Protein AF-A0ABD0M1T8-F1 (afdb_monomer)

Sequence (491 aa):
MAFWPQAYEKNASRWVSTPANLLNAFEVFTDLPWDQIDKVLEYLGLKDVEDFIKHIIASRSGYTRAFHIPPDFDDTFVNLGLGALLTDLGPELPEALSRWRHHNTNLTSVLDALKSYAYRPFSQDKNVNTIDPRTYYYIRHFLDYAKNQSLDVALVPTWVQNIAEAREYYYRDVVMPFQVNNVDVTVAANAVYGITASVLSGLLPTSVLQDPDIRQIYHNTTSLIAFMVEKALFGRPDLALTYYPSVFEFYWFVARTYHRMETALRSQPLPEVMQDLYPRLRSVLEGPMTQHVVTTGTPEGQDMLYYDDFLGDADLDNNNNTVKKAEDRLYTTTMAANALLTTWTLFNSTSRTGHWKDKVKTTVDKCVRWLSRYILRVTYKPWNAFFSGSAKGSTTSPSSYPGNRLELMNGTDIPITEHRPKNEFMYGMEGYVPEAEYEVMINQTHFGRTTPTKFVTYNDPERFFPFWSSPAYTYATTMLVLGRYDNIVEE

Radius of gyration: 23.13 Å; Cα contacts (8 Å, |Δi|>4): 817; chains: 1; bounding box: 54×51×69 Å

pLDDT: mean 90.71, std 9.25, range [44.06, 98.88]

Nearest PDB structures (foldseek):
  3f1b-assembly1_A-2  TM=2.853E-01  e=9.085E+00  Rhodococcus jostii RHA1
  6yxx-assembly1_EN  TM=1.973E-01  e=4.726E+00  Trypanosoma brucei brucei

Solvent-accessible surface area (backbone atoms only — not comparable to full-atom values): 26102 Å² total; per-residue (Å²): 111,59,96,29,66,69,43,75,38,74,94,68,73,40,71,38,35,37,56,64,71,59,55,51,49,59,55,57,62,70,77,50,67,52,82,60,51,49,54,49,32,54,74,71,69,38,51,72,58,46,53,52,50,53,49,49,63,75,38,39,70,59,52,57,42,69,40,25,31,56,59,40,38,34,48,52,18,46,40,39,29,48,51,11,53,30,51,66,39,29,90,82,38,48,69,60,33,50,54,50,48,69,77,54,80,64,74,61,57,60,54,56,49,47,64,74,39,27,35,20,38,84,49,89,51,70,52,28,10,37,30,26,12,46,33,49,66,70,47,42,66,59,51,52,52,31,54,76,68,74,47,88,56,30,31,51,38,34,46,69,57,39,44,69,55,26,37,70,26,46,88,62,52,37,32,50,72,71,47,37,42,38,50,29,55,48,38,35,28,32,35,52,27,12,54,50,39,14,37,75,49,61,71,34,64,69,66,59,60,67,40,66,63,52,34,43,26,51,49,41,35,53,50,49,48,37,50,36,47,61,51,58,44,76,64,33,47,68,48,43,22,28,40,45,55,37,67,38,50,41,47,25,47,46,22,52,39,50,38,53,53,61,58,43,58,77,81,41,85,64,60,69,74,53,55,70,44,45,63,53,46,48,52,27,48,76,36,48,44,44,51,50,56,69,72,65,50,46,70,54,77,94,65,23,32,42,32,73,80,66,47,34,59,60,36,67,48,101,81,70,45,78,39,74,69,45,37,18,25,60,29,38,27,30,24,44,39,38,21,51,48,40,62,33,41,46,78,39,83,88,81,67,34,27,34,77,74,65,99,48,60,75,59,43,55,14,27,51,49,37,45,72,67,39,72,88,36,87,89,52,57,47,34,41,54,80,33,38,45,62,48,39,33,78,77,44,36,50,65,28,31,57,55,81,40,40,27,36,56,89,68,49,77,51,85,90,46,57,62,73,73,92,63,69,56,31,56,21,26,62,42,77,70,57,67,77,59,46,56,53,44,46,77,37,64,30,48,70,28,65,41,68,86,71,71,86,68,75,68,34,99,90,40,85,56,62,68,42,62,46,48,67,56,32,52,53,48,39,50,50,40,53,57,51,56,74,35,45,55,86,133

Secondary structure (DSSP, 8-state):
--SS-EEEETTTTEEEE--HHHHHHHHHHHTS-HHHHHHHHHHTT-HHHHHHHHHHHHTHHHHHHHTSBPPBHHHHHHHHHHHHHHHHTTTT-HHHHHHHHHH---TTHHHHHHHHH-B-TT-S-TTTSEE-HHHHHHHHHHHHHHHHTT----B--SBS--HHHHHHHHTTT---GGGS----HHHHHHHHHHHHHHHHTTSS-GGGGGSHHHHHHHHHHHHHHHHHHHTGGGG-HHHHTSS---HHHHHHHHHHHHHHHHHHTTTSPPPHHHHHHHHHHHHHIIIIIHHHHHHHPEEETTTEEE---STTSSEE-TTS-EE---TTHHHHHHHHHHHHHHHHEEEETTTTEEEE-SS-HHHHHHHHHHHHHHTTSTTS-----SEE-S--SGGG-GGGS--SEEEETTS-B----SS--SS-EEEEEES---HHHHHHHHTSEETTEE-------S-BTTB---EE--HHHHHHHHHHHHHHHHTBPP-

Organism: NCBI:txid370345

Foldseek 3Di:
DDPADWDQDVVVRGTWGADPVVLVVLVVLVVDPLVVVLVVCVVVVVVVVNVVSVVCNVCVVVVRLVRREADWLQRLLLLLLVLLVCLLCCVVCVVVNVVSCVVCVDNCVSVVLLLVAWAWQADPDQFRNWAQLLQCVLCQVVVQVCVVVVHTATEGWTHSDTLVRQLVCVVVSYAHVLSGIHHALLSLLSNLSSVLSCCLSVVDPLCSCVPPSSVRHSLRSLVSNLVCLVCVSVQPLCSNHLWASFPLLSLLSLLSSLLSQVQSVVPDDDRPSCVVSNVSSLCSLVPSVLVVLQPQWDDDPDQATWDATAPQCQDQDPVRHGGRPRQQTLQSLLSSLSSCLSNFWHADPVVRFIEGNDDCVSVNRRSLVVNVVPLPPPPYQNWHQRTWHSDLEPLRDSLQGDADFKAASVGHTDDFDLADDPGRIRTTHGHRDDPVVRVVRQCDGRVVHHHNPHDDHSDDVVDDIDGDIDSVVSVVSSCVSNVNVVRHDDD

Structure (mmCIF, N/CA/C/O backbone):
data_AF-A0ABD0M1T8-F1
#
_entry.id   AF-A0ABD0M1T8-F1
#
loop_
_atom_site.group_PDB
_atom_site.id
_atom_site.type_symbol
_atom_site.label_atom_id
_atom_site.label_alt_id
_atom_site.label_comp_id
_atom_site.label_asym_id
_atom_site.label_entity_id
_atom_site.label_seq_id
_atom_site.pdbx_PDB_ins_code
_atom_site.Cartn_x
_atom_site.Cartn_y
_atom_site.Cartn_z
_atom_site.occupancy
_atom_site.B_iso_or_equiv
_atom_site.auth_seq_id
_atom_site.auth_comp_id
_atom_site.auth_asym_id
_atom_site.auth_atom_id
_atom_site.pdbx_PDB_model_num
ATOM 1 N N . MET A 1 1 ? -8.945 -15.718 -2.021 1.00 44.06 1 MET A N 1
ATOM 2 C CA . MET A 1 1 ? -9.529 -14.843 -3.062 1.00 44.06 1 MET A CA 1
ATOM 3 C C . MET A 1 1 ? -8.385 -14.112 -3.734 1.00 44.06 1 MET A C 1
ATOM 5 O O . MET A 1 1 ? -7.417 -13.832 -3.046 1.00 44.06 1 MET A O 1
ATOM 9 N N . ALA A 1 2 ? -8.476 -13.885 -5.040 1.00 51.62 2 ALA A N 1
ATOM 10 C CA . ALA A 1 2 ? -7.498 -13.139 -5.831 1.00 51.62 2 ALA A CA 1
ATOM 11 C C . ALA A 1 2 ? -8.247 -12.041 -6.601 1.00 51.62 2 ALA A C 1
ATOM 13 O O . ALA A 1 2 ? -9.430 -12.236 -6.904 1.00 51.62 2 ALA A O 1
ATOM 14 N N . PHE A 1 3 ? -7.584 -10.921 -6.899 1.00 54.06 3 PHE A N 1
ATOM 15 C CA . PHE A 1 3 ? -8.152 -9.775 -7.615 1.00 54.06 3 PHE A CA 1
ATOM 16 C C . PHE A 1 3 ? -8.755 -10.184 -8.965 1.00 54.06 3 PHE A C 1
ATOM 18 O O . PHE A 1 3 ? -9.860 -9.765 -9.311 1.00 54.06 3 PHE A O 1
ATOM 25 N N . TRP A 1 4 ? -8.095 -11.105 -9.676 1.00 67.94 4 TRP A N 1
ATOM 26 C CA . TRP A 1 4 ? -8.658 -11.812 -10.826 1.00 67.94 4 TRP A CA 1
ATOM 27 C C . TRP A 1 4 ? -8.851 -13.300 -10.532 1.00 67.94 4 TRP A C 1
ATOM 29 O O . TRP A 1 4 ? -8.077 -13.878 -9.763 1.00 67.94 4 TRP A O 1
ATOM 39 N N . PRO A 1 5 ? -9.826 -13.967 -11.181 1.00 69.12 5 PRO A N 1
ATOM 40 C CA . PRO A 1 5 ? -9.858 -15.419 -11.211 1.00 69.12 5 PRO A CA 1
ATOM 41 C C . PRO A 1 5 ? -8.506 -15.958 -11.682 1.00 69.12 5 PRO A C 1
ATOM 43 O O . PRO A 1 5 ? -7.992 -15.554 -12.727 1.00 69.12 5 PRO A O 1
ATOM 46 N N . GLN A 1 6 ? -7.930 -16.867 -10.902 1.00 70.44 6 GLN A N 1
ATOM 47 C CA . GLN A 1 6 ? -6.705 -17.540 -11.298 1.00 70.44 6 GLN A CA 1
ATOM 48 C C . GLN A 1 6 ? -7.032 -18.670 -12.270 1.00 70.44 6 GLN A C 1
ATOM 50 O O . GLN A 1 6 ? -7.869 -19.529 -11.984 1.00 70.44 6 GLN A O 1
ATOM 55 N N . ALA A 1 7 ? -6.342 -18.687 -13.405 1.00 72.25 7 ALA A N 1
ATOM 56 C CA . ALA A 1 7 ? -6.353 -19.794 -14.346 1.00 72.25 7 ALA A CA 1
ATOM 57 C C . ALA A 1 7 ? -4.978 -20.463 -14.346 1.00 72.25 7 ALA A C 1
ATOM 59 O O . ALA A 1 7 ? -3.945 -19.794 -14.275 1.00 72.25 7 ALA A O 1
ATOM 60 N N . TYR A 1 8 ? -4.955 -21.794 -14.395 1.00 75.50 8 TYR A N 1
ATOM 61 C CA . TYR A 1 8 ? -3.701 -22.520 -14.545 1.00 75.50 8 TYR A CA 1
ATOM 62 C C . TYR A 1 8 ? -3.237 -22.420 -15.998 1.00 75.50 8 TYR A C 1
ATOM 64 O O . TYR A 1 8 ? -3.845 -23.018 -16.890 1.00 75.50 8 TYR A O 1
ATOM 72 N N . GLU A 1 9 ? -2.159 -21.676 -16.225 1.00 72.38 9 GLU A N 1
ATOM 73 C CA . GLU A 1 9 ? -1.549 -21.517 -17.535 1.00 72.38 9 GLU A CA 1
ATOM 74 C C . GLU A 1 9 ? -0.618 -22.699 -17.808 1.00 72.38 9 GLU A C 1
ATOM 76 O O . GLU A 1 9 ? 0.491 -22.788 -17.269 1.00 72.38 9 GLU A O 1
ATOM 81 N N . LYS A 1 10 ? -1.088 -23.632 -18.644 1.00 76.44 10 LYS A N 1
ATOM 82 C CA . LYS A 1 10 ? -0.406 -24.906 -18.914 1.00 76.44 10 LYS A CA 1
ATOM 83 C C . LYS A 1 10 ? 0.983 -24.706 -19.509 1.00 76.44 10 LYS A C 1
ATOM 85 O O . LYS A 1 10 ? 1.888 -25.455 -19.158 1.00 76.44 10 LYS A O 1
ATOM 90 N N . ASN A 1 11 ? 1.169 -23.700 -20.365 1.00 71.44 11 ASN A N 1
ATOM 91 C CA . ASN A 1 11 ? 2.463 -23.452 -21.008 1.00 71.44 11 ASN A CA 1
ATOM 92 C C . ASN A 1 11 ? 3.504 -22.903 -20.026 1.00 71.44 11 ASN A C 1
ATOM 94 O O . ASN A 1 11 ? 4.706 -23.089 -20.210 1.00 71.44 11 ASN A O 1
ATOM 98 N N . ALA A 1 12 ? 3.045 -22.233 -18.969 1.00 67.50 12 ALA A N 1
ATOM 99 C CA . ALA A 1 12 ? 3.903 -21.683 -17.934 1.00 67.50 12 ALA A CA 1
ATOM 100 C C . ALA A 1 12 ? 3.963 -22.548 -16.665 1.00 67.50 12 ALA A C 1
ATOM 102 O O . ALA A 1 12 ? 4.717 -22.212 -15.754 1.00 67.50 12 ALA A O 1
ATOM 103 N N . SER A 1 13 ? 3.200 -23.645 -16.615 1.00 74.94 13 SER A N 1
ATOM 104 C CA . SER A 1 13 ? 3.058 -24.557 -15.476 1.00 74.94 13 SER A CA 1
ATOM 105 C C . SER A 1 13 ? 2.730 -23.862 -14.147 1.00 74.94 13 SER A C 1
ATOM 107 O O . SER A 1 13 ? 3.169 -24.308 -13.087 1.00 74.94 13 SER A O 1
ATOM 109 N N . ARG A 1 14 ? 1.948 -22.776 -14.180 1.00 70.62 14 ARG A N 1
ATOM 110 C CA . ARG A 1 14 ? 1.633 -21.955 -12.997 1.00 70.62 14 ARG A CA 1
ATOM 111 C C . ARG A 1 14 ? 0.244 -21.340 -13.066 1.00 70.62 14 ARG A C 1
ATOM 113 O O . ARG A 1 14 ? -0.361 -21.261 -14.128 1.00 70.62 14 ARG A O 1
ATOM 120 N N . TRP A 1 15 ? -0.225 -20.847 -11.928 1.00 72.06 15 TRP A N 1
ATOM 121 C CA . TRP A 1 15 ? -1.440 -20.045 -11.844 1.00 72.06 15 TRP A CA 1
ATOM 122 C C . TRP A 1 15 ? -1.152 -18.591 -12.218 1.00 72.06 15 TRP A C 1
ATOM 124 O O . TRP A 1 15 ? -0.158 -18.022 -11.767 1.00 72.06 15 TRP A O 1
ATOM 134 N N . VAL A 1 16 ? -2.017 -18.009 -13.045 1.00 71.00 16 VAL A N 1
ATOM 135 C CA . VAL A 1 16 ? -1.949 -16.611 -13.488 1.00 71.00 16 VAL A CA 1
ATOM 136 C C . VAL A 1 16 ? -3.281 -15.940 -13.186 1.00 71.00 16 VAL A C 1
ATOM 138 O O . VAL A 1 16 ? -4.340 -16.525 -13.417 1.00 71.00 16 VAL A O 1
ATOM 141 N N . SER A 1 17 ? -3.222 -14.719 -12.663 1.00 72.81 17 SER A N 1
ATOM 142 C CA . SER A 1 17 ? -4.386 -13.866 -12.424 1.00 72.81 17 SER A CA 1
ATOM 143 C C . SER A 1 17 ? -4.602 -12.979 -13.650 1.00 72.81 17 SER A C 1
ATOM 145 O O . SER A 1 17 ? -3.724 -12.183 -13.969 1.00 72.81 17 SER A O 1
ATOM 147 N N . THR A 1 18 ? -5.741 -13.107 -14.343 1.00 74.19 18 THR A N 1
ATOM 148 C CA . THR A 1 18 ? -6.042 -12.293 -15.537 1.00 74.19 18 THR A CA 1
ATOM 149 C C . THR A 1 18 ? -7.544 -11.975 -15.685 1.00 74.19 18 THR A C 1
ATOM 151 O O . THR A 1 18 ? -8.388 -12.840 -15.420 1.00 74.19 18 THR A O 1
ATOM 154 N N . PRO A 1 19 ? -7.929 -10.756 -16.113 1.00 74.25 19 PRO A N 1
ATOM 155 C CA . PRO A 1 19 ? -9.308 -10.371 -16.382 1.00 74.25 19 PRO A CA 1
ATOM 156 C C . PRO A 1 19 ? -9.795 -10.911 -17.728 1.00 74.25 19 PRO A C 1
ATOM 158 O O . PRO A 1 19 ? -9.884 -10.171 -18.708 1.00 74.25 19 PRO A O 1
ATOM 161 N N . ALA A 1 20 ? -10.154 -12.193 -17.790 1.00 73.19 20 ALA A N 1
ATOM 162 C CA . ALA A 1 20 ? -10.603 -12.823 -19.037 1.00 73.19 20 ALA A CA 1
ATOM 163 C C . ALA A 1 20 ? -11.736 -12.042 -19.741 1.00 73.19 20 ALA A C 1
ATOM 165 O O . ALA A 1 20 ? -11.745 -11.913 -20.960 1.00 73.19 20 ALA A O 1
ATOM 166 N N . ASN A 1 21 ? -12.663 -11.448 -18.982 1.00 71.31 21 ASN A N 1
ATOM 167 C CA . ASN A 1 21 ? -13.735 -10.612 -19.529 1.00 71.31 21 ASN A CA 1
ATOM 168 C C . ASN A 1 21 ? -13.221 -9.327 -20.203 1.00 71.31 21 ASN A C 1
ATOM 170 O O . ASN A 1 21 ? -13.740 -8.944 -21.249 1.00 71.31 21 ASN A O 1
ATOM 174 N N . LEU A 1 22 ? -12.221 -8.663 -19.617 1.00 73.25 22 LEU A N 1
ATOM 175 C CA . LEU A 1 22 ? -11.634 -7.446 -20.178 1.00 73.25 22 LEU A CA 1
ATOM 176 C C . LEU A 1 22 ? -10.759 -7.770 -21.393 1.00 73.25 22 LEU A C 1
ATOM 178 O O . LEU A 1 22 ? -10.814 -7.059 -22.393 1.00 73.25 22 LEU A O 1
ATOM 182 N N . LEU A 1 23 ? -10.002 -8.869 -21.332 1.00 74.56 23 LEU A N 1
ATOM 183 C CA . LEU A 1 23 ? -9.212 -9.353 -22.464 1.00 74.56 23 LEU A CA 1
ATOM 184 C C . LEU A 1 23 ? -10.095 -9.659 -23.677 1.00 74.56 23 LEU A C 1
ATOM 186 O O . LEU A 1 23 ? -9.814 -9.165 -24.767 1.00 74.56 23 LEU A O 1
ATOM 190 N N . ASN A 1 24 ? -11.216 -10.352 -23.468 1.00 74.69 24 ASN A N 1
ATOM 191 C CA . ASN A 1 24 ? -12.192 -10.612 -24.527 1.00 74.69 24 ASN A CA 1
ATOM 192 C C . ASN A 1 24 ? -12.795 -9.313 -25.091 1.00 74.69 24 ASN A C 1
ATOM 194 O O . ASN A 1 24 ? -13.053 -9.220 -26.288 1.00 74.69 24 ASN A O 1
ATOM 198 N N . ALA A 1 25 ? -13.005 -8.284 -24.261 1.00 72.19 25 ALA A N 1
ATOM 199 C CA . ALA A 1 25 ? -13.493 -6.994 -24.748 1.00 72.19 25 ALA A CA 1
ATOM 200 C C . ALA A 1 25 ? -12.495 -6.334 -25.719 1.00 72.19 25 ALA A C 1
ATOM 202 O O . ALA A 1 25 ? -12.916 -5.808 -26.749 1.00 72.19 25 ALA A O 1
ATOM 203 N N . PHE A 1 26 ? -11.183 -6.413 -25.455 1.00 72.06 26 PHE A N 1
ATOM 204 C CA . PHE A 1 26 ? -10.167 -5.918 -26.397 1.00 72.06 26 PHE A CA 1
ATOM 205 C C . PHE A 1 26 ? -10.164 -6.667 -27.732 1.00 72.06 26 PHE A C 1
ATOM 207 O O . PHE A 1 26 ? -9.828 -6.065 -28.750 1.00 72.06 26 PHE A O 1
ATOM 214 N N . GLU A 1 27 ? -10.525 -7.951 -27.747 1.00 71.44 27 GLU A N 1
ATOM 215 C CA . GLU A 1 27 ? -10.675 -8.723 -28.987 1.00 71.44 27 GLU A CA 1
ATOM 216 C C . GLU A 1 27 ? -11.878 -8.242 -29.804 1.00 71.44 27 GLU A C 1
ATOM 218 O O . GLU A 1 27 ? -11.749 -8.003 -31.002 1.00 71.44 27 GLU A O 1
ATOM 223 N N . VAL A 1 28 ? -13.018 -7.983 -29.154 1.00 70.94 28 VAL A N 1
ATOM 224 C CA . VAL A 1 28 ? -14.208 -7.435 -29.830 1.00 70.94 28 VAL A CA 1
ATOM 225 C C . VAL A 1 28 ? -13.912 -6.078 -30.462 1.00 70.94 28 VAL A C 1
ATOM 227 O O . VAL A 1 28 ? -14.330 -5.817 -31.588 1.00 70.94 28 VAL A O 1
ATOM 230 N N . PHE A 1 29 ? -13.154 -5.219 -29.774 1.00 69.25 29 PHE A N 1
ATOM 231 C CA . PHE A 1 29 ? -12.760 -3.927 -30.328 1.00 69.25 29 PHE A CA 1
ATOM 232 C C . PHE A 1 29 ? -11.907 -4.061 -31.591 1.00 69.25 29 PHE A C 1
ATOM 234 O O . PHE A 1 29 ? -11.924 -3.144 -32.397 1.00 69.25 29 PHE A O 1
ATOM 241 N N . THR A 1 30 ? -11.195 -5.165 -31.831 1.00 67.25 30 THR A N 1
ATOM 242 C CA . THR A 1 30 ? -10.396 -5.294 -33.063 1.00 67.25 30 THR A CA 1
ATOM 243 C C . THR A 1 30 ? -11.183 -5.650 -34.312 1.00 67.25 30 THR A C 1
ATOM 245 O O . THR A 1 30 ? -10.702 -5.381 -35.409 1.00 67.25 30 THR A O 1
ATOM 248 N N . ASP A 1 31 ? -12.402 -6.155 -34.154 1.00 72.62 31 ASP A N 1
ATOM 249 C CA . ASP A 1 31 ? -13.244 -6.568 -35.279 1.00 72.62 31 ASP A CA 1
ATOM 250 C C . ASP A 1 31 ? -14.236 -5.473 -35.716 1.00 72.62 31 ASP A C 1
ATOM 252 O O . ASP A 1 31 ? -15.026 -5.664 -36.644 1.00 72.62 31 ASP A O 1
ATOM 256 N N . LEU A 1 32 ? -14.211 -4.308 -35.059 1.00 76.12 32 LEU A N 1
ATOM 257 C CA . LEU A 1 32 ? -15.091 -3.187 -35.379 1.00 76.12 32 LEU A CA 1
ATOM 258 C C . LEU A 1 32 ? -14.573 -2.364 -36.574 1.00 76.12 32 LEU A C 1
ATOM 260 O O . LEU A 1 32 ? -13.365 -2.162 -36.717 1.00 76.12 32 LEU A O 1
ATOM 264 N N . PRO A 1 33 ? -15.470 -1.821 -37.424 1.00 79.31 33 PRO A N 1
ATOM 265 C CA . PRO A 1 33 ? -15.090 -0.992 -38.565 1.00 79.31 33 PRO A CA 1
ATOM 266 C C . PRO A 1 33 ? -14.711 0.432 -38.118 1.00 79.31 33 PRO A C 1
ATOM 268 O O . PRO A 1 33 ? -15.463 1.384 -38.338 1.00 79.31 33 PRO A O 1
ATOM 271 N N . TRP A 1 34 ? -13.545 0.589 -37.484 1.00 78.31 34 TRP A N 1
ATOM 272 C CA . TRP A 1 34 ? -13.103 1.855 -36.882 1.00 78.31 34 TRP A CA 1
ATOM 273 C C . TRP A 1 34 ? -13.083 3.035 -37.842 1.00 78.31 34 TRP A C 1
ATOM 275 O O . TRP A 1 34 ? -13.566 4.095 -37.479 1.00 78.31 34 TRP A O 1
ATOM 285 N N . ASP A 1 35 ? -12.686 2.840 -39.100 1.00 78.81 35 ASP A N 1
ATOM 286 C CA . ASP A 1 35 ? -12.706 3.914 -40.105 1.00 78.81 35 ASP A CA 1
ATOM 287 C C . ASP A 1 35 ? -14.103 4.535 -40.313 1.00 78.81 35 ASP A C 1
ATOM 289 O O . ASP A 1 35 ? -14.231 5.670 -40.776 1.00 78.81 35 ASP A O 1
ATOM 293 N N . GLN A 1 36 ? -15.169 3.775 -40.037 1.00 80.69 36 GLN A N 1
ATOM 294 C CA . GLN A 1 36 ? -16.552 4.251 -40.106 1.00 80.69 36 GLN A CA 1
ATOM 295 C C . GLN A 1 36 ? -16.996 4.860 -38.775 1.00 80.69 36 GLN A C 1
ATOM 297 O O . GLN A 1 36 ? -17.708 5.861 -38.777 1.00 80.69 36 GLN A O 1
ATOM 302 N N . ILE A 1 37 ? -16.563 4.277 -37.655 1.00 80.56 37 ILE A N 1
ATOM 303 C CA . ILE A 1 37 ? -16.862 4.768 -36.307 1.00 80.56 37 ILE A CA 1
ATOM 304 C C . ILE A 1 37 ? -16.192 6.126 -36.073 1.00 80.56 37 ILE A C 1
ATOM 306 O O . ILE A 1 37 ? -16.872 7.050 -35.640 1.00 80.56 37 ILE A O 1
ATOM 310 N N . ASP A 1 38 ? -14.922 6.281 -36.448 1.00 79.81 38 ASP A N 1
ATOM 311 C CA . ASP A 1 38 ? -14.152 7.525 -36.343 1.00 79.81 38 ASP A CA 1
ATOM 312 C C . ASP A 1 38 ? -14.867 8.674 -37.060 1.00 79.81 38 ASP A C 1
ATOM 314 O O . ASP A 1 38 ? -15.122 9.715 -36.467 1.00 79.81 38 ASP A O 1
ATOM 318 N N . LYS A 1 39 ? -15.322 8.455 -38.301 1.00 80.50 39 LYS A N 1
ATOM 319 C CA . LYS A 1 39 ? -16.075 9.466 -39.067 1.00 80.50 39 LYS A CA 1
ATOM 320 C C . LYS A 1 39 ? -17.382 9.875 -38.391 1.00 80.50 39 LYS A C 1
ATOM 322 O O . LYS A 1 39 ? -17.801 11.024 -38.510 1.00 80.50 39 LYS A O 1
ATOM 327 N N . VAL A 1 40 ? -18.051 8.940 -37.716 1.00 81.50 40 VAL A N 1
ATOM 328 C CA . VAL A 1 40 ? -19.281 9.225 -36.966 1.00 81.50 40 VAL A CA 1
ATOM 329 C C . VAL A 1 40 ? -18.964 9.989 -35.681 1.00 81.50 40 VAL A C 1
ATOM 331 O O . VAL A 1 40 ? -19.658 10.956 -35.382 1.00 81.50 40 VAL A O 1
ATOM 334 N N . LEU A 1 41 ? -17.923 9.603 -34.940 1.00 84.19 41 LEU A N 1
ATOM 335 C CA . LEU A 1 41 ? -17.494 10.308 -33.729 1.00 84.19 41 LEU A CA 1
ATOM 336 C C . LEU A 1 41 ? -17.040 11.736 -34.047 1.00 84.19 41 LEU A C 1
ATOM 338 O O . LEU A 1 41 ? -17.485 12.671 -33.383 1.00 84.19 41 LEU A O 1
ATOM 342 N N . GLU A 1 42 ? -16.252 11.916 -35.107 1.00 80.19 42 GLU A N 1
ATOM 343 C CA . GLU A 1 42 ? -15.830 13.223 -35.609 1.00 80.19 42 GLU A CA 1
ATOM 344 C C . GLU A 1 42 ? -17.044 14.076 -36.015 1.00 80.19 42 GLU A C 1
ATOM 346 O O . GLU A 1 42 ? -17.173 15.219 -35.573 1.00 80.19 42 GLU A O 1
ATOM 351 N N . TYR A 1 43 ? -17.995 13.509 -36.773 1.00 82.81 43 TYR A N 1
ATOM 352 C CA . TYR A 1 43 ? -19.235 14.196 -37.158 1.00 82.81 43 TYR A CA 1
ATOM 353 C C . TYR A 1 43 ? -20.087 14.628 -35.952 1.00 82.81 43 TYR A C 1
ATOM 355 O O . TYR A 1 43 ? -20.715 15.687 -35.983 1.00 82.81 43 TYR A O 1
ATOM 363 N N . LEU A 1 44 ? -20.106 13.827 -34.883 1.00 84.88 44 LEU A N 1
ATOM 364 C CA . LEU A 1 44 ? -20.835 14.117 -33.644 1.00 84.88 44 LEU A CA 1
ATOM 365 C C . LEU A 1 44 ? -20.064 15.035 -32.679 1.00 84.88 44 LEU A C 1
ATOM 367 O O . LEU A 1 44 ? -20.598 15.382 -31.626 1.00 84.88 44 LEU A O 1
ATOM 371 N N . GLY A 1 45 ? -18.831 15.432 -33.013 1.00 80.00 45 GLY A N 1
ATOM 372 C CA . GLY A 1 45 ? -17.983 16.261 -32.154 1.00 80.00 45 GLY A CA 1
ATOM 373 C C . GLY A 1 45 ? -17.423 15.527 -30.930 1.00 80.00 45 GLY A C 1
ATOM 374 O O . GLY A 1 45 ? -17.080 16.168 -29.942 1.00 80.00 45 GLY A O 1
ATOM 375 N N . LEU A 1 46 ? -17.329 14.195 -30.974 1.00 83.62 46 LEU A N 1
ATOM 376 C CA . LEU A 1 46 ? -16.852 13.330 -29.885 1.00 83.62 46 LEU A CA 1
ATOM 377 C C . LEU A 1 46 ? -15.366 12.968 -30.038 1.00 83.62 46 LEU A C 1
ATOM 379 O O . LEU A 1 46 ? -14.969 11.821 -29.833 1.00 83.62 46 LEU A O 1
ATOM 383 N N . LYS A 1 47 ? -14.540 13.952 -30.399 1.00 75.44 47 LYS A N 1
ATOM 384 C CA . LYS A 1 47 ? -13.116 13.744 -30.690 1.00 75.44 47 LYS A CA 1
ATOM 385 C C . LYS A 1 47 ? -12.333 13.168 -29.502 1.00 75.44 47 LYS A C 1
ATOM 387 O O . LYS A 1 47 ? -11.505 12.289 -29.691 1.00 75.44 47 LYS A O 1
ATOM 392 N N . ASP A 1 48 ? -12.659 13.565 -28.274 1.00 70.69 48 ASP A N 1
ATOM 393 C CA . ASP A 1 48 ? -11.992 13.028 -27.076 1.00 70.69 48 ASP A CA 1
ATOM 394 C C . ASP A 1 48 ? -12.249 11.518 -26.897 1.00 70.69 48 ASP A C 1
ATOM 396 O O . ASP A 1 48 ? -11.384 10.773 -26.435 1.00 70.69 48 ASP A O 1
ATOM 400 N N . VAL A 1 49 ? -13.436 11.044 -27.299 1.00 75.62 49 VAL A N 1
ATOM 401 C CA . VAL A 1 49 ? -13.791 9.616 -27.279 1.00 75.62 49 VAL A CA 1
ATOM 402 C C . VAL A 1 49 ? -13.016 8.865 -28.360 1.00 75.62 49 VAL A C 1
ATOM 404 O O . VAL A 1 49 ? -12.521 7.768 -28.110 1.00 75.62 49 VAL A O 1
ATOM 407 N N . GLU A 1 50 ? -12.890 9.459 -29.546 1.00 74.75 50 GLU A N 1
ATOM 408 C CA . GLU A 1 50 ? -12.089 8.927 -30.651 1.00 74.75 50 GLU A CA 1
ATOM 409 C C . GLU A 1 50 ? -10.609 8.788 -30.254 1.00 74.75 50 GLU A C 1
ATOM 411 O O . GLU A 1 50 ? -10.028 7.710 -30.397 1.00 74.75 50 GLU A O 1
ATOM 416 N N . ASP A 1 51 ? -10.014 9.837 -29.681 1.00 75.56 51 ASP A N 1
ATOM 417 C CA . ASP A 1 51 ? -8.618 9.847 -29.235 1.00 75.56 51 ASP A CA 1
ATOM 418 C C . ASP A 1 51 ? -8.372 8.810 -28.123 1.00 75.56 51 ASP A C 1
ATOM 420 O O . ASP A 1 51 ? -7.381 8.071 -28.159 1.00 75.56 51 ASP A O 1
ATOM 424 N N . PHE A 1 52 ? -9.306 8.674 -27.175 1.00 74.75 52 PHE A N 1
ATOM 425 C CA . PHE A 1 52 ? -9.258 7.638 -26.141 1.00 74.75 52 PHE A CA 1
ATOM 426 C C . PHE A 1 52 ? -9.308 6.217 -26.725 1.00 74.75 52 PHE A C 1
ATOM 428 O O . PHE A 1 52 ? -8.520 5.349 -26.341 1.00 74.75 52 PHE A O 1
ATOM 435 N N . ILE A 1 53 ? -10.202 5.968 -27.683 1.00 74.25 53 ILE A N 1
ATOM 436 C CA . ILE A 1 53 ? -10.326 4.670 -28.356 1.00 74.25 53 ILE A CA 1
ATOM 437 C C . ILE A 1 53 ? -9.048 4.336 -29.130 1.00 74.25 53 ILE A C 1
ATOM 439 O O . ILE A 1 53 ? -8.514 3.231 -28.994 1.00 74.25 53 ILE A O 1
ATOM 443 N N . LYS A 1 54 ? -8.516 5.292 -29.900 1.00 76.12 54 LYS A N 1
ATOM 444 C CA . LYS A 1 54 ? -7.247 5.135 -30.626 1.00 76.12 54 LYS A CA 1
ATOM 445 C C . LYS A 1 54 ? -6.105 4.810 -29.675 1.00 76.12 54 LYS A C 1
ATOM 447 O O . LYS A 1 54 ? -5.311 3.912 -29.962 1.00 76.12 54 LYS A O 1
ATOM 452 N N . HIS A 1 55 ? -6.054 5.478 -28.523 1.00 76.25 55 HIS A N 1
ATOM 453 C CA . HIS A 1 55 ? -5.084 5.176 -27.478 1.00 76.25 55 HIS A CA 1
ATOM 454 C C . HIS A 1 55 ? -5.228 3.742 -26.950 1.00 76.25 55 HIS A C 1
ATOM 456 O O . HIS A 1 55 ? -4.226 3.035 -26.835 1.00 76.25 55 HIS A O 1
ATOM 462 N N . ILE A 1 56 ? -6.451 3.279 -26.671 1.00 72.31 56 ILE A N 1
ATOM 463 C CA . ILE A 1 56 ? -6.704 1.901 -26.228 1.00 72.31 56 ILE A CA 1
ATOM 464 C C . ILE A 1 56 ? -6.212 0.883 -27.261 1.00 72.31 56 ILE A C 1
ATOM 466 O O . ILE A 1 56 ? -5.518 -0.069 -26.898 1.00 72.31 56 ILE A O 1
ATOM 470 N N . ILE A 1 57 ? -6.545 1.080 -28.540 1.00 73.19 57 ILE A N 1
ATOM 471 C CA . ILE A 1 57 ? -6.160 0.164 -29.622 1.00 73.19 57 ILE A CA 1
ATOM 472 C C . ILE A 1 57 ? -4.636 0.133 -29.770 1.00 73.19 57 ILE A C 1
ATOM 474 O O . ILE A 1 57 ? -4.043 -0.947 -29.809 1.00 73.19 57 ILE A O 1
ATOM 478 N N . ALA A 1 58 ? -3.993 1.304 -29.791 1.00 73.38 58 ALA A N 1
ATOM 479 C CA . ALA A 1 58 ? -2.540 1.422 -29.897 1.00 73.38 58 ALA A CA 1
ATOM 480 C C . ALA A 1 58 ? -1.809 0.782 -28.702 1.00 73.38 58 ALA A C 1
ATOM 482 O O . ALA A 1 58 ? -0.734 0.205 -28.865 1.00 73.38 58 ALA A O 1
ATOM 483 N N . SER A 1 59 ? -2.410 0.837 -27.512 1.00 70.50 59 SER A N 1
ATOM 484 C CA . SER A 1 59 ? -1.848 0.306 -26.265 1.00 70.50 59 SER A CA 1
ATOM 485 C C . SER A 1 59 ? -2.282 -1.133 -25.950 1.00 70.50 59 SER A C 1
ATOM 487 O O . SER A 1 59 ? -1.886 -1.672 -24.915 1.00 70.50 59 SER A O 1
ATOM 489 N N . ARG A 1 60 ? -3.055 -1.796 -26.826 1.00 71.25 60 ARG A N 1
ATOM 490 C CA . ARG A 1 60 ? -3.648 -3.129 -26.586 1.00 71.25 60 ARG A CA 1
ATOM 491 C C . ARG A 1 60 ? -2.632 -4.173 -26.134 1.00 71.25 60 ARG A C 1
ATOM 493 O O . ARG A 1 60 ? -2.885 -4.887 -25.166 1.00 71.25 60 ARG A O 1
ATOM 500 N N . SER A 1 61 ? -1.508 -4.303 -26.837 1.00 67.19 61 SER A N 1
ATOM 501 C CA . SER A 1 61 ? -0.476 -5.299 -26.510 1.00 67.19 61 SER A CA 1
ATOM 502 C C . SER A 1 61 ? 0.164 -5.017 -25.148 1.00 67.19 61 SER A C 1
ATOM 504 O O . SER A 1 61 ? 0.383 -5.943 -24.366 1.00 67.19 61 SER A O 1
ATOM 506 N N . GLY A 1 62 ? 0.377 -3.736 -24.831 1.00 68.56 62 GLY A N 1
ATOM 507 C CA . GLY A 1 62 ? 0.841 -3.277 -23.525 1.00 68.56 62 GLY A CA 1
ATOM 508 C C . GLY A 1 62 ? -0.147 -3.616 -22.410 1.00 68.56 62 GLY A C 1
ATOM 509 O O . GLY A 1 62 ? 0.254 -4.202 -21.408 1.00 68.56 62 GLY A O 1
ATOM 510 N N . TYR A 1 63 ? -1.437 -3.330 -22.605 1.00 69.12 63 TYR A N 1
ATOM 511 C CA . TYR A 1 63 ? -2.489 -3.668 -21.644 1.00 69.12 63 TYR A CA 1
ATOM 512 C C . TYR A 1 63 ? -2.654 -5.177 -21.466 1.00 69.12 63 TYR A C 1
ATOM 514 O O . TYR A 1 63 ? -2.683 -5.660 -20.341 1.00 69.12 63 TYR A O 1
ATOM 522 N N . THR A 1 64 ? -2.682 -5.937 -22.563 1.00 67.69 64 THR A N 1
ATOM 523 C CA . THR A 1 64 ? -2.805 -7.402 -22.528 1.00 67.69 64 THR A CA 1
ATOM 524 C C . THR A 1 64 ? -1.678 -8.016 -21.703 1.00 67.69 64 THR A C 1
ATOM 526 O O . THR A 1 64 ? -1.940 -8.854 -20.846 1.00 67.69 64 THR A O 1
ATOM 529 N N . ARG A 1 65 ? -0.433 -7.555 -21.880 1.00 70.38 65 ARG A N 1
ATOM 530 C CA . ARG A 1 65 ? 0.701 -8.010 -21.064 1.00 70.38 65 ARG A CA 1
ATOM 531 C C . ARG A 1 65 ? 0.602 -7.532 -19.613 1.00 70.38 65 ARG A C 1
ATOM 533 O O . ARG A 1 65 ? 0.842 -8.314 -18.704 1.00 70.38 65 ARG A O 1
ATOM 540 N N . ALA A 1 66 ? 0.202 -6.280 -19.385 1.00 69.94 66 ALA A N 1
ATOM 541 C CA . ALA A 1 66 ? 0.025 -5.717 -18.043 1.00 69.94 66 ALA A CA 1
ATOM 542 C C . ALA A 1 66 ? -1.086 -6.399 -17.225 1.00 69.94 66 ALA A C 1
ATOM 544 O O . ALA A 1 66 ? -1.133 -6.222 -16.012 1.00 69.94 66 ALA A O 1
ATOM 545 N N . PHE A 1 67 ? -1.968 -7.167 -17.867 1.00 73.56 67 PHE A N 1
ATOM 546 C CA . PHE A 1 67 ? -3.016 -7.943 -17.209 1.00 73.56 67 PHE A CA 1
ATOM 547 C C . PHE A 1 67 ? -2.624 -9.388 -16.880 1.00 73.56 67 PHE A C 1
ATOM 549 O O . PHE A 1 67 ? -3.357 -10.052 -16.153 1.00 73.56 67 PHE A O 1
ATOM 556 N N . HIS A 1 68 ? -1.469 -9.859 -17.353 1.00 75.50 68 HIS A N 1
ATOM 557 C CA . HIS A 1 68 ? -0.891 -11.147 -16.973 1.00 75.50 68 HIS A CA 1
ATOM 558 C C . HIS A 1 68 ? 0.170 -10.931 -15.887 1.00 75.50 68 HIS A C 1
ATOM 560 O O . HIS A 1 68 ? 1.378 -11.014 -16.112 1.00 75.50 68 HIS A O 1
ATOM 566 N N . ILE A 1 69 ? -0.299 -10.607 -14.685 1.00 78.12 69 ILE A N 1
ATOM 567 C CA . ILE A 1 69 ? 0.557 -10.306 -13.534 1.00 78.12 69 ILE A CA 1
ATOM 568 C C . ILE A 1 69 ? 0.849 -11.564 -12.704 1.00 78.12 69 ILE A C 1
ATOM 570 O O . ILE A 1 69 ? 0.013 -12.474 -12.638 1.00 78.12 69 ILE A O 1
ATOM 574 N N . PRO A 1 70 ? 2.038 -11.654 -12.076 1.00 84.00 70 PRO A N 1
ATOM 575 C CA . PRO A 1 70 ? 2.305 -12.694 -11.090 1.00 84.00 70 PRO A CA 1
ATOM 576 C C . PRO A 1 70 ? 1.423 -12.491 -9.843 1.00 84.00 70 PRO A C 1
ATOM 578 O O . PRO A 1 70 ? 0.849 -11.416 -9.667 1.00 84.00 70 PRO A O 1
ATOM 581 N N . PRO A 1 71 ? 1.327 -13.494 -8.952 1.00 87.62 71 PRO A N 1
ATOM 582 C CA . PRO A 1 71 ? 0.781 -13.276 -7.616 1.00 87.62 71 PRO A CA 1
ATOM 583 C C . PRO A 1 71 ? 1.502 -12.125 -6.899 1.00 87.62 71 PRO A C 1
ATOM 585 O O . PRO A 1 71 ? 2.694 -11.896 -7.119 1.00 87.62 71 PRO A O 1
ATOM 588 N N . ASP A 1 72 ? 0.799 -11.433 -6.010 1.00 91.38 72 ASP A N 1
ATOM 589 C CA . ASP A 1 72 ? 1.340 -10.346 -5.193 1.00 91.38 72 ASP A CA 1
ATOM 590 C C . ASP A 1 72 ? 1.118 -10.597 -3.695 1.00 91.38 72 ASP A C 1
ATOM 592 O O . ASP A 1 72 ? 0.352 -11.471 -3.277 1.00 91.38 72 ASP A O 1
ATOM 596 N N . PHE A 1 73 ? 1.835 -9.844 -2.867 1.00 95.06 73 PHE A N 1
ATOM 597 C CA . PHE A 1 73 ? 1.670 -9.863 -1.417 1.00 95.06 73 PHE A CA 1
ATOM 598 C C . PHE A 1 73 ? 0.440 -9.082 -0.954 1.00 95.06 73 PHE A C 1
ATOM 600 O O . PHE A 1 73 ? 0.030 -9.220 0.194 1.00 95.06 73 PHE A O 1
ATOM 607 N N . ASP A 1 74 ? -0.186 -8.304 -1.822 1.00 92.44 74 ASP A N 1
ATOM 608 C CA . ASP A 1 74 ? -1.328 -7.487 -1.462 1.00 92.44 74 ASP A CA 1
ATOM 609 C C . ASP A 1 74 ? -2.583 -8.343 -1.245 1.00 92.44 74 ASP A C 1
ATOM 611 O O . ASP A 1 74 ? -3.008 -8.568 -0.105 1.00 92.44 74 ASP A O 1
ATOM 615 N N . ASP A 1 75 ? -3.093 -8.952 -2.315 1.00 88.88 75 ASP A N 1
ATOM 616 C CA . ASP A 1 75 ? -4.240 -9.860 -2.284 1.00 88.88 75 ASP A CA 1
ATOM 617 C C . ASP A 1 75 ? -4.001 -11.033 -1.337 1.00 88.88 75 ASP A C 1
ATOM 619 O O . ASP A 1 75 ? -4.901 -11.474 -0.611 1.00 88.88 75 ASP A O 1
ATOM 623 N N . THR A 1 76 ? -2.773 -11.558 -1.341 1.00 92.56 76 THR A N 1
ATOM 624 C CA . THR A 1 76 ? -2.420 -12.736 -0.552 1.00 92.56 76 THR A CA 1
ATOM 625 C C . THR A 1 76 ? -2.555 -12.449 0.943 1.00 92.56 76 THR A C 1
ATOM 627 O O . THR A 1 76 ? -3.166 -13.244 1.668 1.00 92.56 76 THR A O 1
ATOM 630 N N . PHE A 1 77 ? -2.057 -11.304 1.421 1.00 96.31 77 PHE A N 1
ATOM 631 C CA . PHE A 1 77 ? -2.175 -10.947 2.833 1.00 96.31 77 PHE A CA 1
ATOM 632 C C . PHE A 1 77 ? -3.535 -10.342 3.200 1.00 96.31 77 PHE A C 1
ATOM 634 O O . PHE A 1 77 ? -3.981 -10.542 4.333 1.00 96.31 77 PHE A O 1
ATOM 641 N N . VAL A 1 78 ? -4.260 -9.717 2.264 1.00 94.25 78 VAL A N 1
ATOM 642 C CA . VAL A 1 78 ? -5.684 -9.381 2.455 1.00 94.25 78 VAL A CA 1
ATOM 643 C C . VAL A 1 78 ? -6.509 -10.653 2.668 1.00 94.25 78 VAL A C 1
ATOM 645 O O . VAL A 1 78 ? -7.303 -10.735 3.608 1.00 94.25 78 VAL A O 1
ATOM 648 N N . ASN A 1 79 ? -6.288 -11.689 1.854 1.00 94.75 79 ASN A N 1
ATOM 649 C CA . ASN A 1 79 ? -6.947 -12.985 1.999 1.00 94.75 79 ASN A CA 1
ATOM 650 C C . ASN A 1 79 ? -6.574 -13.681 3.317 1.00 94.75 79 ASN A C 1
ATOM 652 O O . ASN A 1 79 ? -7.431 -14.316 3.937 1.00 94.75 79 ASN A O 1
ATOM 656 N N . LEU A 1 80 ? -5.327 -13.533 3.770 1.00 95.56 80 LEU A N 1
ATOM 657 C CA . LEU A 1 80 ? -4.894 -14.012 5.080 1.00 95.56 80 LEU A CA 1
ATOM 658 C C . LEU A 1 80 ? -5.613 -13.253 6.220 1.00 95.56 80 LEU A C 1
ATOM 660 O O . LEU A 1 80 ? -6.135 -13.874 7.146 1.00 95.56 80 LEU A O 1
ATOM 664 N N . GLY A 1 81 ? -5.745 -11.927 6.106 1.00 96.56 81 GLY A N 1
ATOM 665 C CA . GLY A 1 81 ? -6.523 -11.094 7.028 1.00 96.56 81 GLY A CA 1
ATOM 666 C C . GLY A 1 81 ? -8.016 -11.453 7.075 1.00 96.56 81 GLY A C 1
ATOM 667 O O . GLY A 1 81 ? -8.613 -11.460 8.153 1.00 96.56 81 GLY A O 1
ATOM 668 N N . LEU A 1 82 ? -8.619 -11.829 5.941 1.00 96.12 82 LEU A N 1
ATOM 669 C CA . LEU A 1 82 ? -9.974 -12.390 5.911 1.00 96.12 82 LEU A CA 1
ATOM 670 C C . LEU A 1 82 ? -10.053 -13.713 6.684 1.00 96.12 82 LEU A C 1
ATOM 672 O O . LEU A 1 82 ? -10.994 -13.912 7.449 1.00 96.12 82 LEU A O 1
ATOM 676 N N . GLY A 1 83 ? -9.075 -14.604 6.514 1.00 97.19 83 GLY A N 1
ATOM 677 C CA . GLY A 1 83 ? -8.992 -15.841 7.292 1.00 97.19 83 GLY A CA 1
ATOM 678 C C . GLY A 1 83 ? -8.950 -15.580 8.797 1.00 97.19 83 GLY A C 1
ATOM 679 O O . GLY A 1 83 ? -9.614 -16.279 9.565 1.00 97.19 83 GLY A O 1
ATOM 680 N N . ALA A 1 84 ? -8.211 -14.550 9.219 1.00 97.44 84 ALA A N 1
ATOM 681 C CA . ALA A 1 84 ? -8.143 -14.131 10.615 1.00 97.44 84 ALA A CA 1
ATOM 682 C C . ALA A 1 84 ? -9.508 -13.643 11.126 1.00 97.44 84 ALA A C 1
ATOM 684 O O . ALA A 1 84 ? -9.974 -14.088 12.170 1.00 97.44 84 ALA A O 1
ATOM 685 N N . LEU A 1 85 ? -10.196 -12.795 10.353 1.00 95.88 85 LEU A N 1
ATOM 686 C CA . LEU A 1 85 ? -11.552 -12.341 10.679 1.00 95.88 85 LEU A CA 1
ATOM 687 C C . LEU A 1 85 ? -12.545 -13.510 10.785 1.00 95.88 85 LEU A C 1
ATOM 689 O O . LEU A 1 85 ? -13.322 -13.572 11.730 1.00 95.88 85 LEU A O 1
ATOM 693 N N . LEU A 1 86 ? -12.518 -14.448 9.835 1.00 97.38 86 LEU A N 1
ATOM 694 C CA . LEU A 1 86 ? -13.379 -15.634 9.864 1.00 97.38 86 LEU A CA 1
ATOM 695 C C . LEU A 1 86 ? -13.040 -16.574 11.023 1.00 97.38 86 LEU A C 1
ATOM 697 O O . LEU A 1 86 ? -13.911 -17.313 11.471 1.00 97.38 86 LEU A O 1
ATOM 701 N N . THR A 1 87 ? -11.791 -16.569 11.490 1.00 96.88 87 THR A N 1
ATOM 702 C CA . THR A 1 87 ? -11.379 -17.327 12.676 1.00 96.88 87 THR A CA 1
ATOM 703 C C . THR A 1 87 ? -11.986 -16.713 13.934 1.00 96.88 87 THR A C 1
ATOM 705 O O . THR A 1 87 ? -12.589 -17.448 14.713 1.00 96.88 87 THR A O 1
ATOM 708 N N . ASP A 1 88 ? -11.930 -15.384 14.076 1.00 93.81 88 ASP A N 1
ATOM 709 C CA . ASP A 1 88 ? -12.579 -14.665 15.183 1.00 93.81 88 ASP A CA 1
ATOM 710 C C . ASP A 1 88 ? -14.102 -14.887 15.187 1.00 93.81 88 ASP A C 1
ATOM 712 O O . ASP A 1 88 ? -14.688 -15.196 16.222 1.00 93.81 88 ASP A O 1
ATOM 716 N N . LEU A 1 89 ? -14.736 -14.782 14.012 1.00 94.69 89 LEU A N 1
ATOM 717 C CA . LEU A 1 89 ? -16.183 -14.955 13.818 1.00 94.69 89 LEU A CA 1
ATOM 718 C C . LEU A 1 89 ? -16.593 -16.422 13.622 1.00 94.69 89 LEU A C 1
ATOM 720 O O . LEU A 1 89 ? -17.722 -16.703 13.219 1.00 94.69 89 LEU A O 1
ATOM 724 N N . GLY A 1 90 ? -15.693 -17.379 13.861 1.00 94.81 90 GLY A N 1
ATOM 725 C CA . GLY A 1 90 ? -15.928 -18.803 13.611 1.00 94.81 90 GLY A CA 1
ATOM 726 C C . GLY A 1 90 ? -17.225 -19.351 14.227 1.00 94.81 90 GLY A C 1
ATOM 727 O O . GLY A 1 90 ? -17.923 -20.102 13.540 1.00 94.81 90 GLY A O 1
ATOM 728 N N . PRO A 1 91 ? -17.597 -18.970 15.468 1.00 94.62 91 PRO A N 1
ATOM 729 C CA . PRO A 1 91 ? -18.874 -19.363 16.064 1.00 94.62 91 PRO A CA 1
ATOM 730 C C . PRO A 1 91 ? -20.107 -18.818 15.328 1.00 94.62 91 PRO A C 1
ATOM 732 O O . PRO A 1 91 ? -21.137 -19.487 15.298 1.00 94.62 91 PRO A O 1
ATOM 735 N N . GLU A 1 92 ? -20.018 -17.627 14.732 1.00 95.50 92 GLU A N 1
ATOM 736 C CA . GLU A 1 92 ? -21.132 -16.979 14.028 1.00 95.50 92 GLU A CA 1
ATOM 737 C C . GLU A 1 92 ? -21.194 -17.351 12.540 1.00 95.50 92 GLU A C 1
ATOM 739 O O . GLU A 1 92 ? -22.278 -17.396 11.960 1.00 95.50 92 GLU A O 1
ATOM 744 N N . LEU A 1 93 ? -20.046 -17.636 11.914 1.00 96.25 93 LEU A N 1
ATOM 745 C CA . LEU A 1 93 ? -19.903 -17.891 10.476 1.00 96.25 93 LEU A CA 1
ATOM 746 C C . LEU A 1 93 ? -19.133 -19.199 10.164 1.00 96.25 93 LEU A C 1
ATOM 748 O O . LEU A 1 93 ? -18.187 -19.186 9.362 1.00 96.25 93 LEU A O 1
ATOM 752 N N . PRO A 1 94 ? -19.533 -20.361 10.723 1.00 96.69 94 PRO A N 1
ATOM 753 C CA . PRO A 1 94 ? -18.763 -21.605 10.616 1.00 96.69 94 PRO A CA 1
ATOM 754 C C . PRO A 1 94 ? -18.608 -22.109 9.172 1.00 96.69 94 PRO A C 1
ATOM 756 O O . PRO A 1 94 ? -17.546 -22.605 8.789 1.00 96.69 94 PRO A O 1
ATOM 759 N N . GLU A 1 95 ? -19.634 -21.944 8.332 1.00 97.44 95 GLU A N 1
ATOM 760 C CA . GLU A 1 95 ? -19.593 -22.356 6.921 1.00 97.44 95 GLU A CA 1
ATOM 761 C C . GLU A 1 95 ? -18.636 -21.504 6.079 1.00 97.44 95 GLU A C 1
ATOM 763 O O . GLU A 1 95 ? -17.992 -22.004 5.154 1.00 97.44 95 GLU A O 1
ATOM 768 N N . ALA A 1 96 ? -18.540 -20.204 6.371 1.00 96.69 96 ALA A N 1
ATOM 769 C CA . ALA A 1 96 ? -17.615 -19.312 5.678 1.00 96.69 96 ALA A CA 1
ATOM 770 C C . ALA A 1 96 ? -16.165 -19.645 6.055 1.00 96.69 96 ALA A C 1
ATOM 772 O O . ALA A 1 96 ? -15.322 -19.790 5.167 1.00 96.69 96 ALA A O 1
ATOM 773 N N . LEU A 1 97 ? -15.896 -19.865 7.347 1.00 96.69 97 LEU A N 1
ATOM 774 C CA . LEU A 1 97 ? -14.586 -20.301 7.833 1.00 96.69 97 LEU A CA 1
ATOM 775 C C . LEU A 1 97 ? -14.173 -21.653 7.233 1.00 96.69 97 LEU A C 1
ATOM 777 O O . LEU A 1 97 ? -13.042 -21.804 6.771 1.00 96.69 97 LEU A O 1
ATOM 781 N N . SER A 1 98 ? -15.085 -22.630 7.204 1.00 96.69 98 SER A N 1
ATOM 782 C CA . SER A 1 98 ? -14.820 -23.953 6.625 1.00 96.69 98 SER A CA 1
ATOM 783 C C . SER A 1 98 ? -14.453 -23.864 5.139 1.00 96.69 98 SER A C 1
ATOM 785 O O . SER A 1 98 ? -13.423 -24.403 4.726 1.00 96.69 98 SER A O 1
ATOM 787 N N . ARG A 1 99 ? -15.225 -23.104 4.346 1.00 96.12 99 ARG A N 1
ATOM 788 C CA . ARG A 1 99 ? -14.923 -22.863 2.925 1.00 96.12 99 ARG A CA 1
ATOM 789 C C . ARG A 1 99 ? -13.578 -22.175 2.732 1.00 96.12 99 ARG A C 1
ATOM 791 O O . ARG A 1 99 ? -12.802 -22.592 1.876 1.00 96.12 99 ARG A O 1
ATOM 798 N N . TRP A 1 100 ? -13.268 -21.160 3.537 1.00 95.69 100 TRP A N 1
ATOM 799 C CA . TRP A 1 100 ? -11.976 -20.486 3.450 1.00 95.69 100 TRP A CA 1
ATOM 800 C C . TRP A 1 100 ? -10.821 -21.453 3.749 1.00 95.69 100 TRP A C 1
ATOM 802 O O . TRP A 1 100 ? -9.882 -21.529 2.960 1.00 95.69 100 TRP A O 1
ATOM 812 N N . ARG A 1 101 ? -10.909 -22.260 4.814 1.00 95.31 101 ARG A N 1
ATOM 813 C CA . ARG A 1 101 ? -9.874 -23.256 5.158 1.00 95.31 101 ARG A CA 1
ATOM 814 C C . ARG A 1 101 ? -9.696 -24.318 4.074 1.00 95.31 101 ARG A C 1
ATOM 816 O O . ARG A 1 101 ? -8.570 -24.717 3.800 1.00 95.31 101 ARG A O 1
ATOM 823 N N . HIS A 1 102 ? -10.783 -24.740 3.429 1.00 94.88 102 HIS A N 1
ATOM 824 C CA . HIS A 1 102 ? -10.729 -25.699 2.325 1.00 94.88 102 HIS A CA 1
ATOM 825 C C . HIS A 1 102 ? -9.902 -25.185 1.135 1.00 94.88 102 HIS A C 1
ATOM 827 O O . HIS A 1 102 ? -9.166 -25.955 0.524 1.00 94.88 102 HIS A O 1
ATOM 833 N N . HIS A 1 103 ? -9.985 -23.887 0.831 1.00 90.94 103 HIS A N 1
ATOM 834 C CA . HIS A 1 103 ? -9.242 -23.273 -0.274 1.00 90.94 103 HIS A CA 1
ATOM 835 C C . HIS A 1 103 ? -7.847 -22.753 0.110 1.00 90.94 103 HIS A C 1
ATOM 837 O O . HIS A 1 103 ? -7.073 -22.407 -0.777 1.00 90.94 103 HIS A O 1
ATOM 843 N N . ASN A 1 104 ? -7.505 -22.703 1.401 1.00 92.56 104 ASN A N 1
ATOM 844 C CA . ASN A 1 104 ? -6.240 -22.161 1.904 1.00 92.56 104 ASN A CA 1
ATOM 845 C C . ASN A 1 104 ? -5.531 -23.192 2.794 1.00 92.56 104 ASN A C 1
ATOM 847 O O . ASN A 1 104 ? -5.412 -23.028 4.007 1.00 92.56 104 ASN A O 1
ATOM 851 N N . THR A 1 105 ? -5.085 -24.289 2.183 1.00 90.06 105 THR A N 1
ATOM 852 C CA . THR A 1 105 ? -4.558 -25.464 2.898 1.00 90.06 105 THR A CA 1
ATOM 853 C C . THR A 1 105 ? -3.113 -25.315 3.382 1.00 90.06 105 THR A C 1
ATOM 855 O O . THR A 1 105 ? -2.710 -26.034 4.293 1.00 90.06 105 THR A O 1
ATOM 858 N N . ASN A 1 106 ? -2.331 -24.394 2.807 1.00 91.06 106 ASN A N 1
ATOM 859 C CA . ASN A 1 106 ? -0.924 -24.178 3.153 1.00 91.06 106 ASN A CA 1
ATOM 860 C C . ASN A 1 106 ? -0.641 -22.702 3.466 1.00 91.06 106 ASN A C 1
ATOM 862 O O . ASN A 1 106 ? -0.139 -21.955 2.626 1.00 91.06 106 ASN A O 1
ATOM 866 N N . LEU A 1 107 ? -0.949 -22.287 4.695 1.00 92.31 107 LEU A N 1
ATOM 867 C CA . LEU A 1 107 ? -0.747 -20.903 5.133 1.00 92.31 107 LEU A CA 1
ATOM 868 C C . LEU A 1 107 ? 0.723 -20.536 5.352 1.00 92.31 107 LEU A C 1
ATOM 870 O O . LEU A 1 107 ? 1.036 -19.356 5.369 1.00 92.31 107 LEU A O 1
ATOM 874 N N . THR A 1 108 ? 1.633 -21.497 5.520 1.00 89.31 108 THR A N 1
ATOM 875 C CA . THR A 1 108 ? 3.062 -21.190 5.701 1.00 89.31 108 THR A CA 1
ATOM 876 C C . THR A 1 108 ? 3.744 -20.818 4.386 1.00 89.31 108 THR A C 1
ATOM 878 O O . THR A 1 108 ? 4.705 -20.057 4.403 1.00 89.31 108 THR A O 1
ATOM 881 N N . SER A 1 109 ? 3.201 -21.253 3.242 1.00 93.25 109 SER A N 1
ATOM 882 C CA . SER A 1 109 ? 3.760 -20.941 1.917 1.00 93.25 109 SER A CA 1
ATOM 883 C C . SER A 1 109 ? 3.889 -19.441 1.623 1.00 93.25 109 SER A C 1
ATOM 885 O O . SER A 1 109 ? 4.856 -19.033 0.986 1.00 93.25 109 SER A O 1
ATOM 887 N N . VAL A 1 110 ? 2.972 -18.602 2.124 1.00 94.31 110 VAL A N 1
ATOM 888 C CA . VAL A 1 110 ? 3.076 -17.139 1.959 1.00 94.31 110 VAL A CA 1
ATOM 889 C C . VAL A 1 110 ? 4.268 -16.564 2.723 1.00 94.31 110 VAL A C 1
ATOM 891 O O . VAL A 1 110 ? 4.896 -15.620 2.256 1.00 94.31 110 VAL A O 1
ATOM 894 N N . LEU A 1 111 ? 4.602 -17.134 3.883 1.00 96.62 111 LEU A N 1
ATOM 895 C CA . LEU A 1 111 ? 5.730 -16.688 4.698 1.00 96.62 111 LEU A CA 1
ATOM 896 C C . LEU A 1 111 ? 7.050 -17.096 4.044 1.00 96.62 111 LEU A C 1
ATOM 898 O O . LEU A 1 111 ? 7.984 -16.302 4.003 1.00 96.62 111 LEU A O 1
ATOM 902 N N . ASP A 1 112 ? 7.113 -18.300 3.476 1.00 96.88 112 ASP A N 1
ATOM 903 C CA . ASP A 1 112 ? 8.280 -18.742 2.710 1.00 96.88 112 ASP A CA 1
ATOM 904 C C . ASP A 1 112 ? 8.489 -17.869 1.469 1.00 96.88 112 ASP A C 1
ATOM 906 O O . ASP A 1 112 ? 9.593 -17.369 1.256 1.00 96.88 112 ASP A O 1
ATOM 910 N N . ALA A 1 113 ? 7.419 -17.583 0.719 1.00 96.62 113 ALA A N 1
ATOM 911 C CA . ALA A 1 113 ? 7.465 -16.632 -0.387 1.00 96.62 113 ALA A CA 1
ATOM 912 C C . ALA A 1 113 ? 7.946 -15.250 0.083 1.00 96.62 113 ALA A C 1
ATOM 914 O O . ALA A 1 113 ? 8.833 -14.658 -0.529 1.00 96.62 113 ALA A O 1
ATOM 915 N N . LEU A 1 114 ? 7.421 -14.747 1.204 1.00 97.81 114 LEU A N 1
ATOM 916 C CA . LEU A 1 114 ? 7.825 -13.453 1.743 1.00 97.81 114 LEU A CA 1
ATOM 917 C C . LEU A 1 114 ? 9.329 -13.391 2.036 1.00 97.81 114 LEU A C 1
ATOM 919 O O . LEU A 1 114 ? 9.976 -12.414 1.669 1.00 97.81 114 LEU A O 1
ATOM 923 N N . LYS A 1 115 ? 9.903 -14.445 2.628 1.00 97.75 115 LYS A N 1
ATOM 924 C CA . LYS A 1 115 ? 11.352 -14.530 2.871 1.00 97.75 115 LYS A CA 1
ATOM 925 C C . LYS A 1 115 ? 12.159 -14.517 1.577 1.00 97.75 115 LYS A C 1
ATOM 927 O O . LYS A 1 115 ? 13.177 -13.829 1.513 1.00 97.75 115 LYS A O 1
ATOM 932 N N . SER A 1 116 ? 11.707 -15.261 0.568 1.00 97.25 116 SER A N 1
ATOM 933 C CA . SER A 1 116 ? 12.402 -15.399 -0.715 1.00 97.25 116 SER A CA 1
ATOM 934 C C . SER A 1 116 ? 12.400 -14.123 -1.553 1.00 97.25 116 SER A C 1
ATOM 936 O O . SER A 1 116 ? 13.373 -13.873 -2.259 1.00 97.25 116 SER A O 1
ATOM 938 N N . TYR A 1 117 ? 11.331 -13.325 -1.489 1.00 97.88 117 TYR A N 1
ATOM 939 C CA . TYR A 1 117 ? 11.162 -12.158 -2.361 1.00 97.88 117 TYR A CA 1
ATOM 940 C C . TYR A 1 117 ? 11.385 -10.812 -1.667 1.00 97.88 117 TYR A C 1
ATOM 942 O O . TYR A 1 117 ? 11.439 -9.798 -2.357 1.00 97.88 117 TYR A O 1
ATOM 950 N N . ALA A 1 118 ? 11.529 -10.773 -0.336 1.00 98.56 118 ALA A N 1
ATOM 951 C CA . ALA A 1 118 ? 11.741 -9.531 0.409 1.00 98.56 118 ALA A CA 1
ATOM 952 C C . ALA A 1 118 ? 12.874 -8.675 -0.178 1.00 98.56 118 ALA A C 1
ATOM 954 O O . ALA A 1 118 ? 13.980 -9.166 -0.405 1.00 98.56 118 ALA A O 1
ATOM 955 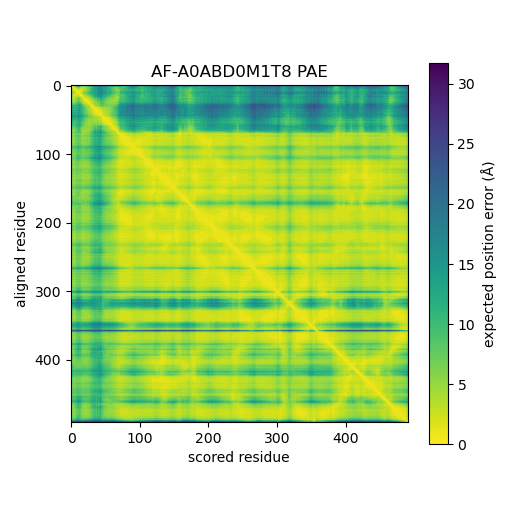N N . TYR A 1 119 ? 12.615 -7.378 -0.360 1.00 98.75 119 TYR A N 1
ATOM 956 C CA . TYR A 1 119 ? 13.624 -6.432 -0.826 1.00 98.75 119 TYR A CA 1
ATOM 957 C C . TYR A 1 119 ? 14.672 -6.189 0.265 1.00 98.75 119 TYR A C 1
ATOM 959 O O . TYR A 1 119 ? 14.330 -5.785 1.377 1.00 98.75 119 TYR A O 1
ATOM 967 N N . ARG A 1 120 ? 15.947 -6.419 -0.059 1.00 98.69 120 ARG A N 1
ATOM 968 C CA . ARG A 1 120 ? 17.102 -6.360 0.846 1.00 98.69 120 ARG A CA 1
ATOM 969 C C . ARG A 1 120 ? 18.214 -5.490 0.242 1.00 98.69 120 ARG A C 1
ATOM 971 O O . ARG A 1 120 ? 19.127 -6.028 -0.387 1.00 98.69 120 ARG A O 1
ATOM 978 N N . PRO A 1 121 ? 18.187 -4.156 0.433 1.00 98.31 121 PRO A N 1
ATOM 979 C CA . PRO A 1 121 ? 19.111 -3.215 -0.218 1.00 98.31 121 PRO A CA 1
ATOM 980 C C . PRO A 1 121 ? 20.588 -3.422 0.141 1.00 98.31 121 PRO A C 1
ATOM 982 O O . PRO A 1 121 ? 21.465 -2.984 -0.597 1.00 98.31 121 PRO A O 1
ATOM 985 N N . PHE A 1 122 ? 20.889 -4.064 1.272 1.00 98.06 122 PHE A N 1
ATOM 986 C CA . PHE A 1 122 ? 22.266 -4.325 1.707 1.00 98.06 122 PHE A CA 1
ATOM 987 C C . PHE A 1 122 ? 22.764 -5.736 1.356 1.00 98.06 122 PHE A C 1
ATOM 989 O O . PHE A 1 122 ? 23.919 -6.068 1.629 1.00 98.06 122 PHE A O 1
ATOM 996 N N . SER A 1 123 ? 21.915 -6.561 0.734 1.00 97.69 123 SER A N 1
ATOM 997 C CA . SER A 1 123 ? 22.295 -7.886 0.248 1.00 97.69 123 SER A CA 1
ATOM 998 C C . SER A 1 123 ? 23.212 -7.791 -0.975 1.00 97.69 123 SER A C 1
ATOM 1000 O O . SER A 1 123 ? 23.143 -6.846 -1.760 1.00 97.69 123 SER A O 1
ATOM 1002 N N . GLN A 1 124 ? 24.049 -8.813 -1.161 1.00 97.25 124 GLN A N 1
ATOM 1003 C CA . GLN A 1 124 ? 24.824 -9.012 -2.391 1.00 97.25 124 GLN A CA 1
ATOM 1004 C C . GLN A 1 124 ? 24.018 -9.739 -3.479 1.00 97.25 124 GLN A C 1
ATOM 1006 O O . GLN A 1 124 ? 24.448 -9.804 -4.629 1.00 97.25 124 GLN A O 1
ATOM 1011 N N . ASP A 1 125 ? 22.858 -10.304 -3.130 1.00 97.62 125 ASP A N 1
ATOM 1012 C CA . ASP A 1 125 ? 21.990 -10.963 -4.099 1.00 97.62 125 ASP A CA 1
ATOM 1013 C C . ASP A 1 125 ? 21.194 -9.934 -4.910 1.00 97.62 125 ASP A C 1
ATOM 1015 O O . ASP A 1 125 ? 20.247 -9.298 -4.436 1.00 97.62 125 ASP A O 1
ATOM 1019 N N . LYS A 1 126 ? 21.576 -9.851 -6.183 1.00 96.38 126 LYS A N 1
ATOM 1020 C CA . LYS A 1 126 ? 20.983 -9.023 -7.228 1.00 96.38 126 LYS A CA 1
ATOM 1021 C C . LYS A 1 126 ? 19.484 -9.237 -7.441 1.00 96.38 126 LYS A C 1
ATOM 1023 O O . LYS A 1 126 ? 18.831 -8.367 -8.010 1.00 96.38 126 LYS A O 1
ATOM 1028 N N . ASN A 1 127 ? 18.929 -10.379 -7.046 1.00 96.50 127 ASN A N 1
ATOM 1029 C CA . ASN A 1 127 ? 17.498 -10.656 -7.184 1.00 96.50 127 ASN A CA 1
ATOM 1030 C C . ASN A 1 127 ? 16.641 -9.957 -6.130 1.00 96.50 127 ASN A C 1
ATOM 1032 O O . ASN A 1 127 ? 15.465 -9.711 -6.388 1.00 96.50 127 ASN A O 1
ATOM 1036 N N . VAL A 1 128 ? 17.224 -9.645 -4.973 1.00 97.06 128 VAL A N 1
ATOM 1037 C CA . VAL A 1 128 ? 16.509 -9.068 -3.828 1.00 97.06 128 VAL A CA 1
ATOM 1038 C C . VAL A 1 128 ? 17.020 -7.683 -3.454 1.00 97.06 128 VAL A C 1
ATOM 1040 O O . VAL A 1 128 ? 16.324 -6.965 -2.751 1.00 97.06 128 VAL A O 1
ATOM 1043 N N . ASN A 1 129 ? 18.199 -7.264 -3.920 1.00 98.19 129 ASN A N 1
ATOM 1044 C CA . ASN A 1 129 ? 18.739 -5.928 -3.649 1.00 98.19 129 ASN A CA 1
ATOM 1045 C C . ASN A 1 129 ? 18.418 -4.888 -4.737 1.00 98.19 129 ASN A C 1
ATOM 1047 O O . ASN A 1 129 ? 18.886 -3.759 -4.640 1.00 98.19 129 ASN A O 1
ATOM 1051 N N . THR A 1 130 ? 17.680 -5.258 -5.786 1.00 98.38 130 THR A N 1
ATOM 1052 C CA . THR A 1 130 ? 17.343 -4.365 -6.901 1.00 98.38 130 THR A CA 1
ATOM 1053 C C . THR A 1 130 ? 15.857 -4.035 -6.887 1.00 98.38 130 THR A C 1
ATOM 1055 O O . THR A 1 130 ? 15.026 -4.937 -6.796 1.00 98.38 130 THR A O 1
ATOM 1058 N N . ILE A 1 131 ? 15.523 -2.750 -7.000 1.00 98.50 131 ILE A N 1
ATOM 1059 C CA . ILE A 1 131 ? 14.146 -2.252 -6.895 1.00 98.50 131 ILE A CA 1
ATOM 1060 C C . ILE A 1 131 ? 13.830 -1.208 -7.967 1.00 98.50 131 ILE A C 1
ATOM 1062 O O . ILE A 1 131 ? 14.730 -0.622 -8.572 1.00 98.50 131 ILE A O 1
ATOM 1066 N N . ASP A 1 132 ? 12.541 -0.963 -8.192 1.00 98.00 132 ASP A N 1
ATOM 1067 C CA . ASP A 1 132 ? 12.039 0.136 -9.010 1.00 98.00 132 ASP A CA 1
ATOM 1068 C C . ASP A 1 132 ? 12.683 1.477 -8.585 1.00 98.00 132 ASP A C 1
ATOM 1070 O O . ASP A 1 132 ? 12.618 1.847 -7.404 1.00 98.00 132 ASP A O 1
ATOM 1074 N N . PRO A 1 133 ? 13.278 2.240 -9.521 1.00 97.75 133 PRO A N 1
ATOM 1075 C CA . PRO A 1 133 ? 13.881 3.547 -9.248 1.00 97.75 133 PRO A CA 1
ATOM 1076 C C . PRO A 1 133 ? 12.958 4.545 -8.530 1.00 97.75 133 PRO A C 1
ATOM 1078 O O . PRO A 1 133 ? 13.415 5.349 -7.716 1.00 97.75 133 PRO A O 1
ATOM 1081 N N . ARG A 1 134 ? 11.643 4.483 -8.776 1.00 97.00 134 ARG A N 1
ATOM 1082 C CA . ARG A 1 134 ? 10.636 5.311 -8.085 1.00 97.00 134 ARG A CA 1
ATOM 1083 C C . ARG A 1 134 ? 10.524 4.938 -6.622 1.00 97.00 134 ARG A C 1
ATOM 1085 O O . ARG A 1 134 ? 10.448 5.824 -5.773 1.00 97.00 134 ARG A O 1
ATOM 1092 N N . THR A 1 135 ? 10.532 3.636 -6.335 1.00 97.62 135 THR A N 1
ATOM 1093 C CA . THR A 1 135 ? 10.545 3.139 -4.964 1.00 97.62 135 THR A CA 1
ATOM 1094 C C . THR A 1 135 ? 11.794 3.625 -4.259 1.00 97.62 135 THR A C 1
ATOM 1096 O O . THR A 1 135 ? 11.673 4.257 -3.211 1.00 97.62 135 THR A O 1
ATOM 1099 N N . TYR A 1 136 ? 12.974 3.406 -4.854 1.00 98.31 136 TYR A N 1
ATOM 1100 C CA . TYR A 1 136 ? 14.233 3.849 -4.258 1.00 98.31 136 TYR A CA 1
ATOM 1101 C C . TYR A 1 136 ? 14.209 5.347 -3.948 1.00 98.31 136 TYR A C 1
ATOM 1103 O O . TYR A 1 136 ? 14.568 5.746 -2.841 1.00 98.31 136 TYR A O 1
ATOM 1111 N N . TYR A 1 137 ? 13.713 6.166 -4.884 1.00 97.56 137 TYR A N 1
ATOM 1112 C CA . TYR A 1 137 ? 13.611 7.609 -4.706 1.00 97.56 137 TYR A CA 1
ATOM 1113 C C . TYR A 1 137 ? 12.952 7.984 -3.376 1.00 97.56 137 TYR A C 1
ATOM 1115 O O . TYR A 1 137 ? 13.546 8.750 -2.625 1.00 97.56 137 TYR A O 1
ATOM 1123 N N . TYR A 1 138 ? 11.782 7.442 -3.029 1.00 95.75 138 TYR A N 1
ATOM 1124 C CA . TYR A 1 138 ? 11.122 7.846 -1.784 1.00 95.75 138 TYR A CA 1
ATOM 1125 C C . TYR A 1 138 ? 11.630 7.084 -0.544 1.00 95.75 138 TYR A C 1
ATOM 1127 O O . TYR A 1 138 ? 11.662 7.666 0.541 1.00 95.75 138 TYR A O 1
ATOM 1135 N N . ILE A 1 139 ? 12.061 5.817 -0.668 1.00 97.69 139 ILE A N 1
ATOM 1136 C CA . ILE A 1 139 ? 12.557 5.050 0.493 1.00 97.69 139 ILE A CA 1
ATOM 1137 C C . ILE A 1 139 ? 13.993 5.401 0.882 1.00 97.69 139 ILE A C 1
ATOM 1139 O O . ILE A 1 139 ? 14.399 5.039 1.984 1.00 97.69 139 ILE A O 1
ATOM 1143 N N . ARG A 1 140 ? 14.771 6.092 0.032 1.00 97.06 140 ARG A N 1
ATOM 1144 C CA . ARG A 1 140 ? 16.195 6.377 0.293 1.00 97.06 140 ARG A CA 1
ATOM 1145 C C . ARG A 1 140 ? 16.439 6.985 1.671 1.00 97.06 140 ARG A C 1
ATOM 1147 O O . ARG A 1 140 ? 17.292 6.498 2.389 1.00 97.06 140 ARG A O 1
ATOM 1154 N N . HIS A 1 141 ? 15.582 7.907 2.111 1.00 96.44 141 HIS A N 1
ATOM 1155 C CA . HIS A 1 141 ? 15.686 8.533 3.431 1.00 96.44 141 HIS A CA 1
ATOM 1156 C C . HIS A 1 141 ? 15.557 7.530 4.591 1.00 96.44 141 HIS A C 1
ATOM 1158 O O . HIS A 1 141 ? 16.184 7.688 5.638 1.00 96.44 141 HIS A O 1
ATOM 1164 N N . PHE A 1 142 ? 14.745 6.484 4.416 1.00 97.94 142 PHE A N 1
ATOM 1165 C CA . PHE A 1 142 ? 14.652 5.382 5.371 1.00 97.94 142 PHE A CA 1
ATOM 1166 C C . PHE A 1 142 ? 15.903 4.493 5.317 1.00 97.94 142 PHE A C 1
ATOM 1168 O O . PHE A 1 142 ? 16.379 4.044 6.360 1.00 97.94 142 PHE A O 1
ATOM 1175 N N . LEU A 1 143 ? 16.460 4.270 4.122 1.00 98.38 143 LEU A N 1
ATOM 1176 C CA . LEU A 1 143 ? 17.699 3.509 3.939 1.00 98.38 143 LEU A CA 1
ATOM 1177 C C . LEU A 1 143 ? 18.916 4.241 4.516 1.00 98.38 143 LEU A C 1
ATOM 1179 O O . LEU A 1 143 ? 19.724 3.605 5.185 1.00 98.38 143 LEU A O 1
ATOM 1183 N N . ASP A 1 144 ? 19.008 5.560 4.338 1.00 97.62 144 ASP A N 1
ATOM 1184 C CA . ASP A 1 144 ? 20.036 6.419 4.932 1.00 97.62 144 ASP A CA 1
ATOM 1185 C C . ASP A 1 144 ? 19.969 6.341 6.462 1.00 97.62 144 ASP A C 1
ATOM 1187 O O . ASP A 1 144 ? 20.979 6.115 7.133 1.00 97.62 144 ASP A O 1
ATOM 1191 N N . TYR A 1 145 ? 18.760 6.448 7.030 1.00 96.25 145 TYR A N 1
ATOM 1192 C CA . TYR A 1 145 ? 18.543 6.261 8.464 1.00 96.25 145 TYR A CA 1
ATOM 1193 C C . TYR A 1 145 ? 19.020 4.879 8.931 1.00 96.25 145 TYR A C 1
ATOM 1195 O O . TYR A 1 145 ? 19.801 4.791 9.879 1.00 96.25 145 TYR A O 1
ATOM 1203 N N . ALA A 1 146 ? 18.598 3.803 8.258 1.00 97.38 146 ALA A N 1
ATOM 1204 C CA . ALA A 1 146 ? 18.996 2.443 8.613 1.00 97.38 146 ALA A CA 1
ATOM 1205 C C . ALA A 1 146 ? 20.518 2.254 8.521 1.00 97.38 146 ALA A C 1
ATOM 1207 O O . ALA A 1 146 ? 21.133 1.741 9.457 1.00 97.38 146 ALA A O 1
ATOM 1208 N N . LYS A 1 147 ? 21.142 2.748 7.446 1.00 96.75 147 LYS A N 1
ATOM 1209 C CA . LYS A 1 147 ? 22.587 2.669 7.231 1.00 96.75 147 LYS A CA 1
ATOM 1210 C C . LYS A 1 147 ? 23.362 3.395 8.327 1.00 96.75 147 LYS A C 1
ATOM 1212 O O . LYS A 1 147 ? 24.307 2.827 8.872 1.00 96.75 147 LYS A O 1
ATOM 1217 N N . ASN A 1 148 ? 22.934 4.602 8.693 1.00 96.56 148 ASN A N 1
ATOM 1218 C CA . ASN A 1 148 ? 23.553 5.399 9.756 1.00 96.56 148 ASN A CA 1
ATOM 1219 C C . ASN A 1 148 ? 23.438 4.737 11.136 1.00 96.56 148 ASN A C 1
ATOM 1221 O O . ASN A 1 148 ? 24.298 4.938 11.989 1.00 96.56 148 ASN A O 1
ATOM 1225 N N . GLN A 1 149 ? 22.400 3.927 11.352 1.00 95.88 149 GLN A N 1
ATOM 1226 C CA . GLN A 1 149 ? 22.210 3.144 12.575 1.00 95.88 149 GLN A CA 1
ATOM 1227 C C . GLN A 1 149 ? 22.822 1.734 12.496 1.00 95.88 149 GLN A C 1
ATOM 1229 O O . GLN A 1 149 ? 22.665 0.951 13.429 1.00 95.88 149 GLN A O 1
ATOM 1234 N N . SER A 1 150 ? 23.527 1.394 11.408 1.00 96.31 150 SER A N 1
ATOM 1235 C CA . SER A 1 150 ? 24.045 0.039 11.149 1.00 96.31 150 SER A CA 1
ATOM 1236 C C . SER A 1 150 ? 22.966 -1.053 11.224 1.00 96.31 150 SER A C 1
ATOM 1238 O O . SER A 1 150 ? 23.230 -2.174 11.658 1.00 96.31 150 SER A O 1
ATOM 1240 N N . LEU A 1 151 ? 21.742 -0.719 10.811 1.00 96.06 151 LEU A N 1
ATOM 1241 C CA . LEU A 1 151 ? 20.612 -1.638 10.752 1.00 96.06 151 LEU A CA 1
ATOM 1242 C C . LEU A 1 151 ? 20.522 -2.270 9.365 1.00 96.06 151 LEU A C 1
ATOM 1244 O O . LEU A 1 151 ? 20.641 -1.582 8.351 1.00 96.06 151 LEU A O 1
ATOM 1248 N N . ASP A 1 152 ? 20.254 -3.571 9.333 1.00 97.00 152 ASP A N 1
ATOM 1249 C CA . ASP A 1 152 ? 19.879 -4.262 8.104 1.00 97.00 152 ASP A CA 1
ATOM 1250 C C . ASP A 1 152 ? 18.386 -4.051 7.783 1.00 97.00 152 ASP A C 1
ATOM 1252 O O . ASP A 1 152 ? 17.572 -3.759 8.671 1.00 97.00 152 ASP A O 1
ATOM 1256 N N . VAL A 1 153 ? 18.026 -4.173 6.504 1.00 98.44 153 VAL A N 1
ATOM 1257 C CA . VAL A 1 153 ? 16.688 -3.868 5.986 1.00 98.44 153 VAL A CA 1
ATOM 1258 C C . VAL A 1 153 ? 16.174 -5.021 5.131 1.00 98.44 153 VAL A C 1
ATOM 1260 O O . VAL A 1 153 ? 16.807 -5.407 4.152 1.00 98.44 153 VAL A O 1
ATOM 1263 N N . ALA A 1 154 ? 14.977 -5.501 5.462 1.00 98.69 154 ALA A N 1
ATOM 1264 C CA . ALA A 1 154 ? 14.179 -6.383 4.621 1.00 98.69 154 ALA A CA 1
ATOM 1265 C C . ALA A 1 154 ? 12.739 -5.849 4.528 1.00 98.69 154 ALA A C 1
ATOM 1267 O O . ALA A 1 154 ? 12.080 -5.664 5.548 1.00 98.69 154 ALA A O 1
ATOM 1268 N N . LEU A 1 155 ? 12.245 -5.560 3.326 1.00 98.81 155 LEU A N 1
ATOM 1269 C CA . LEU A 1 155 ? 10.935 -4.933 3.115 1.00 98.81 155 LEU A CA 1
ATOM 1270 C C . LEU A 1 155 ? 10.024 -5.827 2.280 1.00 98.81 155 LEU A C 1
ATOM 1272 O O . LEU A 1 155 ? 10.489 -6.504 1.364 1.00 98.81 155 LEU A O 1
ATOM 1276 N N . VAL A 1 156 ? 8.723 -5.796 2.574 1.00 98.62 156 VAL A N 1
ATOM 1277 C CA . VAL A 1 156 ? 7.712 -6.444 1.729 1.00 98.62 156 VAL A CA 1
ATOM 1278 C C . VAL A 1 156 ? 7.644 -5.727 0.374 1.00 98.62 156 VAL A C 1
ATOM 1280 O O . VAL A 1 156 ? 7.331 -4.534 0.355 1.00 98.62 156 VAL A O 1
ATOM 1283 N N . PRO A 1 157 ? 7.933 -6.403 -0.751 1.00 97.62 157 PRO A N 1
ATOM 1284 C CA . PRO A 1 157 ? 7.698 -5.847 -2.075 1.00 97.62 157 PRO A CA 1
ATOM 1285 C C . PRO A 1 157 ? 6.234 -6.076 -2.487 1.00 97.62 157 PRO A C 1
ATOM 1287 O O . PRO A 1 157 ? 5.463 -6.689 -1.753 1.00 97.62 157 PRO A O 1
ATOM 1290 N N . THR A 1 158 ? 5.835 -5.645 -3.679 1.00 95.88 158 THR A N 1
ATOM 1291 C CA . THR A 1 158 ? 4.495 -5.947 -4.196 1.00 95.88 158 THR A CA 1
ATOM 1292 C C . THR A 1 158 ? 4.405 -7.365 -4.740 1.00 95.88 158 THR A C 1
ATOM 1294 O O . THR A 1 158 ? 3.529 -8.119 -4.334 1.00 95.88 158 THR A O 1
ATOM 1297 N N . TRP A 1 159 ? 5.299 -7.753 -5.647 1.00 94.31 159 TRP A N 1
ATOM 1298 C CA . TRP A 1 159 ? 5.119 -8.965 -6.450 1.00 94.31 159 TRP A CA 1
ATOM 1299 C C . TRP A 1 159 ? 5.842 -10.179 -5.865 1.00 94.31 159 TRP A C 1
ATOM 1301 O O . TRP A 1 159 ? 6.960 -10.064 -5.362 1.00 94.31 159 TRP A O 1
ATOM 1311 N N . VAL A 1 160 ? 5.243 -11.361 -6.007 1.00 94.38 160 VAL A N 1
ATOM 1312 C CA . VAL A 1 160 ? 5.859 -12.661 -5.699 1.00 94.38 160 VAL A CA 1
ATOM 1313 C C . VAL A 1 160 ? 6.645 -13.126 -6.928 1.00 94.38 160 VAL A C 1
ATOM 1315 O O . VAL A 1 160 ? 6.271 -14.070 -7.625 1.00 94.38 160 VAL A O 1
ATOM 1318 N N . GLN A 1 161 ? 7.684 -12.360 -7.262 1.00 93.44 161 GLN A N 1
ATOM 1319 C CA . GLN A 1 161 ? 8.583 -12.621 -8.382 1.00 93.44 161 GLN A CA 1
ATOM 1320 C C . GLN A 1 161 ? 9.905 -11.864 -8.188 1.00 93.44 161 GLN A C 1
ATOM 1322 O O . GLN A 1 161 ? 9.906 -10.703 -7.768 1.00 93.44 161 GLN A O 1
ATOM 1327 N N . ASN A 1 162 ? 11.030 -12.497 -8.526 1.00 94.75 162 ASN A N 1
ATOM 1328 C CA . ASN A 1 162 ? 12.344 -11.843 -8.581 1.00 94.75 162 ASN A CA 1
ATOM 1329 C C . ASN A 1 162 ? 12.799 -11.563 -10.027 1.00 94.75 162 ASN A C 1
ATOM 1331 O O . ASN A 1 162 ? 12.138 -11.938 -10.993 1.00 94.75 162 ASN A O 1
ATOM 1335 N N . ILE A 1 163 ? 13.939 -10.886 -10.200 1.00 93.50 163 ILE A N 1
ATOM 1336 C CA . ILE A 1 163 ? 14.438 -10.481 -11.528 1.00 93.50 163 ILE A CA 1
ATOM 1337 C C . ILE A 1 163 ? 14.795 -11.687 -12.408 1.00 93.50 163 ILE A C 1
ATOM 1339 O O . ILE A 1 163 ? 14.475 -11.688 -13.599 1.00 93.50 163 ILE A O 1
ATOM 1343 N N . ALA A 1 164 ? 15.447 -12.712 -11.854 1.00 93.56 164 ALA A N 1
ATOM 1344 C CA . ALA A 1 164 ? 15.794 -13.917 -12.607 1.00 93.56 164 ALA A CA 1
ATOM 1345 C C . ALA A 1 164 ? 14.541 -14.630 -13.145 1.00 93.56 164 ALA A C 1
ATOM 1347 O O . ALA A 1 164 ? 14.472 -14.959 -14.329 1.00 93.56 164 ALA A O 1
ATOM 1348 N N . GLU A 1 165 ? 13.522 -14.784 -12.304 1.00 92.75 165 GLU A N 1
ATOM 1349 C CA . GLU A 1 165 ? 12.222 -15.330 -12.685 1.00 92.75 165 GLU A CA 1
ATOM 1350 C C . GLU A 1 165 ? 11.515 -14.444 -13.711 1.00 92.75 165 GLU A C 1
ATOM 1352 O O . GLU A 1 165 ? 11.007 -14.950 -14.708 1.00 92.75 165 GLU A O 1
ATOM 1357 N N . ALA A 1 166 ? 11.513 -13.121 -13.524 1.00 90.94 166 ALA A N 1
ATOM 1358 C CA . ALA A 1 166 ? 10.930 -12.187 -14.484 1.00 90.94 166 ALA A CA 1
ATOM 1359 C C . ALA A 1 166 ? 11.533 -12.352 -15.888 1.00 90.94 166 ALA A C 1
ATOM 1361 O O . ALA A 1 166 ? 10.799 -12.277 -16.869 1.00 90.94 166 ALA A O 1
ATOM 1362 N N . ARG A 1 167 ? 12.836 -12.642 -16.009 1.00 90.25 167 ARG A N 1
ATOM 1363 C CA . ARG A 1 167 ? 13.481 -12.938 -17.303 1.00 90.25 167 ARG A CA 1
ATOM 1364 C C . ARG A 1 167 ? 13.030 -14.255 -17.906 1.00 90.25 167 ARG A C 1
ATOM 1366 O O . ARG A 1 167 ? 12.697 -14.293 -19.089 1.00 90.25 167 ARG A O 1
ATOM 1373 N N . GLU A 1 168 ? 13.009 -15.323 -17.110 1.00 89.06 168 GLU A N 1
ATOM 1374 C CA . GLU A 1 168 ? 12.542 -16.632 -17.578 1.00 89.06 168 GLU A CA 1
ATOM 1375 C C . GLU A 1 168 ? 11.091 -16.546 -18.071 1.00 89.06 168 GLU A C 1
ATOM 1377 O O . GLU A 1 168 ? 10.716 -17.108 -19.103 1.00 89.06 168 GLU A O 1
ATOM 1382 N N . TYR A 1 169 ? 10.274 -15.807 -17.331 1.00 85.06 169 TYR A N 1
ATOM 1383 C CA . TYR A 1 169 ? 8.836 -15.766 -17.498 1.00 85.06 169 TYR A CA 1
ATOM 1384 C C . TYR A 1 169 ? 8.326 -14.679 -18.431 1.00 85.06 169 TYR A C 1
ATOM 1386 O O . TYR A 1 169 ? 7.176 -14.771 -18.862 1.00 85.06 169 TYR A O 1
ATOM 1394 N N . TYR A 1 170 ? 9.174 -13.720 -18.800 1.00 83.50 170 TYR A N 1
ATOM 1395 C CA . TYR A 1 170 ? 8.866 -12.692 -19.787 1.00 83.50 170 TYR A CA 1
ATOM 1396 C C . TYR A 1 170 ? 8.352 -13.295 -21.101 1.00 83.50 170 TYR A C 1
ATOM 1398 O O . TYR A 1 170 ? 7.321 -12.875 -21.615 1.00 83.50 170 TYR A O 1
ATOM 1406 N N . TYR A 1 171 ? 9.005 -14.349 -21.603 1.00 79.94 171 TYR A N 1
ATOM 1407 C CA . TYR A 1 171 ? 8.607 -15.043 -22.839 1.00 79.94 171 TYR A CA 1
ATOM 1408 C C . TYR A 1 171 ? 7.386 -15.961 -22.674 1.00 79.94 171 TYR A C 1
ATOM 1410 O O . TYR A 1 171 ? 6.985 -16.636 -23.619 1.00 79.94 171 TYR A O 1
ATOM 1418 N N . ARG A 1 172 ? 6.814 -16.012 -21.467 1.00 77.69 172 ARG A N 1
ATOM 1419 C CA . ARG A 1 172 ? 5.566 -16.711 -21.137 1.00 77.69 172 ARG A CA 1
ATOM 1420 C C . ARG A 1 172 ? 4.481 -15.730 -20.676 1.00 77.69 172 ARG A C 1
ATOM 1422 O O . ARG A 1 172 ? 3.585 -16.138 -19.944 1.00 77.69 172 ARG A O 1
ATOM 1429 N N . ASP A 1 173 ? 4.638 -14.451 -21.021 1.00 75.00 173 ASP A N 1
ATOM 1430 C CA . ASP A 1 173 ? 3.720 -13.338 -20.764 1.00 75.00 173 ASP A CA 1
ATOM 1431 C C . ASP A 1 173 ? 3.357 -13.065 -19.296 1.00 75.00 173 ASP A C 1
ATOM 1433 O O . ASP A 1 173 ? 2.454 -12.280 -19.053 1.00 75.00 173 ASP A O 1
ATOM 1437 N N . VAL A 1 174 ? 4.067 -13.619 -18.304 1.00 80.19 174 VAL A N 1
ATOM 1438 C CA . VAL A 1 174 ? 3.811 -13.292 -16.886 1.00 80.19 174 VAL A CA 1
ATOM 1439 C C . VAL A 1 174 ? 5.029 -12.636 -16.278 1.00 80.19 174 VAL A C 1
ATOM 1441 O O . VAL A 1 174 ? 6.039 -13.286 -15.985 1.00 80.19 174 VAL A O 1
ATOM 1444 N N . VAL A 1 175 ? 4.923 -11.336 -16.058 1.00 84.38 175 VAL A N 1
ATOM 1445 C CA . VAL A 1 175 ? 6.031 -10.544 -15.551 1.00 84.38 175 VAL A CA 1
ATOM 1446 C C . VAL A 1 175 ? 5.515 -9.399 -14.701 1.00 84.38 175 VAL A C 1
ATOM 1448 O O . VAL A 1 175 ? 4.493 -8.790 -15.013 1.00 84.38 175 VAL A O 1
ATOM 1451 N N . MET A 1 176 ? 6.227 -9.099 -13.621 1.00 88.31 176 MET A N 1
ATOM 1452 C CA . MET A 1 176 ? 5.976 -7.897 -12.840 1.00 88.31 176 MET A CA 1
ATOM 1453 C C . MET A 1 176 ? 6.061 -6.643 -13.736 1.00 88.31 176 MET A C 1
ATOM 1455 O O . MET A 1 176 ? 6.893 -6.594 -14.654 1.00 88.31 176 MET A O 1
ATOM 1459 N N . PRO A 1 177 ? 5.218 -5.620 -13.499 1.00 87.44 177 PRO A N 1
ATOM 1460 C CA . PRO A 1 177 ? 5.291 -4.337 -14.188 1.00 87.44 177 PRO A CA 1
ATOM 1461 C C . PRO A 1 177 ? 6.721 -3.795 -14.244 1.00 87.44 177 PRO A C 1
ATOM 1463 O O . PRO A 1 177 ? 7.424 -3.789 -13.240 1.00 87.44 177 PRO A O 1
ATOM 1466 N N . PHE A 1 178 ? 7.149 -3.349 -15.428 1.00 89.44 178 PHE A N 1
ATOM 1467 C CA . PHE A 1 178 ? 8.506 -2.834 -15.684 1.00 89.44 178 PHE A CA 1
ATOM 1468 C C . PHE A 1 178 ? 9.656 -3.807 -15.370 1.00 89.44 178 PHE A C 1
ATOM 1470 O O . PHE A 1 178 ? 10.808 -3.388 -15.285 1.00 89.44 178 PHE A O 1
ATOM 1477 N N . GLN A 1 179 ? 9.359 -5.106 -15.234 1.00 92.19 179 GLN A N 1
ATOM 1478 C CA . GLN A 1 179 ? 10.347 -6.175 -15.058 1.00 92.19 179 GLN A CA 1
ATOM 1479 C C . GLN A 1 179 ? 11.228 -6.014 -13.808 1.00 92.19 179 GLN A C 1
ATOM 1481 O O . GLN A 1 179 ? 12.268 -6.663 -13.696 1.00 92.19 179 GLN A O 1
ATOM 1486 N N . VAL A 1 180 ? 10.803 -5.187 -12.852 1.00 95.25 180 VAL A N 1
ATOM 1487 C CA . VAL A 1 180 ? 11.473 -4.945 -11.575 1.00 95.25 180 VAL A CA 1
ATOM 1488 C C . VAL A 1 180 ? 10.419 -4.805 -10.483 1.00 95.25 180 VAL A C 1
ATOM 1490 O O . VAL A 1 180 ? 9.323 -4.293 -10.717 1.00 95.25 180 VAL A O 1
ATOM 1493 N N . ASN A 1 181 ? 10.727 -5.300 -9.289 1.00 96.00 181 ASN A N 1
ATOM 1494 C CA . ASN A 1 181 ? 9.777 -5.247 -8.191 1.00 96.00 181 ASN A CA 1
ATOM 1495 C C . ASN A 1 181 ? 9.744 -3.836 -7.592 1.00 96.00 181 ASN A C 1
ATOM 1497 O O . ASN A 1 181 ? 10.670 -3.046 -7.777 1.00 96.00 181 ASN A O 1
ATOM 1501 N N . ASN A 1 182 ? 8.686 -3.520 -6.860 1.00 97.12 182 ASN A N 1
ATOM 1502 C CA . ASN A 1 182 ? 8.560 -2.261 -6.140 1.00 97.12 182 ASN A CA 1
ATOM 1503 C C . ASN A 1 182 ? 8.109 -2.518 -4.704 1.00 97.12 182 ASN A C 1
ATOM 1505 O O . ASN A 1 182 ? 7.655 -3.610 -4.369 1.00 97.12 182 ASN A O 1
ATOM 1509 N N . VAL A 1 183 ? 8.281 -1.513 -3.856 1.00 97.81 183 VAL A N 1
ATOM 1510 C CA . VAL A 1 183 ? 7.612 -1.444 -2.559 1.00 97.81 183 VAL A CA 1
ATOM 1511 C C . VAL A 1 183 ? 6.505 -0.417 -2.739 1.00 97.81 183 VAL A C 1
ATOM 1513 O O . VAL A 1 183 ? 6.781 0.700 -3.162 1.00 97.81 183 VAL A O 1
ATOM 1516 N N . ASP A 1 184 ? 5.274 -0.808 -2.439 1.00 96.94 184 ASP A N 1
ATOM 1517 C CA . ASP A 1 184 ? 4.121 0.077 -2.290 1.00 96.94 184 ASP A CA 1
ATOM 1518 C C . ASP A 1 184 ? 3.736 0.047 -0.808 1.00 96.94 184 ASP A C 1
ATOM 1520 O O . ASP A 1 184 ? 3.613 -1.028 -0.208 1.00 96.94 184 ASP A O 1
ATOM 1524 N N . VAL A 1 185 ? 3.605 1.217 -0.174 1.00 97.62 185 VAL A N 1
ATOM 1525 C CA . VAL A 1 185 ? 3.424 1.257 1.287 1.00 97.62 185 VAL A CA 1
ATOM 1526 C C . VAL A 1 185 ? 2.026 0.817 1.730 1.00 97.62 185 VAL A C 1
ATOM 1528 O O . VAL A 1 185 ? 1.857 0.413 2.882 1.00 97.62 185 VAL A O 1
ATOM 1531 N N . THR A 1 186 ? 1.042 0.816 0.831 1.00 96.38 186 THR A N 1
ATOM 1532 C CA . THR A 1 186 ? -0.291 0.260 1.078 1.00 96.38 186 THR A CA 1
ATOM 1533 C C . THR A 1 186 ? -0.266 -1.265 1.004 1.00 96.38 186 THR A C 1
ATOM 1535 O O . THR A 1 186 ? -0.806 -1.923 1.897 1.00 96.38 186 THR A O 1
ATOM 1538 N N . VAL A 1 187 ? 0.455 -1.839 0.035 1.00 96.62 187 VAL A N 1
ATOM 1539 C CA . VAL A 1 187 ? 0.695 -3.295 -0.029 1.00 96.62 187 VAL A CA 1
ATOM 1540 C C . VAL A 1 187 ? 1.443 -3.773 1.216 1.00 96.62 187 VAL A C 1
ATOM 1542 O O . VAL A 1 187 ? 1.047 -4.738 1.871 1.00 96.62 187 VAL A O 1
ATOM 1545 N N . ALA A 1 188 ? 2.476 -3.033 1.619 1.00 98.44 188 ALA A N 1
ATOM 1546 C CA . ALA A 1 188 ? 3.184 -3.260 2.871 1.00 98.44 188 ALA A CA 1
ATOM 1547 C C . ALA A 1 188 ? 2.242 -3.214 4.092 1.00 98.44 188 ALA A C 1
ATOM 1549 O O . ALA A 1 188 ? 2.350 -4.056 4.987 1.00 98.44 188 ALA A O 1
ATOM 1550 N N . ALA A 1 189 ? 1.299 -2.265 4.135 1.00 98.50 189 ALA A N 1
ATOM 1551 C CA . ALA A 1 189 ? 0.320 -2.162 5.217 1.00 98.50 189 ALA A CA 1
ATOM 1552 C C . ALA A 1 189 ? -0.633 -3.366 5.259 1.00 98.50 189 ALA A C 1
ATOM 1554 O O . ALA A 1 189 ? -0.911 -3.876 6.348 1.00 98.50 189 ALA A O 1
ATOM 1555 N N . ASN A 1 190 ? -1.080 -3.864 4.103 1.00 97.88 190 ASN A N 1
ATOM 1556 C CA . ASN A 1 190 ? -1.886 -5.082 4.010 1.00 97.88 190 ASN A CA 1
ATOM 1557 C C . ASN A 1 190 ? -1.105 -6.325 4.452 1.00 97.88 190 ASN A C 1
ATOM 1559 O O . ASN A 1 190 ? -1.644 -7.137 5.207 1.00 97.88 190 ASN A O 1
ATOM 1563 N N . ALA A 1 191 ? 0.175 -6.436 4.088 1.00 98.38 191 ALA A N 1
ATOM 1564 C CA . ALA A 1 191 ? 1.042 -7.519 4.545 1.00 98.38 191 ALA A CA 1
ATOM 1565 C C . ALA A 1 191 ? 1.226 -7.530 6.066 1.00 98.38 191 ALA A C 1
ATOM 1567 O O . ALA A 1 191 ? 0.990 -8.547 6.725 1.00 98.38 191 ALA A O 1
ATOM 1568 N N . VAL A 1 192 ? 1.566 -6.375 6.645 1.00 98.75 192 VAL A N 1
ATOM 1569 C CA . VAL A 1 192 ? 1.685 -6.216 8.100 1.00 98.75 192 VAL A CA 1
ATOM 1570 C C . VAL A 1 192 ? 0.354 -6.540 8.786 1.00 98.75 192 VAL A C 1
ATOM 1572 O O . VAL A 1 192 ? 0.347 -7.296 9.759 1.00 98.75 192 VAL A O 1
ATOM 1575 N N . TYR A 1 193 ? -0.774 -6.043 8.265 1.00 98.62 193 TYR A N 1
ATOM 1576 C CA . TYR A 1 193 ? -2.100 -6.352 8.805 1.00 98.62 193 TYR A CA 1
ATOM 1577 C C . TYR A 1 193 ? -2.410 -7.851 8.759 1.00 98.62 193 TYR A C 1
ATOM 1579 O O . TYR A 1 193 ? -2.848 -8.408 9.765 1.00 98.62 193 TYR A O 1
ATOM 1587 N N . GLY A 1 194 ? -2.168 -8.514 7.625 1.00 98.19 194 GLY A N 1
ATOM 1588 C CA . GLY A 1 194 ? -2.428 -9.940 7.441 1.00 98.19 194 GLY A CA 1
ATOM 1589 C C . GLY A 1 194 ? -1.653 -10.800 8.438 1.00 98.19 194 GLY A C 1
ATOM 1590 O O . GLY A 1 194 ? -2.240 -11.678 9.074 1.00 98.19 194 GLY A O 1
ATOM 1591 N N . ILE A 1 195 ? -0.365 -10.507 8.646 1.00 98.44 195 ILE A N 1
ATOM 1592 C CA . ILE A 1 195 ? 0.469 -11.189 9.651 1.00 98.44 195 ILE A CA 1
ATOM 1593 C C . ILE A 1 195 ? -0.053 -10.900 11.064 1.00 98.44 195 ILE A C 1
ATOM 1595 O O . ILE A 1 195 ? -0.280 -11.831 11.840 1.00 98.44 195 ILE A O 1
ATOM 1599 N N . THR A 1 196 ? -0.304 -9.628 11.395 1.00 98.56 196 THR A N 1
ATOM 1600 C CA . THR A 1 196 ? -0.805 -9.221 12.715 1.00 98.56 196 THR A CA 1
ATOM 1601 C C . THR A 1 196 ? -2.125 -9.890 13.061 1.00 98.56 196 THR A C 1
ATOM 1603 O O . THR A 1 196 ? -2.240 -10.524 14.108 1.00 98.56 196 THR A O 1
ATOM 1606 N N . ALA A 1 197 ? -3.122 -9.771 12.187 1.00 98.12 197 ALA A N 1
ATOM 1607 C CA . ALA A 1 197 ? -4.449 -10.320 12.412 1.00 98.12 197 ALA A CA 1
ATOM 1608 C C . ALA A 1 197 ? -4.398 -11.847 12.550 1.00 98.12 197 ALA A C 1
ATOM 1610 O O . ALA A 1 197 ? -5.056 -12.406 13.425 1.00 98.12 197 ALA A O 1
ATOM 1611 N N . SER A 1 198 ? -3.587 -12.526 11.741 1.00 97.81 198 SER A N 1
ATOM 1612 C CA . SER A 1 198 ? -3.504 -13.991 11.762 1.00 97.81 198 SER A CA 1
ATOM 1613 C C . SER A 1 198 ? -2.856 -14.537 13.018 1.00 97.81 198 SER A C 1
ATOM 1615 O O . SER A 1 198 ? -3.327 -15.532 13.558 1.00 97.81 198 SER A O 1
ATOM 1617 N N . VAL A 1 199 ? -1.804 -13.881 13.506 1.00 97.81 199 VAL A N 1
ATOM 1618 C CA . VAL A 1 199 ? -1.171 -14.274 14.768 1.00 97.81 199 VAL A CA 1
ATOM 1619 C C . VAL A 1 199 ? -2.105 -13.992 15.946 1.00 97.81 199 VAL A C 1
ATOM 1621 O O . VAL A 1 199 ? -2.275 -14.845 16.811 1.00 97.81 199 VAL A O 1
ATOM 1624 N N . LEU A 1 200 ? -2.748 -12.820 15.979 1.00 97.06 200 LEU A N 1
ATOM 1625 C CA . LEU A 1 200 ? -3.585 -12.419 17.116 1.00 97.06 200 LEU A CA 1
ATOM 1626 C C . LEU A 1 200 ? -4.932 -13.158 17.189 1.00 97.06 200 LEU A C 1
ATOM 1628 O O . LEU A 1 200 ? -5.442 -13.337 18.291 1.00 97.06 200 LEU A O 1
ATOM 1632 N N . SER A 1 201 ? -5.478 -13.611 16.056 1.00 96.06 201 SER A N 1
ATOM 1633 C CA . SER A 1 201 ? -6.680 -14.470 15.995 1.00 96.06 201 SER A CA 1
ATOM 1634 C C . SER A 1 201 ? -6.391 -15.951 16.278 1.00 96.06 201 SER A C 1
ATOM 1636 O O . SER A 1 201 ? -7.312 -16.754 16.404 1.00 96.06 201 SER A O 1
ATOM 1638 N N . GLY A 1 202 ? -5.113 -16.346 16.336 1.00 95.75 202 GLY A N 1
ATOM 1639 C CA . GLY A 1 202 ? -4.704 -17.747 16.451 1.00 95.75 202 GLY A CA 1
ATOM 1640 C C . GLY A 1 202 ? -4.814 -18.553 15.150 1.00 95.75 202 GLY A C 1
ATOM 1641 O O . GLY A 1 202 ? -4.646 -19.771 15.181 1.00 95.75 202 GLY A O 1
ATOM 1642 N N . LEU A 1 203 ? -5.068 -17.905 14.005 1.00 96.75 203 LEU A N 1
ATOM 1643 C CA . LEU A 1 203 ? -4.996 -18.553 12.690 1.00 96.75 203 LEU A CA 1
ATOM 1644 C C . LEU A 1 203 ? -3.575 -19.054 12.384 1.00 96.75 203 LEU A C 1
ATOM 1646 O O . LEU A 1 203 ? -3.404 -20.140 11.831 1.00 96.75 203 LEU A O 1
ATOM 1650 N N . LEU A 1 204 ? -2.566 -18.258 12.743 1.00 96.88 204 LEU A N 1
ATOM 1651 C CA . LEU A 1 204 ? -1.155 -18.628 12.694 1.00 96.88 204 LEU A CA 1
ATOM 1652 C C . LEU A 1 204 ? -0.579 -18.689 14.114 1.00 96.88 204 LEU A C 1
ATOM 1654 O O . LEU A 1 204 ? -0.942 -17.865 14.957 1.00 96.88 204 LEU A O 1
ATOM 1658 N N . PRO A 1 205 ? 0.349 -19.620 14.397 1.00 95.94 205 PRO A N 1
ATOM 1659 C CA . PRO A 1 205 ? 1.001 -19.673 15.696 1.00 95.94 205 PRO A CA 1
ATOM 1660 C C . PRO A 1 205 ? 1.945 -18.478 15.884 1.00 95.94 205 PRO A C 1
ATOM 1662 O O . PRO A 1 205 ? 2.585 -18.008 14.941 1.00 95.94 205 PRO A O 1
ATOM 1665 N N . THR A 1 206 ? 2.107 -18.028 17.129 1.00 95.06 206 THR A N 1
ATOM 1666 C CA . THR A 1 206 ? 3.023 -16.927 17.488 1.00 95.06 206 THR A CA 1
ATOM 1667 C C . THR A 1 206 ? 4.485 -17.223 17.146 1.00 95.06 206 THR A C 1
ATOM 1669 O O . THR A 1 206 ? 5.257 -16.292 16.922 1.00 95.06 206 THR A O 1
ATOM 1672 N N . SER A 1 207 ? 4.860 -18.504 17.036 1.00 95.56 207 SER A N 1
ATOM 1673 C CA . SER A 1 207 ? 6.197 -18.948 16.627 1.00 95.56 207 SER A CA 1
ATOM 1674 C C . SER A 1 207 ? 6.594 -18.489 15.221 1.00 95.56 207 SER A C 1
ATOM 1676 O O . SER A 1 207 ? 7.781 -18.428 14.927 1.00 95.56 207 SER A O 1
ATOM 1678 N N . VAL A 1 208 ? 5.640 -18.100 14.365 1.00 96.06 208 VAL A N 1
ATOM 1679 C CA . VAL A 1 208 ? 5.943 -17.473 13.064 1.00 96.06 208 VAL A CA 1
ATOM 1680 C C . VAL A 1 208 ? 6.811 -16.222 13.231 1.00 96.06 208 VAL A C 1
ATOM 1682 O O . VAL A 1 208 ? 7.708 -15.989 12.432 1.00 96.06 208 VAL A O 1
ATOM 1685 N N . LEU A 1 209 ? 6.597 -15.439 14.292 1.00 96.56 209 LEU A N 1
ATOM 1686 C CA . LEU A 1 209 ? 7.377 -14.226 14.570 1.00 96.56 209 LEU A CA 1
ATOM 1687 C C . LEU A 1 209 ? 8.697 -14.506 15.306 1.00 96.56 209 LEU A C 1
ATOM 1689 O O . LEU A 1 209 ? 9.413 -13.569 15.656 1.00 96.56 209 LEU A O 1
ATOM 1693 N N . GLN A 1 210 ? 9.007 -15.779 15.562 1.00 95.69 210 GLN A N 1
ATOM 1694 C CA . GLN A 1 210 ? 10.310 -16.219 16.064 1.00 95.69 210 GLN A CA 1
ATOM 1695 C C . GLN A 1 210 ? 11.262 -16.595 14.920 1.00 95.69 210 GLN A C 1
ATOM 1697 O O . GLN A 1 210 ? 12.467 -16.662 15.153 1.00 95.69 210 GLN A O 1
ATOM 1702 N N . ASP A 1 211 ? 10.750 -16.806 13.697 1.00 97.69 211 ASP A N 1
ATOM 1703 C CA . ASP A 1 211 ? 11.576 -16.894 12.489 1.00 97.69 211 ASP A CA 1
ATOM 1704 C C . ASP A 1 211 ? 12.296 -15.540 12.294 1.00 97.69 211 ASP A C 1
ATOM 1706 O O . ASP A 1 211 ? 11.620 -14.507 12.188 1.00 97.69 211 ASP A O 1
ATOM 1710 N N . PRO A 1 212 ? 13.645 -15.505 12.292 1.00 97.56 212 PRO A N 1
ATOM 1711 C CA . PRO A 1 212 ? 14.397 -14.253 12.239 1.00 97.56 212 PRO A CA 1
ATOM 1712 C C . PRO A 1 212 ? 14.101 -13.407 11.000 1.00 97.56 212 PRO A C 1
ATOM 1714 O O . PRO A 1 212 ? 14.018 -12.183 11.116 1.00 97.56 212 PRO A O 1
ATOM 1717 N N . ASP A 1 213 ? 13.893 -14.036 9.840 1.00 97.88 213 ASP A N 1
ATOM 1718 C CA . ASP A 1 213 ? 13.621 -13.322 8.594 1.00 97.88 213 ASP A CA 1
ATOM 1719 C C . ASP A 1 213 ? 12.225 -12.704 8.623 1.00 97.88 213 ASP A C 1
ATOM 1721 O O . ASP A 1 213 ? 12.062 -11.523 8.317 1.00 97.88 213 ASP A O 1
ATOM 1725 N N . ILE A 1 214 ? 11.213 -13.464 9.056 1.00 98.44 214 ILE A N 1
ATOM 1726 C CA . ILE A 1 214 ? 9.849 -12.932 9.187 1.00 98.44 214 ILE A CA 1
ATOM 1727 C C . ILE A 1 214 ? 9.802 -11.811 10.225 1.00 98.44 214 ILE A C 1
ATOM 1729 O O . ILE A 1 214 ? 9.186 -10.773 9.974 1.00 98.44 214 ILE A O 1
ATOM 1733 N N . ARG A 1 215 ? 10.478 -11.981 11.370 1.00 98.25 215 ARG A N 1
ATOM 1734 C CA . ARG A 1 215 ? 10.582 -10.944 12.406 1.00 98.25 215 ARG A CA 1
ATOM 1735 C C . ARG A 1 215 ? 11.205 -9.670 11.840 1.00 98.25 215 ARG A C 1
ATOM 1737 O O . ARG A 1 215 ? 10.664 -8.588 12.070 1.00 98.25 215 ARG A O 1
ATOM 1744 N N . GLN A 1 216 ? 12.305 -9.789 11.096 1.00 98.38 216 GLN A N 1
ATOM 1745 C CA . GLN A 1 216 ? 12.995 -8.656 10.482 1.00 98.38 216 GLN A CA 1
ATOM 1746 C C . GLN A 1 216 ? 12.115 -7.958 9.437 1.00 98.38 216 GLN A C 1
ATOM 1748 O O . GLN A 1 216 ? 11.924 -6.745 9.525 1.00 98.38 216 GLN A O 1
ATOM 1753 N N . ILE A 1 217 ? 11.524 -8.713 8.504 1.00 98.81 217 ILE A N 1
ATOM 1754 C CA . ILE A 1 217 ? 10.648 -8.176 7.451 1.00 98.81 217 ILE A CA 1
ATOM 1755 C C . ILE A 1 217 ? 9.458 -7.438 8.066 1.00 98.81 217 ILE A C 1
ATOM 1757 O O . ILE A 1 217 ? 9.167 -6.299 7.695 1.00 98.81 217 ILE A O 1
ATOM 1761 N N . TYR A 1 218 ? 8.796 -8.050 9.050 1.00 98.81 218 TYR A N 1
ATOM 1762 C CA . TYR A 1 218 ? 7.680 -7.445 9.772 1.00 98.81 218 TYR A CA 1
ATOM 1763 C C . TYR A 1 218 ? 8.102 -6.155 10.493 1.00 98.81 218 TYR A C 1
ATOM 1765 O O . TYR A 1 218 ? 7.432 -5.122 10.377 1.00 98.81 218 TYR A O 1
ATOM 1773 N N . HIS A 1 219 ? 9.242 -6.188 11.192 1.00 98.75 219 HIS A N 1
ATOM 1774 C CA . HIS A 1 219 ? 9.782 -5.040 11.915 1.00 98.75 219 HIS A CA 1
ATOM 1775 C C . HIS A 1 219 ? 10.142 -3.871 10.989 1.00 98.75 219 HIS A C 1
ATOM 1777 O O . HIS A 1 219 ? 9.697 -2.737 11.200 1.00 98.75 219 HIS A O 1
ATOM 1783 N N . ASN A 1 220 ? 10.947 -4.131 9.958 1.00 98.81 220 ASN A N 1
ATOM 1784 C CA . ASN A 1 220 ? 11.412 -3.111 9.026 1.00 98.81 220 ASN A CA 1
ATOM 1785 C C . ASN A 1 220 ? 10.256 -2.536 8.203 1.00 98.81 220 ASN A C 1
ATOM 1787 O O . ASN A 1 220 ? 10.190 -1.321 8.039 1.00 98.81 220 ASN A O 1
ATOM 1791 N N . THR A 1 221 ? 9.318 -3.370 7.749 1.00 98.88 221 THR A N 1
ATOM 1792 C CA . THR A 1 221 ? 8.163 -2.913 6.964 1.00 98.88 221 THR A CA 1
ATOM 1793 C C . THR A 1 221 ? 7.230 -2.039 7.800 1.00 98.88 221 THR A C 1
ATOM 1795 O O . THR A 1 221 ? 6.852 -0.952 7.367 1.00 98.88 221 THR A O 1
ATOM 1798 N N . THR A 1 222 ? 6.924 -2.437 9.039 1.00 98.81 222 THR A N 1
ATOM 1799 C CA . THR A 1 222 ? 6.127 -1.601 9.956 1.00 98.81 222 THR A CA 1
ATOM 1800 C C . THR A 1 222 ? 6.843 -0.285 10.278 1.00 98.81 222 THR A C 1
ATOM 1802 O O . THR A 1 222 ? 6.222 0.777 10.340 1.00 98.81 222 THR A O 1
ATOM 1805 N N . SER A 1 223 ? 8.168 -0.335 10.439 1.00 98.62 223 SER A N 1
ATOM 1806 C CA . SER A 1 223 ? 9.007 0.847 10.652 1.00 98.62 223 SER A CA 1
ATOM 1807 C C . SER A 1 223 ? 9.009 1.797 9.454 1.00 98.62 223 SER A C 1
ATOM 1809 O O . SER A 1 223 ? 8.941 3.009 9.659 1.00 98.62 223 SER A O 1
ATOM 1811 N N . LEU A 1 224 ? 9.054 1.268 8.226 1.00 98.69 224 LEU A N 1
ATOM 1812 C CA . LEU A 1 224 ? 8.923 2.052 6.998 1.00 98.69 224 LEU A CA 1
ATOM 1813 C C . LEU A 1 224 ? 7.550 2.722 6.938 1.00 98.69 224 LEU A C 1
ATOM 1815 O O . LEU A 1 224 ? 7.484 3.927 6.743 1.00 98.69 224 LEU A O 1
ATOM 1819 N N . ILE A 1 225 ? 6.464 1.979 7.165 1.00 98.69 225 ILE A N 1
ATOM 1820 C CA . ILE A 1 225 ? 5.099 2.531 7.183 1.00 98.69 225 ILE A CA 1
ATOM 1821 C C . ILE A 1 225 ? 5.004 3.705 8.162 1.00 98.69 225 ILE A C 1
ATOM 1823 O O . ILE A 1 225 ? 4.535 4.782 7.797 1.00 98.69 225 ILE A O 1
ATOM 1827 N N . ALA A 1 226 ? 5.498 3.528 9.391 1.00 98.50 226 ALA A N 1
ATOM 1828 C CA . ALA A 1 226 ? 5.482 4.589 10.391 1.00 98.50 226 ALA A CA 1
ATOM 1829 C C . ALA A 1 226 ? 6.307 5.810 9.955 1.00 98.50 226 ALA A C 1
ATOM 1831 O O . ALA A 1 226 ? 5.845 6.942 10.074 1.00 98.50 226 ALA A O 1
ATOM 1832 N N . PHE A 1 227 ? 7.499 5.582 9.400 1.00 97.88 227 PHE A N 1
ATOM 1833 C CA . PHE A 1 227 ? 8.350 6.640 8.855 1.00 97.88 227 PHE A CA 1
ATOM 1834 C C . PHE A 1 227 ? 7.652 7.414 7.723 1.00 97.88 227 PHE A C 1
ATOM 1836 O O . PHE A 1 227 ? 7.702 8.639 7.679 1.00 97.88 227 PHE A O 1
ATOM 1843 N N . MET A 1 228 ? 6.932 6.712 6.850 1.00 97.88 228 MET A N 1
ATOM 1844 C CA . MET A 1 228 ? 6.207 7.290 5.720 1.00 97.88 228 MET A CA 1
ATOM 1845 C C . MET A 1 228 ? 4.993 8.121 6.161 1.00 97.88 228 MET A C 1
ATOM 1847 O O . MET A 1 228 ? 4.760 9.193 5.602 1.00 97.88 228 MET A O 1
ATOM 1851 N N . VAL A 1 229 ? 4.268 7.695 7.202 1.00 97.94 229 VAL A N 1
ATOM 1852 C CA . VAL A 1 229 ? 3.214 8.510 7.835 1.00 97.94 229 VAL A CA 1
ATOM 1853 C C . VAL A 1 229 ? 3.810 9.774 8.463 1.00 97.94 229 VAL A C 1
ATOM 1855 O O . VAL A 1 229 ? 3.302 10.870 8.235 1.00 97.94 229 VAL A O 1
ATOM 1858 N N . GLU A 1 230 ? 4.906 9.642 9.216 1.00 96.94 230 GLU A N 1
ATOM 1859 C CA . GLU A 1 230 ? 5.565 10.761 9.902 1.00 96.94 230 GLU A CA 1
ATOM 1860 C C . GLU A 1 230 ? 6.076 11.830 8.926 1.00 96.94 230 GLU A C 1
ATOM 1862 O O . GLU A 1 230 ? 5.988 13.026 9.203 1.00 96.94 230 GLU A O 1
ATOM 1867 N N . LYS A 1 231 ? 6.597 11.411 7.770 1.00 95.12 231 LYS A N 1
ATOM 1868 C CA . LYS A 1 231 ? 7.150 12.309 6.748 1.00 95.12 231 LYS A CA 1
ATOM 1869 C C . LYS A 1 231 ? 6.142 12.712 5.672 1.00 95.12 231 LYS A C 1
ATOM 1871 O O . LYS A 1 231 ? 6.556 13.237 4.641 1.00 95.12 231 LYS A O 1
ATOM 1876 N N . ALA A 1 232 ? 4.844 12.467 5.886 1.00 92.62 232 ALA A N 1
ATOM 1877 C CA . ALA A 1 232 ? 3.774 12.774 4.932 1.00 92.62 232 ALA A CA 1
ATOM 1878 C C . ALA A 1 232 ? 4.093 12.287 3.503 1.00 92.62 232 ALA A C 1
ATOM 1880 O O . ALA A 1 232 ? 3.955 13.022 2.524 1.00 92.62 232 ALA A O 1
ATOM 1881 N N . LEU A 1 233 ? 4.602 11.053 3.397 1.00 94.19 233 LEU A N 1
ATOM 1882 C CA . LEU A 1 233 ? 5.006 10.416 2.139 1.00 94.19 233 LEU A CA 1
ATOM 1883 C C . LEU A 1 233 ? 6.020 11.238 1.317 1.00 94.19 233 LEU A C 1
ATOM 1885 O O . LEU A 1 233 ? 6.082 11.103 0.097 1.00 94.19 233 LEU A O 1
ATOM 1889 N N . PHE A 1 234 ? 6.784 12.124 1.968 1.00 91.12 234 PHE A N 1
ATOM 1890 C CA . PHE A 1 234 ? 7.711 13.070 1.336 1.00 91.12 234 PHE A CA 1
ATOM 1891 C C . PHE A 1 234 ? 7.063 13.961 0.263 1.00 91.12 234 PHE A C 1
ATOM 1893 O O . PHE A 1 234 ? 7.732 14.410 -0.666 1.00 91.12 234 PHE A O 1
ATOM 1900 N N . GLY A 1 235 ? 5.750 14.197 0.360 1.00 91.12 235 GLY A N 1
ATOM 1901 C CA . GLY A 1 235 ? 5.001 14.934 -0.658 1.00 91.12 235 GLY A CA 1
ATOM 1902 C C . GLY A 1 235 ? 4.939 14.228 -2.018 1.00 91.12 235 GLY A C 1
ATOM 1903 O O . GLY A 1 235 ? 4.645 14.881 -3.015 1.00 91.12 235 GLY A O 1
ATOM 1904 N N . ARG A 1 236 ? 5.225 12.917 -2.074 1.00 94.06 236 ARG A N 1
ATOM 1905 C CA . ARG A 1 236 ? 5.167 12.067 -3.276 1.00 94.06 236 ARG A CA 1
ATOM 1906 C C . ARG A 1 236 ? 4.231 10.866 -3.083 1.00 94.06 236 ARG A C 1
ATOM 1908 O O . ARG A 1 236 ? 4.672 9.718 -3.211 1.00 94.06 236 ARG A O 1
ATOM 1915 N N . PRO A 1 237 ? 2.943 11.101 -2.759 1.00 94.00 237 PRO A N 1
ATOM 1916 C CA . PRO A 1 237 ? 1.973 10.015 -2.618 1.00 94.00 237 PRO A CA 1
ATOM 1917 C C . PRO A 1 237 ? 1.842 9.204 -3.914 1.00 94.00 237 PRO A C 1
ATOM 1919 O O . PRO A 1 237 ? 1.686 7.993 -3.855 1.00 94.00 237 PRO A O 1
ATOM 1922 N N . ASP A 1 238 ? 2.042 9.834 -5.072 1.00 92.88 238 ASP A N 1
ATOM 1923 C CA . ASP A 1 238 ? 2.020 9.205 -6.392 1.00 92.88 238 ASP A CA 1
ATOM 1924 C C . ASP A 1 238 ? 3.074 8.114 -6.612 1.00 92.88 238 ASP A C 1
ATOM 1926 O O . ASP A 1 238 ? 2.876 7.243 -7.459 1.00 92.88 238 ASP A O 1
ATOM 1930 N N . LEU A 1 239 ? 4.179 8.153 -5.859 1.00 95.31 239 LEU A N 1
ATOM 1931 C CA . LEU A 1 239 ? 5.210 7.115 -5.883 1.00 95.31 239 LEU A CA 1
ATOM 1932 C C . LEU A 1 239 ? 5.051 6.122 -4.730 1.00 95.31 239 LEU A C 1
ATOM 1934 O O . LEU A 1 239 ? 5.207 4.920 -4.928 1.00 95.31 239 LEU A O 1
ATOM 1938 N N . ALA A 1 240 ? 4.750 6.610 -3.525 1.00 96.25 240 ALA A N 1
ATOM 1939 C CA . ALA A 1 240 ? 4.625 5.753 -2.347 1.00 96.25 240 ALA A CA 1
ATOM 1940 C C . ALA A 1 240 ? 3.374 4.856 -2.400 1.00 96.25 240 ALA A C 1
ATOM 1942 O O . ALA A 1 240 ? 3.410 3.720 -1.927 1.00 96.25 240 ALA A O 1
ATOM 1943 N N . LEU A 1 241 ? 2.291 5.372 -2.988 1.00 95.06 241 LEU A N 1
ATOM 1944 C CA . LEU A 1 241 ? 0.972 4.752 -3.116 1.00 95.06 241 LEU A CA 1
ATOM 1945 C C . LEU A 1 241 ? 0.683 4.434 -4.587 1.00 95.06 241 LEU A C 1
ATOM 1947 O O . LEU A 1 241 ? -0.265 4.919 -5.209 1.00 95.06 241 LEU A O 1
ATOM 1951 N N . THR A 1 242 ? 1.579 3.653 -5.174 1.00 91.50 242 THR A N 1
ATOM 1952 C CA . THR A 1 242 ? 1.608 3.376 -6.607 1.00 91.50 242 THR A CA 1
ATOM 1953 C C . THR A 1 242 ? 0.314 2.711 -7.096 1.00 91.50 242 THR A C 1
ATOM 1955 O O . THR A 1 242 ? -0.144 3.041 -8.192 1.00 91.50 242 THR A O 1
ATOM 1958 N N . TYR A 1 243 ? -0.304 1.833 -6.302 1.00 92.06 243 TYR A N 1
ATOM 1959 C CA . TYR A 1 243 ? -1.530 1.118 -6.680 1.00 92.06 243 TYR A CA 1
ATOM 1960 C C . TYR A 1 243 ? -2.794 1.642 -5.992 1.00 92.06 243 TYR A C 1
ATOM 1962 O O . TYR A 1 243 ? -3.848 1.661 -6.626 1.00 92.06 243 TYR A O 1
ATOM 1970 N N . TYR A 1 244 ? -2.685 2.133 -4.755 1.00 93.44 244 TYR A N 1
ATOM 1971 C CA . TYR A 1 244 ? -3.804 2.618 -3.931 1.00 93.44 244 TYR A CA 1
ATOM 1972 C C . TYR A 1 244 ? -3.648 4.108 -3.634 1.00 93.44 244 TYR A C 1
ATOM 1974 O O . TYR A 1 244 ? -3.197 4.470 -2.550 1.00 93.44 244 TYR A O 1
ATOM 1982 N N . PRO A 1 245 ? -3.971 4.988 -4.587 1.00 91.06 245 PRO A N 1
ATOM 1983 C CA . PRO A 1 245 ? -3.474 6.360 -4.596 1.00 91.06 245 PRO A CA 1
ATOM 1984 C C . PRO A 1 245 ? -4.029 7.243 -3.474 1.00 91.06 245 PRO A C 1
ATOM 1986 O O . PRO A 1 245 ? -3.500 8.334 -3.259 1.00 91.06 245 PRO A O 1
ATOM 1989 N N . SER A 1 246 ? -5.069 6.796 -2.760 1.00 93.56 246 SER A N 1
ATOM 1990 C CA . SER A 1 246 ? -5.625 7.572 -1.661 1.00 93.56 246 SER A CA 1
ATOM 1991 C C . SER A 1 246 ? -4.770 7.479 -0.395 1.00 93.56 246 SER A C 1
ATOM 1993 O O . SER A 1 246 ? -4.591 6.411 0.200 1.00 93.56 246 SER A O 1
ATOM 1995 N N . VAL A 1 247 ? -4.324 8.636 0.091 1.00 95.81 247 VAL A N 1
ATOM 1996 C CA . VAL A 1 247 ? -3.615 8.776 1.368 1.00 95.81 247 VAL A CA 1
ATOM 1997 C C . VAL A 1 247 ? -4.521 8.389 2.539 1.00 95.81 247 VAL A C 1
ATOM 1999 O O . VAL A 1 247 ? -4.064 7.785 3.514 1.00 95.81 247 VAL A O 1
ATOM 2002 N N . PHE A 1 248 ? -5.817 8.695 2.448 1.00 97.12 248 PHE A N 1
ATOM 2003 C CA . PHE A 1 248 ? -6.784 8.361 3.493 1.00 97.12 248 PHE A CA 1
ATOM 2004 C C . PHE A 1 248 ? -7.064 6.855 3.564 1.00 97.12 248 PHE A C 1
ATOM 2006 O O . PHE A 1 248 ? -7.213 6.319 4.666 1.00 97.12 248 PHE A O 1
ATOM 2013 N N . GLU A 1 249 ? -7.090 6.156 2.423 1.00 96.19 249 GLU A N 1
ATOM 2014 C CA . GLU A 1 249 ? -7.169 4.689 2.404 1.00 96.19 249 GLU A CA 1
ATOM 2015 C C . GLU A 1 249 ? -5.933 4.065 3.059 1.00 96.19 249 GLU A C 1
ATOM 2017 O O . GLU A 1 249 ? -6.068 3.221 3.951 1.00 96.19 249 GLU A O 1
ATOM 2022 N N . PHE A 1 250 ? -4.737 4.545 2.705 1.00 97.94 250 PHE A N 1
ATOM 2023 C CA . PHE A 1 250 ? -3.492 4.117 3.339 1.00 97.94 250 PHE A CA 1
ATOM 2024 C C . PHE A 1 250 ? -3.542 4.290 4.866 1.00 97.94 250 PHE A C 1
ATOM 2026 O O . PHE A 1 250 ? -3.256 3.349 5.610 1.00 97.94 250 PHE A O 1
ATOM 2033 N N . TYR A 1 251 ? -3.983 5.450 5.364 1.00 98.56 251 TYR A N 1
ATOM 2034 C CA . TYR A 1 251 ? -4.136 5.673 6.806 1.00 98.56 251 TYR A CA 1
ATOM 2035 C C . TYR A 1 251 ? -5.097 4.698 7.465 1.00 98.56 251 TYR A C 1
ATOM 2037 O O . TYR A 1 251 ? -4.797 4.177 8.544 1.00 98.56 251 TYR A O 1
ATOM 2045 N N . TRP A 1 252 ? -6.234 4.419 6.831 1.00 98.25 252 TRP A N 1
ATOM 2046 C CA . TRP A 1 252 ? -7.160 3.434 7.361 1.00 98.25 252 TRP A CA 1
ATOM 2047 C C . TRP A 1 252 ? -6.530 2.038 7.404 1.00 98.25 252 TRP A C 1
ATOM 2049 O O . TRP A 1 252 ? -6.662 1.345 8.416 1.00 98.25 252 TRP A O 1
ATOM 2059 N N . PHE A 1 253 ? -5.779 1.638 6.375 1.00 97.88 253 PHE A N 1
ATOM 2060 C CA . PHE A 1 253 ? -5.120 0.332 6.339 1.00 97.88 253 PHE A CA 1
ATOM 2061 C C . PHE A 1 253 ? -4.123 0.164 7.487 1.00 97.88 253 PHE A C 1
ATOM 2063 O O . PHE A 1 253 ? -4.160 -0.862 8.171 1.00 97.88 253 PHE A O 1
ATOM 2070 N N . VAL A 1 254 ? -3.311 1.187 7.766 1.00 98.62 254 VAL A N 1
ATOM 2071 C CA . VAL A 1 254 ? -2.374 1.189 8.901 1.00 98.62 254 VAL A CA 1
ATOM 2072 C C . VAL A 1 254 ? -3.120 1.186 10.240 1.00 98.62 254 VAL A C 1
ATOM 2074 O O . VAL A 1 254 ? -2.766 0.426 11.148 1.00 98.62 254 VAL A O 1
ATOM 2077 N N . ALA A 1 255 ? -4.194 1.975 10.361 1.00 98.44 255 ALA A N 1
ATOM 2078 C CA . ALA A 1 255 ? -5.004 2.039 11.575 1.00 98.44 255 ALA A CA 1
ATOM 2079 C C . ALA A 1 255 ? -5.608 0.675 11.946 1.00 98.44 255 ALA A C 1
ATOM 2081 O O . ALA A 1 255 ? -5.691 0.349 13.130 1.00 98.44 255 ALA A O 1
ATOM 2082 N N . ARG A 1 256 ? -5.972 -0.168 10.966 1.00 97.38 256 ARG A N 1
ATOM 2083 C CA . ARG A 1 256 ? -6.481 -1.529 11.232 1.00 97.38 256 ARG A CA 1
ATOM 2084 C C . ARG A 1 256 ? -5.463 -2.398 11.975 1.00 97.38 256 ARG A C 1
ATOM 2086 O O . ARG A 1 256 ? -5.852 -3.108 12.900 1.00 97.38 256 ARG A O 1
ATOM 2093 N N . THR A 1 257 ? -4.181 -2.338 11.610 1.00 98.38 257 THR A N 1
ATOM 2094 C CA . THR A 1 257 ? -3.106 -3.069 12.308 1.00 98.38 257 THR A CA 1
ATOM 2095 C C . THR A 1 257 ? -2.979 -2.596 13.749 1.00 98.38 257 THR A C 1
ATOM 2097 O O . THR A 1 257 ? -2.998 -3.408 14.675 1.00 98.38 257 THR A O 1
ATOM 2100 N N . TYR A 1 258 ? -2.906 -1.279 13.940 1.00 98.00 258 TYR A N 1
ATOM 2101 C CA . TYR A 1 258 ? -2.818 -0.673 15.264 1.00 98.00 258 TYR A CA 1
ATOM 2102 C C . TYR A 1 258 ? -4.007 -1.053 16.155 1.00 98.00 258 TYR A C 1
ATOM 2104 O O . TYR A 1 258 ? -3.813 -1.531 17.270 1.00 98.00 258 TYR A O 1
ATOM 2112 N N . HIS A 1 259 ? -5.231 -0.943 15.636 1.00 96.25 259 HIS A N 1
ATOM 2113 C CA 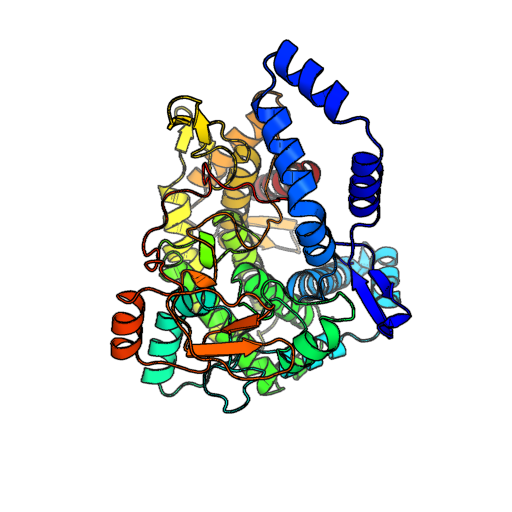. HIS A 1 259 ? -6.446 -1.294 16.366 1.00 96.25 259 HIS A CA 1
ATOM 2114 C C . HIS A 1 259 ? -6.491 -2.777 16.759 1.00 96.25 259 HIS A C 1
ATOM 2116 O O . HIS A 1 259 ? -6.929 -3.117 17.860 1.00 96.25 259 HIS A O 1
ATOM 2122 N N . ARG A 1 260 ? -6.004 -3.681 15.893 1.00 95.88 260 ARG A N 1
ATOM 2123 C CA . ARG A 1 260 ? -5.884 -5.110 16.225 1.00 95.88 260 ARG A CA 1
ATOM 2124 C C . ARG A 1 260 ? -4.922 -5.344 17.390 1.00 95.88 260 ARG A C 1
ATOM 2126 O O . ARG A 1 260 ? -5.268 -6.093 18.301 1.00 95.88 260 ARG A O 1
ATOM 2133 N N . MET A 1 261 ? -3.762 -4.685 17.393 1.00 97.44 261 MET A N 1
ATOM 2134 C CA . MET A 1 261 ? -2.812 -4.754 18.510 1.00 97.44 261 MET A CA 1
ATOM 2135 C C . MET A 1 261 ? -3.400 -4.168 19.799 1.00 97.44 261 MET A C 1
ATOM 2137 O O . MET A 1 261 ? -3.328 -4.798 20.851 1.00 97.44 261 MET A O 1
ATOM 2141 N N . GLU A 1 262 ? -4.023 -2.990 19.717 1.00 95.12 262 GLU A N 1
ATOM 2142 C CA . GLU A 1 262 ? -4.637 -2.310 20.864 1.00 95.12 262 GLU A CA 1
ATOM 2143 C C . GLU A 1 262 ? -5.756 -3.149 21.492 1.00 95.12 262 GLU A C 1
ATOM 2145 O O . GLU A 1 262 ? -5.859 -3.251 22.715 1.00 95.12 262 GLU A O 1
ATOM 2150 N N . THR A 1 263 ? -6.568 -3.802 20.659 1.00 92.56 263 THR A N 1
ATOM 2151 C CA . THR A 1 263 ? -7.626 -4.703 21.125 1.00 92.56 263 THR A CA 1
ATOM 2152 C C . THR A 1 263 ? -7.038 -5.939 21.804 1.00 92.56 263 THR A C 1
ATOM 2154 O O . THR A 1 263 ? -7.470 -6.301 22.898 1.00 92.56 263 THR A O 1
ATOM 2157 N N . ALA A 1 264 ? -6.025 -6.569 21.200 1.00 93.75 264 ALA A N 1
ATOM 2158 C CA . ALA A 1 264 ? -5.404 -7.768 21.756 1.00 93.75 264 ALA A CA 1
ATOM 2159 C C . ALA A 1 264 ? -4.748 -7.515 23.124 1.00 93.75 264 ALA A C 1
ATOM 2161 O O . ALA A 1 264 ? -4.942 -8.330 24.026 1.00 93.75 264 ALA A O 1
ATOM 2162 N N . LEU A 1 265 ? -4.087 -6.363 23.316 1.00 93.56 265 LEU A N 1
ATOM 2163 C CA . LEU A 1 265 ? -3.451 -5.958 24.584 1.00 93.56 265 LEU A CA 1
ATOM 2164 C C . LEU A 1 265 ? -4.384 -5.997 25.803 1.00 93.56 265 LEU A C 1
ATOM 2166 O O . LEU A 1 265 ? -3.917 -6.096 26.935 1.00 93.56 265 LEU A O 1
ATOM 2170 N N . ARG A 1 266 ? -5.702 -5.927 25.592 1.00 88.62 266 ARG A N 1
ATOM 2171 C CA . ARG A 1 266 ? -6.708 -5.994 26.664 1.00 88.62 266 ARG A CA 1
ATOM 2172 C C . ARG A 1 266 ? -6.935 -7.402 27.202 1.00 88.62 266 ARG A C 1
ATOM 2174 O O . ARG A 1 266 ? -7.486 -7.552 28.286 1.00 88.62 266 ARG A O 1
ATOM 2181 N N . SER A 1 267 ? -6.571 -8.416 26.426 1.00 87.62 267 SER A N 1
ATOM 2182 C CA . SER A 1 267 ? -6.863 -9.825 26.714 1.00 87.62 267 SER A CA 1
ATOM 2183 C C . SER A 1 267 ? -5.606 -10.683 26.828 1.00 87.62 267 SER A C 1
ATOM 2185 O O . SER A 1 267 ? -5.612 -11.672 27.556 1.00 87.62 267 SER A O 1
ATOM 2187 N N . GLN A 1 268 ? -4.523 -10.300 26.151 1.00 89.31 268 GLN A N 1
ATOM 2188 C CA . GLN A 1 268 ? -3.273 -11.049 26.117 1.00 89.31 268 GLN A CA 1
ATOM 2189 C C . GLN A 1 268 ? -2.072 -10.128 25.847 1.00 89.31 268 GLN A C 1
ATOM 2191 O O . GLN A 1 268 ? -2.225 -9.092 25.194 1.00 89.31 268 GLN A O 1
ATOM 2196 N N . PRO A 1 269 ? -0.859 -10.491 26.304 1.00 93.75 269 PRO A N 1
ATOM 2197 C CA . PRO A 1 269 ? 0.351 -9.800 25.878 1.00 93.75 269 PRO A CA 1
ATOM 2198 C C . PRO A 1 269 ? 0.567 -9.985 24.370 1.00 93.75 269 PRO A C 1
ATOM 2200 O O . PRO A 1 269 ? 0.329 -11.062 23.822 1.00 93.75 269 PRO A O 1
ATOM 2203 N N . LEU A 1 270 ? 1.050 -8.942 23.692 1.00 97.06 270 LEU A N 1
ATOM 2204 C CA . LEU A 1 270 ? 1.433 -9.057 22.282 1.00 97.06 270 LEU A CA 1
ATOM 2205 C C . LEU A 1 270 ? 2.726 -9.881 22.136 1.00 97.06 270 LEU A C 1
ATOM 2207 O O . LEU A 1 270 ? 3.533 -9.916 23.064 1.00 97.06 270 LEU A O 1
ATOM 2211 N N . PRO A 1 271 ? 2.991 -10.500 20.976 1.00 97.00 271 PRO A N 1
ATOM 2212 C CA . PRO A 1 271 ? 4.329 -10.995 20.646 1.00 97.00 271 PRO A CA 1
ATOM 2213 C C . PRO A 1 271 ? 5.388 -9.881 20.731 1.00 97.00 271 PRO A C 1
ATOM 2215 O O . PRO A 1 271 ? 5.086 -8.737 20.401 1.00 97.00 271 PRO A O 1
ATOM 2218 N N . GLU A 1 272 ? 6.625 -10.215 21.119 1.00 96.50 272 GLU A N 1
ATOM 2219 C CA . GLU A 1 272 ? 7.730 -9.265 21.389 1.00 96.50 272 GLU A CA 1
ATOM 2220 C C . GLU A 1 272 ? 7.871 -8.177 20.307 1.00 96.50 272 GLU A C 1
ATOM 2222 O O . GLU A 1 272 ? 7.723 -6.995 20.591 1.00 96.50 272 GLU A O 1
ATOM 2227 N N . VAL A 1 273 ? 8.012 -8.569 19.036 1.00 97.69 273 VAL A N 1
ATOM 2228 C CA . VAL A 1 273 ? 8.169 -7.614 17.922 1.00 97.69 273 VAL A CA 1
ATOM 2229 C C . VAL A 1 273 ? 6.964 -6.677 17.744 1.00 97.69 273 VAL A C 1
ATOM 2231 O O . VAL A 1 273 ? 7.118 -5.536 17.314 1.00 97.69 273 VAL A O 1
ATOM 2234 N N . MET A 1 274 ? 5.751 -7.127 18.083 1.00 98.38 274 MET A N 1
ATOM 2235 C CA . MET A 1 274 ? 4.565 -6.267 18.063 1.00 98.38 274 MET A CA 1
ATOM 2236 C C . MET A 1 274 ? 4.535 -5.325 19.272 1.00 98.38 274 MET A C 1
ATOM 2238 O O . MET A 1 274 ? 4.088 -4.192 19.123 1.00 98.38 274 MET A O 1
ATOM 2242 N N . GLN A 1 275 ? 5.013 -5.764 20.446 1.00 97.12 275 GLN A N 1
ATOM 2243 C CA . GLN A 1 275 ? 5.164 -4.890 21.617 1.00 97.12 275 GLN A CA 1
ATOM 2244 C C . GLN A 1 275 ? 6.123 -3.736 21.315 1.00 97.12 275 GLN A C 1
ATOM 2246 O O . GLN A 1 275 ? 5.805 -2.595 21.639 1.00 97.12 275 GLN A O 1
ATOM 2251 N N . ASP A 1 276 ? 7.236 -4.018 20.634 1.00 96.69 276 ASP A N 1
ATOM 2252 C CA . ASP A 1 276 ? 8.235 -3.012 20.256 1.00 96.69 276 ASP A CA 1
ATOM 2253 C C . ASP A 1 276 ? 7.673 -1.977 19.266 1.00 96.69 276 ASP A C 1
ATOM 2255 O O . ASP A 1 276 ? 7.929 -0.776 19.371 1.00 96.69 276 ASP A O 1
ATOM 2259 N N . LEU A 1 277 ? 6.874 -2.431 18.295 1.00 98.12 277 LEU A N 1
ATOM 2260 C CA . LEU A 1 277 ? 6.336 -1.582 17.228 1.00 98.12 277 LEU A CA 1
ATOM 2261 C C . LEU A 1 277 ? 5.053 -0.838 17.606 1.00 98.12 277 LEU A C 1
ATOM 2263 O O . LEU A 1 277 ? 4.763 0.215 17.028 1.00 98.12 277 LEU A O 1
ATOM 2267 N N . TYR A 1 278 ? 4.279 -1.360 18.558 1.00 98.44 278 TYR A N 1
ATOM 2268 C CA . TYR A 1 278 ? 2.995 -0.788 18.954 1.00 98.44 278 TYR A CA 1
ATOM 2269 C C . TYR A 1 278 ? 3.093 0.697 19.367 1.00 98.44 278 TYR A C 1
ATOM 2271 O O . TYR A 1 278 ? 2.333 1.502 18.818 1.00 98.44 278 TYR A O 1
ATOM 2279 N N . PRO A 1 279 ? 4.033 1.123 20.241 1.00 98.25 279 PRO A N 1
ATOM 2280 C CA . PRO A 1 279 ? 4.190 2.534 20.600 1.00 98.25 279 PRO A CA 1
ATOM 2281 C C . PRO A 1 279 ? 4.502 3.429 19.399 1.00 98.25 279 PRO A C 1
ATOM 2283 O O . PRO A 1 279 ? 4.024 4.563 19.333 1.00 98.25 279 PRO A O 1
ATOM 2286 N N . ARG A 1 280 ? 5.269 2.921 18.426 1.00 97.81 280 ARG A N 1
ATOM 2287 C CA . ARG A 1 280 ? 5.619 3.670 17.215 1.00 97.81 280 ARG A CA 1
ATOM 2288 C C . ARG A 1 280 ? 4.401 3.874 16.319 1.00 97.81 280 ARG A C 1
ATOM 2290 O O . ARG A 1 280 ? 4.143 5.006 15.920 1.00 97.81 280 ARG A O 1
ATOM 2297 N N . LEU A 1 281 ? 3.630 2.814 16.055 1.00 98.31 281 LEU A N 1
ATOM 2298 C CA . LEU A 1 281 ? 2.372 2.909 15.303 1.00 98.31 281 LEU A CA 1
ATOM 2299 C C . LEU A 1 281 ? 1.377 3.846 15.990 1.00 98.31 281 LEU A C 1
ATOM 2301 O O . LEU A 1 281 ? 0.790 4.706 15.335 1.00 98.31 281 LEU A O 1
ATOM 2305 N N . ARG A 1 282 ? 1.245 3.737 17.317 1.00 97.88 282 ARG A N 1
ATOM 2306 C CA . ARG A 1 282 ? 0.417 4.643 18.114 1.00 97.88 282 ARG A CA 1
ATOM 2307 C C . ARG A 1 282 ? 0.824 6.098 17.905 1.00 97.88 282 ARG A C 1
ATOM 2309 O O . ARG A 1 282 ? -0.022 6.925 17.587 1.00 97.88 282 ARG A O 1
ATOM 2316 N N . SER A 1 283 ? 2.113 6.403 18.050 1.00 98.00 283 SER A N 1
ATOM 2317 C CA . SER A 1 283 ? 2.622 7.772 17.952 1.00 98.00 283 SER A CA 1
ATOM 2318 C C . SER A 1 283 ? 2.369 8.400 16.581 1.00 98.00 283 SER A C 1
ATOM 2320 O O . SER A 1 283 ? 2.010 9.575 16.522 1.00 98.00 283 SER A O 1
ATOM 2322 N N . VAL A 1 284 ? 2.529 7.644 15.489 1.00 98.19 284 VAL A N 1
ATOM 2323 C CA . VAL A 1 284 ? 2.319 8.185 14.135 1.00 98.19 284 VAL A CA 1
ATOM 2324 C C . VAL A 1 284 ? 0.838 8.323 13.776 1.00 98.19 284 VAL A C 1
ATOM 2326 O O . VAL A 1 284 ? 0.468 9.264 13.073 1.00 98.19 284 VAL A O 1
ATOM 2329 N N . LEU A 1 285 ? -0.018 7.428 14.284 1.00 98.19 285 LEU A N 1
ATOM 2330 C CA . LEU A 1 285 ? -1.460 7.465 14.037 1.00 98.19 285 LEU A CA 1
ATOM 2331 C C . LEU A 1 285 ? -2.163 8.527 14.892 1.00 98.19 285 LEU A C 1
ATOM 2333 O O . LEU A 1 285 ? -2.896 9.356 14.357 1.00 98.19 285 LEU A O 1
ATOM 2337 N N . GLU A 1 286 ? -1.905 8.555 16.202 1.00 97.56 286 GLU A N 1
ATOM 2338 C CA . GLU A 1 286 ? -2.482 9.544 17.127 1.00 97.56 286 GLU A CA 1
ATOM 2339 C C . GLU A 1 286 ? -1.858 10.946 16.960 1.00 97.56 286 GLU A C 1
ATOM 2341 O O . GLU A 1 286 ? -2.426 11.931 17.424 1.00 97.56 286 GLU A O 1
ATOM 2346 N N . GLY A 1 287 ? -0.706 11.054 16.287 1.00 97.00 287 GLY A N 1
ATOM 2347 C CA . GLY A 1 287 ? -0.021 12.316 16.000 1.00 97.00 287 GLY A CA 1
ATOM 2348 C C . GLY A 1 287 ? -0.139 12.738 14.526 1.00 97.00 287 GLY A C 1
ATOM 2349 O O . GLY A 1 287 ? -1.199 13.225 14.131 1.00 97.00 287 GLY A O 1
ATOM 2350 N N . PRO A 1 288 ? 0.925 12.590 13.708 1.00 97.94 288 PRO A N 1
ATOM 2351 C CA . PRO A 1 288 ? 0.982 13.036 12.312 1.00 97.94 288 PRO A CA 1
ATOM 2352 C C . PRO A 1 288 ? -0.244 12.707 11.449 1.00 97.94 288 PRO A C 1
ATOM 2354 O O . PRO A 1 288 ? -0.774 13.607 10.800 1.00 97.94 288 PRO A O 1
ATOM 2357 N N . MET A 1 289 ? -0.729 11.458 11.457 1.00 97.81 289 MET A N 1
ATOM 2358 C CA . MET A 1 289 ? -1.909 11.073 10.669 1.00 97.81 289 MET A CA 1
ATOM 2359 C C . MET A 1 289 ? -3.153 11.837 11.126 1.00 97.81 289 MET A C 1
ATOM 2361 O O . MET A 1 289 ? -3.809 12.488 10.315 1.00 97.81 289 MET A O 1
ATOM 2365 N N . THR A 1 290 ? -3.453 11.802 12.429 1.00 97.94 290 THR A N 1
ATOM 2366 C CA . THR A 1 290 ? -4.622 12.493 12.993 1.00 97.94 290 THR A CA 1
ATOM 2367 C C . THR A 1 290 ? -4.570 13.986 12.696 1.00 97.94 290 THR A C 1
ATOM 2369 O O . THR A 1 290 ? -5.571 14.559 12.268 1.00 97.94 290 THR A O 1
ATOM 2372 N N . GLN A 1 291 ? -3.401 14.609 12.866 1.00 97.12 291 GLN A N 1
ATOM 2373 C CA . GLN A 1 291 ? -3.204 16.018 12.551 1.00 97.12 291 GLN A CA 1
ATOM 2374 C C . GLN A 1 291 ? -3.512 16.296 11.078 1.00 97.12 291 GLN A C 1
ATOM 2376 O O . GLN A 1 291 ? -4.293 17.201 10.794 1.00 97.12 291 GLN A O 1
ATOM 2381 N N . HIS A 1 292 ? -2.957 15.501 10.158 1.00 96.94 292 HIS A N 1
ATOM 2382 C CA . HIS A 1 292 ? -3.188 15.666 8.727 1.00 96.94 292 HIS A CA 1
ATOM 2383 C C . HIS A 1 292 ? -4.680 15.580 8.382 1.00 96.94 292 HIS A C 1
ATOM 2385 O O . HIS A 1 292 ? -5.208 16.497 7.749 1.00 96.94 292 HIS A O 1
ATOM 2391 N N . VAL A 1 293 ? -5.380 14.542 8.853 1.00 97.44 293 VAL A N 1
ATOM 2392 C CA . VAL A 1 293 ? -6.812 14.354 8.574 1.00 97.44 293 VAL A CA 1
ATOM 2393 C C . VAL A 1 293 ? -7.646 15.497 9.159 1.00 97.44 293 VAL A C 1
ATOM 2395 O O . VAL A 1 293 ? -8.491 16.060 8.468 1.00 97.44 293 VAL A O 1
ATOM 2398 N N . VAL A 1 294 ? -7.412 15.895 10.411 1.00 96.44 294 VAL A N 1
ATOM 2399 C CA . VAL A 1 294 ? -8.198 16.962 11.053 1.00 96.44 294 VAL A CA 1
ATOM 2400 C C . VAL A 1 294 ? -7.999 18.316 10.363 1.00 96.44 294 VAL A C 1
ATOM 2402 O O . VAL A 1 294 ? -8.955 19.084 10.270 1.00 96.44 294 VAL A O 1
ATOM 2405 N N . THR A 1 295 ? -6.801 18.621 9.851 1.00 95.81 295 THR A N 1
ATOM 2406 C CA . THR A 1 295 ? -6.528 19.935 9.238 1.00 95.81 295 THR A CA 1
ATOM 2407 C C . THR A 1 295 ? -6.883 20.058 7.764 1.00 95.81 295 THR A C 1
ATOM 2409 O O . THR A 1 295 ? -7.019 21.178 7.284 1.00 95.81 295 THR A O 1
ATOM 2412 N N . THR A 1 296 ? -7.000 18.948 7.035 1.00 95.38 296 THR A N 1
ATOM 2413 C CA . THR A 1 296 ? -7.228 18.973 5.576 1.00 95.38 296 THR A CA 1
ATOM 2414 C C . THR A 1 296 ? -8.688 18.844 5.169 1.00 95.38 296 THR A C 1
ATOM 2416 O O . THR A 1 296 ? -9.015 19.045 4.000 1.00 95.38 296 THR A O 1
ATOM 2419 N N . GLY A 1 297 ? -9.580 18.548 6.116 1.00 96.31 297 GLY A N 1
ATOM 2420 C CA . GLY A 1 297 ? -11.005 18.451 5.831 1.00 96.31 297 GLY A CA 1
ATOM 2421 C C . GLY A 1 297 ? -11.566 19.770 5.311 1.00 96.31 297 GLY A C 1
ATOM 2422 O O . GLY A 1 297 ? -11.340 20.835 5.889 1.00 96.31 297 GLY A O 1
ATOM 2423 N N . THR A 1 298 ? -12.338 19.697 4.230 1.00 97.12 298 THR A N 1
ATOM 2424 C CA . THR A 1 298 ? -12.986 20.868 3.644 1.00 97.12 298 THR A CA 1
ATOM 2425 C C . THR A 1 298 ? -14.364 21.063 4.280 1.00 97.12 298 THR A C 1
ATOM 2427 O O . THR A 1 298 ? -15.203 20.160 4.205 1.00 97.12 298 THR A O 1
ATOM 2430 N N . PRO A 1 299 ? -14.630 22.209 4.936 1.00 96.75 299 PRO A N 1
ATOM 2431 C CA . PRO A 1 299 ? -15.926 22.460 5.551 1.00 96.75 299 PRO A CA 1
ATOM 2432 C C . PRO A 1 299 ? -17.006 22.683 4.486 1.00 96.75 299 PRO A C 1
ATOM 2434 O O . PRO A 1 299 ? -16.820 23.451 3.542 1.00 96.75 299 PRO A O 1
ATOM 2437 N N . GLU A 1 300 ? -18.171 22.064 4.676 1.00 95.06 300 GLU A N 1
ATOM 2438 C CA . GLU A 1 300 ? -19.390 22.370 3.924 1.00 95.06 300 GLU A CA 1
ATOM 2439 C C . GLU A 1 300 ? -20.419 22.981 4.882 1.00 95.06 300 GLU A C 1
ATOM 2441 O O . GLU A 1 300 ? -21.073 22.289 5.660 1.00 95.06 300 GLU A O 1
ATOM 2446 N N . GLY A 1 301 ? -20.539 24.309 4.872 1.00 92.38 301 GLY A N 1
ATOM 2447 C CA . GLY A 1 301 ? -21.304 25.014 5.901 1.00 92.38 301 GLY A CA 1
ATOM 2448 C C . GLY A 1 301 ? -20.618 24.953 7.272 1.00 92.38 301 GLY A C 1
ATOM 2449 O O . GLY A 1 301 ? -19.392 24.953 7.364 1.00 92.38 301 GLY A O 1
ATOM 2450 N N . GLN A 1 302 ? -21.405 24.960 8.353 1.00 88.62 302 GLN A N 1
ATOM 2451 C CA . GLN A 1 302 ? -20.873 25.017 9.725 1.00 88.62 302 GLN A CA 1
ATOM 2452 C C . GLN A 1 302 ? -20.631 23.634 10.351 1.00 88.62 302 GLN A C 1
ATOM 2454 O O . GLN A 1 302 ? -19.802 23.505 11.258 1.00 88.62 302 GLN A O 1
ATOM 2459 N N . ASP A 1 303 ? -21.332 22.599 9.884 1.00 94.81 303 ASP A N 1
ATOM 2460 C CA . ASP A 1 303 ? -21.460 21.325 10.595 1.00 94.81 303 ASP A CA 1
ATOM 2461 C C . ASP A 1 303 ? -21.186 20.077 9.745 1.00 94.81 303 ASP A C 1
ATOM 2463 O O . ASP A 1 303 ? -21.412 18.964 10.216 1.00 94.81 303 ASP A O 1
ATOM 2467 N N . MET A 1 304 ? -20.656 20.236 8.534 1.00 98.19 304 MET A N 1
ATOM 2468 C CA . MET A 1 304 ? -20.257 19.121 7.679 1.00 98.19 304 MET A CA 1
ATOM 2469 C C . MET A 1 304 ? -18.815 19.276 7.198 1.00 98.19 304 MET A C 1
ATOM 2471 O O . MET A 1 304 ? -18.291 20.387 7.089 1.00 98.19 304 MET A O 1
ATOM 2475 N N . LEU A 1 305 ? -18.173 18.141 6.933 1.00 98.19 305 LEU A N 1
ATOM 2476 C CA . LEU A 1 305 ? -16.789 18.056 6.482 1.00 98.19 305 LEU A CA 1
ATOM 2477 C C . LEU A 1 305 ? -16.681 16.968 5.414 1.00 98.19 305 LEU A C 1
ATOM 2479 O O . LEU A 1 305 ? -17.269 15.899 5.579 1.00 98.19 305 LEU A O 1
ATOM 2483 N N . TYR A 1 306 ? -15.923 17.237 4.355 1.00 97.62 306 TYR A N 1
ATOM 2484 C CA . TYR A 1 306 ? -15.605 16.262 3.315 1.00 97.62 306 TYR A CA 1
ATOM 2485 C C . TYR A 1 306 ? -14.126 16.315 2.932 1.00 97.62 306 TYR A C 1
ATOM 2487 O O . TYR A 1 306 ? -13.407 17.254 3.281 1.00 97.62 306 TYR A O 1
ATOM 2495 N N . TYR A 1 307 ? -13.694 15.294 2.201 1.00 96.38 307 TYR A N 1
ATOM 2496 C CA . TYR A 1 307 ? -12.334 15.122 1.713 1.00 96.38 307 TYR A CA 1
ATOM 2497 C C . TYR A 1 307 ? -12.350 14.705 0.249 1.00 96.38 307 TYR A C 1
ATOM 2499 O O . TYR A 1 307 ? -13.249 13.986 -0.178 1.00 96.38 307 TYR A O 1
ATOM 2507 N N . ASP A 1 308 ? -11.323 15.150 -0.456 1.00 92.62 308 ASP A N 1
ATOM 2508 C CA . ASP A 1 308 ? -11.020 14.928 -1.866 1.00 92.62 308 ASP A CA 1
ATOM 2509 C C . ASP A 1 308 ? -9.529 14.533 -1.923 1.00 92.62 308 ASP A C 1
ATOM 2511 O O . ASP A 1 308 ? -8.760 15.010 -1.079 1.00 92.62 308 ASP A O 1
ATOM 2515 N N . ASP A 1 309 ? -9.126 13.637 -2.823 1.00 90.06 309 ASP A N 1
ATOM 2516 C CA . ASP A 1 309 ? -7.756 13.100 -2.878 1.00 90.06 309 ASP A CA 1
ATOM 2517 C C . ASP A 1 309 ? -7.279 12.723 -4.298 1.00 90.06 309 ASP A C 1
ATOM 2519 O O . ASP A 1 309 ? -6.280 13.276 -4.767 1.00 90.06 309 ASP A O 1
ATOM 2523 N N . PHE A 1 310 ? -7.949 11.788 -4.991 1.00 89.81 310 PHE A N 1
ATOM 2524 C CA . PHE A 1 310 ? -7.432 11.199 -6.234 1.00 89.81 310 PHE A CA 1
ATOM 2525 C C . PHE A 1 310 ? -8.263 11.521 -7.486 1.00 89.81 310 PHE A C 1
ATOM 2527 O O . PHE A 1 310 ? -7.742 12.131 -8.423 1.00 89.81 310 PHE A O 1
ATOM 2534 N N . LEU A 1 311 ? -9.522 11.077 -7.560 1.00 88.44 311 LEU A N 1
ATOM 2535 C CA . LEU A 1 311 ? -10.340 11.193 -8.773 1.00 88.44 311 LEU A CA 1
ATOM 2536 C C . LEU A 1 311 ? -11.051 12.544 -8.858 1.00 88.44 311 LEU A C 1
ATOM 2538 O O . LEU A 1 311 ? -11.888 12.889 -8.021 1.00 88.44 311 LEU A O 1
ATOM 2542 N N . GLY A 1 312 ? -10.814 13.263 -9.955 1.00 83.38 312 GLY A N 1
ATOM 2543 C CA . GLY A 1 312 ? -11.564 14.470 -10.290 1.00 83.38 312 GLY A CA 1
ATOM 2544 C C . GLY A 1 312 ? -11.149 15.715 -9.504 1.00 83.38 312 GLY A C 1
ATOM 2545 O O . GLY A 1 312 ? -11.909 16.683 -9.478 1.00 83.38 312 GLY A O 1
ATOM 2546 N N . ASP A 1 313 ? -9.985 15.722 -8.854 1.00 79.44 313 ASP A N 1
ATOM 2547 C CA . ASP A 1 313 ? -9.578 16.828 -7.972 1.00 79.44 313 ASP A CA 1
ATOM 2548 C C . ASP A 1 313 ? -8.734 17.902 -8.640 1.00 79.44 313 ASP A C 1
ATOM 2550 O O . ASP A 1 313 ? -8.703 19.048 -8.185 1.00 79.44 313 ASP A O 1
ATOM 2554 N N . ALA A 1 314 ? -8.092 17.544 -9.746 1.00 77.56 314 ALA A N 1
ATOM 2555 C CA . ALA A 1 314 ? -7.278 18.449 -10.536 1.00 77.56 314 ALA A CA 1
ATOM 2556 C C . ALA A 1 314 ? -7.413 18.144 -12.033 1.00 77.56 314 ALA A C 1
ATOM 2558 O O . ALA A 1 314 ? -6.419 18.117 -12.764 1.00 77.56 314 ALA A O 1
ATOM 2559 N N . ASP A 1 315 ? -8.632 17.835 -12.479 1.00 77.50 315 ASP A N 1
ATOM 2560 C CA . ASP A 1 315 ? -8.934 17.613 -13.896 1.00 77.50 315 ASP A CA 1
ATOM 2561 C C . ASP A 1 315 ? -8.676 18.883 -14.692 1.00 77.50 315 ASP A C 1
ATOM 2563 O O . ASP A 1 315 ? -8.731 19.979 -14.144 1.00 77.50 315 ASP A O 1
ATOM 2567 N N . LEU A 1 316 ? -8.395 18.750 -15.983 1.00 76.00 316 LEU A N 1
ATOM 2568 C CA . LEU A 1 316 ? -8.208 19.892 -16.868 1.00 76.00 316 LEU A CA 1
ATOM 2569 C C . LEU A 1 316 ? -9.411 20.013 -17.808 1.00 76.00 316 LEU A C 1
ATOM 2571 O O . LEU A 1 316 ? -9.897 19.008 -18.328 1.00 76.00 316 LEU A O 1
ATOM 2575 N N . ASP A 1 317 ? -9.913 21.232 -18.001 1.00 76.94 317 ASP A N 1
ATOM 2576 C CA . ASP A 1 317 ? -10.828 21.533 -19.105 1.00 76.94 317 ASP A CA 1
ATOM 2577 C C . ASP A 1 317 ? -10.067 21.665 -20.438 1.00 76.94 317 ASP A C 1
ATOM 2579 O O . ASP A 1 317 ? -8.836 21.638 -20.488 1.00 76.94 317 ASP A O 1
ATOM 2583 N N . ASN A 1 318 ? -10.800 21.875 -21.534 1.00 74.88 318 ASN A N 1
ATOM 2584 C CA . ASN A 1 318 ? -10.226 22.037 -22.878 1.00 74.88 318 ASN A CA 1
ATOM 2585 C C . ASN A 1 318 ? -9.306 23.268 -23.024 1.00 74.88 318 ASN A C 1
ATOM 2587 O O . ASN A 1 318 ? -8.649 23.422 -24.051 1.00 74.88 318 ASN A O 1
ATOM 2591 N N . ASN A 1 319 ? -9.265 24.154 -22.024 1.00 79.56 319 ASN A N 1
ATOM 2592 C CA . ASN A 1 319 ? -8.395 25.326 -21.965 1.00 79.56 319 ASN A CA 1
ATOM 2593 C C . ASN A 1 319 ? -7.230 25.138 -20.971 1.00 79.56 319 ASN A C 1
ATOM 2595 O O . ASN A 1 319 ? -6.551 26.114 -20.651 1.00 79.56 319 ASN A O 1
ATOM 2599 N N . ASN A 1 320 ? -6.991 23.914 -20.481 1.00 73.88 320 ASN A N 1
ATOM 2600 C CA . ASN A 1 320 ? -6.013 23.583 -19.439 1.00 73.88 320 ASN A CA 1
ATOM 2601 C C . ASN A 1 320 ? -6.253 24.276 -18.085 1.00 73.88 320 ASN A C 1
ATOM 2603 O O . ASN A 1 320 ? -5.323 24.408 -17.285 1.00 73.88 320 ASN A O 1
ATOM 2607 N N . ASN A 1 321 ? -7.482 24.699 -17.787 1.00 81.75 321 ASN A N 1
ATOM 2608 C CA . ASN A 1 321 ? -7.826 25.163 -16.447 1.00 81.75 321 ASN A CA 1
ATOM 2609 C C . ASN A 1 321 ? -8.165 23.978 -15.551 1.00 81.75 321 ASN A C 1
ATOM 2611 O O . ASN A 1 321 ? -8.859 23.052 -15.965 1.00 81.75 321 ASN A O 1
ATOM 2615 N N . THR A 1 322 ? -7.744 24.053 -14.292 1.00 80.88 322 THR A N 1
ATOM 2616 C CA . THR A 1 322 ? -8.101 23.050 -13.293 1.00 80.88 322 THR A CA 1
ATOM 2617 C C . THR A 1 322 ? -9.595 23.101 -12.964 1.00 80.88 322 THR A C 1
ATOM 2619 O O . THR A 1 322 ? -10.121 24.138 -12.559 1.00 80.88 322 THR A O 1
ATOM 2622 N N . VAL A 1 323 ? -10.268 21.960 -13.085 1.00 83.19 323 VAL A N 1
ATOM 2623 C CA . VAL A 1 323 ? -11.664 21.721 -12.729 1.00 83.19 323 VAL A CA 1
ATOM 2624 C C . VAL A 1 323 ? -11.719 20.674 -11.628 1.00 83.19 323 VAL A C 1
ATOM 2626 O O . VAL A 1 323 ? -11.066 19.636 -11.691 1.00 83.19 323 VAL A O 1
ATOM 2629 N N . LYS A 1 324 ? -12.553 20.939 -10.623 1.00 86.38 324 LYS A N 1
ATOM 2630 C CA . LYS A 1 324 ? -12.797 20.023 -9.514 1.00 86.38 324 LYS A CA 1
ATOM 2631 C C . LYS A 1 324 ? -14.141 19.322 -9.694 1.00 86.38 324 LYS A C 1
ATOM 2633 O O . LYS A 1 324 ? -15.186 19.895 -9.385 1.00 86.38 324 LYS A O 1
ATOM 2638 N N . LYS A 1 325 ? -14.108 18.094 -10.207 1.00 86.19 325 LYS A N 1
ATOM 2639 C CA . LYS A 1 325 ? -15.266 17.197 -10.345 1.00 86.19 325 LYS A CA 1
ATOM 2640 C C . LYS A 1 325 ? -15.546 16.391 -9.074 1.00 86.19 325 LYS A C 1
ATOM 2642 O O . LYS A 1 325 ? -16.703 16.046 -8.848 1.00 86.19 325 LYS A O 1
ATOM 2647 N N . ALA A 1 326 ? -14.524 16.170 -8.240 1.00 88.31 326 ALA A N 1
ATOM 2648 C CA . ALA A 1 326 ? -14.616 15.502 -6.940 1.00 88.31 326 ALA A CA 1
ATOM 2649 C C . ALA A 1 326 ? -15.293 14.128 -7.013 1.00 88.31 326 ALA A C 1
ATOM 2651 O O . ALA A 1 326 ? -16.314 13.850 -6.374 1.00 88.31 326 ALA A O 1
ATOM 2652 N N . GLU A 1 327 ? -14.740 13.289 -7.877 1.00 90.81 327 GLU A N 1
ATOM 2653 C CA . GLU A 1 327 ? -15.339 12.031 -8.291 1.00 90.81 327 GLU A CA 1
ATOM 2654 C C . GLU A 1 327 ? -15.219 10.948 -7.212 1.00 90.81 327 GLU A C 1
ATOM 2656 O O . GLU A 1 327 ? -16.097 10.090 -7.131 1.00 90.81 327 GLU A O 1
ATOM 2661 N N . ASP A 1 328 ? -14.213 11.018 -6.333 1.00 93.62 328 ASP A N 1
ATOM 2662 C CA . ASP A 1 328 ? -14.045 10.087 -5.209 1.00 93.62 328 ASP A CA 1
ATOM 2663 C C . ASP A 1 328 ? -14.441 10.642 -3.831 1.00 93.62 328 ASP A C 1
ATOM 2665 O O . ASP A 1 328 ? -14.294 9.948 -2.825 1.00 93.62 328 ASP A O 1
ATOM 2669 N N . ARG A 1 329 ? -15.023 11.845 -3.752 1.00 95.56 329 ARG A N 1
ATOM 2670 C CA . ARG A 1 329 ? -15.310 12.545 -2.483 1.00 95.56 329 ARG A CA 1
ATOM 2671 C C . ARG A 1 329 ? -15.999 11.690 -1.419 1.00 95.56 329 ARG A C 1
ATOM 2673 O O . ARG A 1 329 ? -15.651 11.735 -0.237 1.00 95.56 329 ARG A O 1
ATOM 2680 N N . LEU A 1 330 ? -17.016 10.921 -1.823 1.00 97.31 330 LEU A N 1
ATOM 2681 C CA . LEU A 1 330 ? -17.752 10.018 -0.926 1.00 97.31 330 LEU A CA 1
ATOM 2682 C C . LEU A 1 330 ? -16.823 8.964 -0.315 1.00 97.31 330 LEU A C 1
ATOM 2684 O O . LEU A 1 330 ? -16.877 8.699 0.889 1.00 97.31 330 LEU A O 1
ATOM 2688 N N . TYR A 1 331 ? -15.968 8.381 -1.148 1.00 97.12 331 TYR A N 1
ATOM 2689 C CA . TYR A 1 331 ? -15.010 7.366 -0.756 1.00 97.12 331 TYR A CA 1
ATOM 2690 C 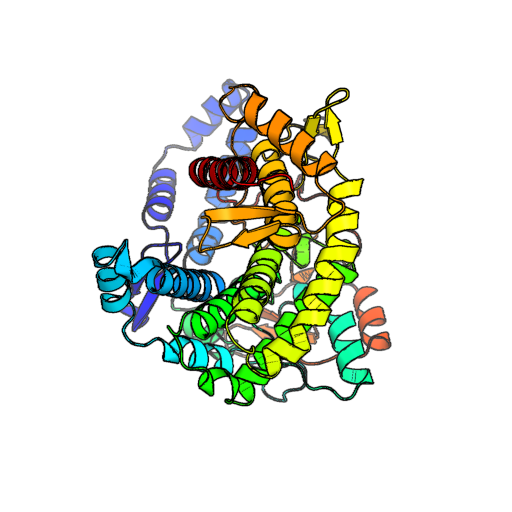C . TYR A 1 331 ? -13.910 7.946 0.130 1.00 97.12 331 TYR A C 1
ATOM 2692 O O . TYR A 1 331 ? -13.697 7.463 1.241 1.00 97.12 331 TYR A O 1
ATOM 2700 N N . THR A 1 332 ? -13.290 9.040 -0.294 1.00 96.62 332 THR A N 1
ATOM 2701 C CA . THR A 1 332 ? -12.208 9.706 0.433 1.00 96.62 332 THR A CA 1
ATOM 2702 C C . THR A 1 332 ? -12.666 10.171 1.818 1.00 96.62 332 THR A C 1
ATOM 2704 O O . THR A 1 332 ? -12.017 9.891 2.828 1.00 96.62 332 THR A O 1
ATOM 2707 N N . THR A 1 333 ? -13.857 10.775 1.906 1.00 98.25 333 THR A N 1
ATOM 2708 C CA . THR A 1 333 ? -14.464 11.164 3.192 1.00 98.25 333 THR A CA 1
ATOM 2709 C C . THR A 1 333 ? -14.729 9.952 4.088 1.00 98.25 333 THR A C 1
ATOM 2711 O O . THR A 1 333 ? -14.514 10.001 5.302 1.00 98.25 333 THR A O 1
ATOM 2714 N N . THR A 1 334 ? -15.161 8.838 3.497 1.00 98.25 334 THR A N 1
ATOM 2715 C CA . THR A 1 334 ? -15.368 7.577 4.215 1.00 98.25 334 THR A CA 1
ATOM 2716 C C . THR A 1 334 ? -14.056 7.014 4.762 1.00 98.25 334 THR A C 1
ATOM 2718 O O . THR A 1 334 ? -14.018 6.583 5.915 1.00 98.25 334 THR A O 1
ATOM 2721 N N . MET A 1 335 ? -12.978 7.035 3.975 1.00 98.31 335 MET A N 1
ATOM 2722 C CA . MET A 1 335 ? -11.656 6.566 4.401 1.00 98.31 335 MET A CA 1
ATOM 2723 C C . MET A 1 335 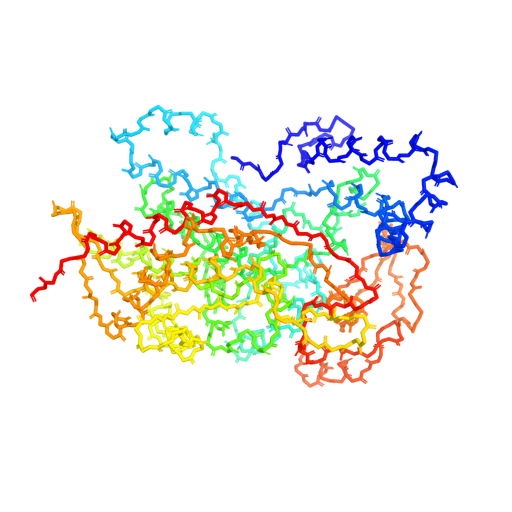? -11.101 7.415 5.547 1.00 98.31 335 MET A C 1
ATOM 2725 O O . MET A 1 335 ? -10.663 6.862 6.557 1.00 98.31 335 MET A O 1
ATOM 2729 N N . ALA A 1 336 ? -11.212 8.744 5.453 1.00 98.38 336 ALA A N 1
ATOM 2730 C CA . ALA A 1 336 ? -10.812 9.667 6.514 1.00 98.38 336 ALA A CA 1
ATOM 2731 C C . ALA A 1 336 ? -11.549 9.376 7.835 1.00 98.38 336 ALA A C 1
ATOM 2733 O O . ALA A 1 336 ? -10.922 9.218 8.887 1.00 98.38 336 ALA A O 1
ATOM 2734 N N . ALA A 1 337 ? -12.877 9.226 7.782 1.00 98.50 337 ALA A N 1
ATOM 2735 C CA . ALA A 1 337 ? -13.684 8.896 8.955 1.00 98.50 337 ALA A CA 1
ATOM 2736 C C . ALA A 1 337 ? -13.326 7.517 9.535 1.00 98.50 337 ALA A C 1
ATOM 2738 O O . ALA A 1 337 ? -13.172 7.379 10.750 1.00 98.50 337 ALA A O 1
ATOM 2739 N N . ASN A 1 338 ? -13.137 6.503 8.684 1.00 98.44 338 ASN A N 1
ATOM 2740 C CA . ASN A 1 338 ? -12.720 5.166 9.104 1.00 98.44 338 ASN A CA 1
ATOM 2741 C C . ASN A 1 338 ? -11.330 5.165 9.756 1.00 98.44 338 ASN A C 1
ATOM 2743 O O . ASN A 1 338 ? -11.142 4.468 10.756 1.00 98.44 338 ASN A O 1
ATOM 2747 N N . ALA A 1 339 ? -10.366 5.932 9.240 1.00 98.38 339 ALA A N 1
ATOM 2748 C CA . ALA A 1 339 ? -9.034 6.058 9.828 1.00 98.38 339 ALA A CA 1
ATOM 2749 C C . ALA A 1 339 ? -9.098 6.651 11.247 1.00 98.38 339 ALA A C 1
ATOM 2751 O O . ALA A 1 339 ? -8.526 6.076 12.180 1.00 98.38 339 ALA A O 1
ATOM 2752 N N . LEU A 1 340 ? -9.858 7.739 11.436 1.00 98.12 340 LEU A N 1
ATOM 2753 C CA . LEU A 1 340 ? -10.052 8.364 12.749 1.00 98.12 340 LEU A CA 1
ATOM 2754 C C . LEU A 1 340 ? -10.795 7.441 13.717 1.00 98.12 340 LEU A C 1
ATOM 2756 O O . LEU A 1 340 ? -10.312 7.218 14.824 1.00 98.12 340 LEU A O 1
ATOM 2760 N N . LEU A 1 341 ? -11.925 6.859 13.299 1.00 97.50 341 LEU A N 1
ATOM 2761 C CA . LEU A 1 341 ? -12.702 5.931 14.126 1.00 97.50 341 LEU A CA 1
ATOM 2762 C C . LEU A 1 341 ? -11.862 4.724 14.547 1.00 97.50 341 LEU A C 1
ATOM 2764 O O . LEU A 1 341 ? -11.837 4.369 15.719 1.00 97.50 341 LEU A O 1
ATOM 2768 N N . THR A 1 342 ? -11.131 4.111 13.616 1.00 97.00 342 THR A N 1
ATOM 2769 C CA . THR A 1 342 ? -10.302 2.930 13.910 1.00 97.00 342 THR A CA 1
ATOM 2770 C C . THR A 1 342 ? -9.164 3.257 14.882 1.00 97.00 342 THR A C 1
ATOM 2772 O O . THR A 1 342 ? -8.795 2.413 15.692 1.00 97.00 342 THR A O 1
ATOM 2775 N N . THR A 1 343 ? -8.628 4.479 14.831 1.00 97.44 343 THR A N 1
ATOM 2776 C CA . THR A 1 343 ? -7.524 4.920 15.698 1.00 97.44 343 THR A CA 1
ATOM 2777 C C . THR A 1 343 ? -8.003 5.345 17.086 1.00 97.44 343 THR A C 1
ATOM 2779 O O . THR A 1 343 ? -7.361 5.030 18.085 1.00 97.44 343 THR A O 1
ATOM 2782 N N . TRP A 1 344 ? -9.122 6.068 17.166 1.00 96.75 344 TRP A N 1
ATOM 2783 C CA . TRP A 1 344 ? -9.558 6.776 18.375 1.00 96.75 344 TRP A CA 1
ATOM 2784 C C . TRP A 1 344 ? -10.766 6.156 19.070 1.00 96.75 344 TRP A C 1
ATOM 2786 O O . TRP A 1 344 ? -11.300 6.760 20.001 1.00 96.75 344 TRP A O 1
ATOM 2796 N N . THR A 1 345 ? -11.190 4.961 18.661 1.00 94.56 345 THR A N 1
ATOM 2797 C CA . THR A 1 345 ? -12.253 4.228 19.353 1.00 94.56 345 THR A CA 1
ATOM 2798 C C . THR A 1 345 ? -11.795 2.854 19.803 1.00 94.56 345 THR A C 1
ATOM 2800 O O . THR A 1 345 ? -10.960 2.196 19.181 1.00 94.56 345 THR A O 1
ATOM 2803 N N . LEU A 1 346 ? -12.369 2.425 20.918 1.00 91.00 346 LEU A N 1
ATOM 2804 C CA . LEU A 1 346 ? -12.126 1.138 21.542 1.00 91.00 346 LEU A CA 1
ATOM 2805 C C . LEU A 1 346 ? -13.431 0.363 21.569 1.00 91.00 346 LEU A C 1
ATOM 2807 O O . LEU A 1 346 ? -14.440 0.887 22.032 1.00 91.00 346 LEU A O 1
ATOM 2811 N N . PHE A 1 347 ? -13.408 -0.885 21.114 1.00 87.50 347 PHE A N 1
ATOM 2812 C CA . PHE A 1 347 ? -14.575 -1.754 21.172 1.00 87.50 347 PHE A CA 1
ATOM 2813 C C . PHE A 1 347 ? -14.537 -2.619 22.434 1.00 87.50 347 PHE A C 1
ATOM 2815 O O . PHE A 1 347 ? -13.519 -3.241 22.749 1.00 87.50 347 PHE A O 1
ATOM 2822 N N . ASN A 1 348 ? -15.649 -2.663 23.161 1.00 85.12 348 ASN A N 1
ATOM 2823 C CA . ASN A 1 348 ? -15.858 -3.591 24.260 1.00 85.12 348 ASN A CA 1
ATOM 2824 C C . ASN A 1 348 ? -16.692 -4.772 23.753 1.00 85.12 348 ASN A C 1
ATOM 2826 O O . ASN A 1 348 ? -17.874 -4.626 23.451 1.00 85.12 348 ASN A O 1
ATOM 2830 N N . SER A 1 349 ? -16.079 -5.953 23.663 1.00 79.69 349 SER A N 1
ATOM 2831 C CA . SER A 1 349 ? -16.739 -7.157 23.150 1.00 79.69 349 SER A CA 1
ATOM 2832 C C . SER A 1 349 ? -17.879 -7.657 24.042 1.00 79.69 349 SER A C 1
ATOM 2834 O O . SER A 1 349 ? -18.820 -8.261 23.528 1.00 79.69 349 SER A O 1
ATOM 2836 N N . THR A 1 350 ? -17.835 -7.376 25.348 1.00 82.62 350 THR A N 1
ATOM 2837 C CA . THR A 1 350 ? -18.866 -7.786 26.311 1.00 82.62 350 THR A CA 1
ATOM 2838 C C . THR A 1 350 ? -20.135 -6.955 26.154 1.00 82.62 350 THR A C 1
ATOM 2840 O O . THR A 1 350 ? -21.223 -7.512 26.033 1.00 82.62 350 THR A O 1
ATOM 2843 N N . SER A 1 351 ? -20.012 -5.623 26.146 1.00 85.62 351 SER A N 1
ATOM 2844 C CA . SER A 1 351 ? -21.160 -4.716 25.983 1.00 85.62 351 SER A CA 1
ATOM 2845 C C . SER A 1 351 ? -21.549 -4.496 24.522 1.00 85.62 351 SER A C 1
ATOM 2847 O O . SER A 1 351 ? -22.635 -3.990 24.258 1.00 85.62 351 SER A O 1
ATOM 2849 N N . ARG A 1 352 ? -20.683 -4.883 23.577 1.00 85.62 352 ARG A N 1
ATOM 2850 C CA . ARG A 1 352 ? -20.801 -4.610 22.137 1.00 85.62 352 ARG A CA 1
ATOM 2851 C C . ARG A 1 352 ? -20.894 -3.114 21.811 1.00 85.62 352 ARG A C 1
ATOM 2853 O O . ARG A 1 352 ? -21.527 -2.737 20.831 1.00 85.62 352 ARG A O 1
ATOM 2860 N N . THR A 1 353 ? -20.238 -2.277 22.612 1.00 90.38 353 THR A N 1
ATOM 2861 C CA . THR A 1 353 ? -20.224 -0.814 22.458 1.00 90.38 353 THR A CA 1
ATOM 2862 C C . THR A 1 353 ? -18.823 -0.288 22.163 1.00 90.38 353 THR A C 1
ATOM 2864 O O . THR A 1 353 ? -17.816 -0.860 22.589 1.00 90.38 353 THR A O 1
ATOM 2867 N N . GLY A 1 354 ? -18.760 0.814 21.417 1.00 90.62 354 GLY A N 1
ATOM 2868 C CA . GLY A 1 354 ? -17.552 1.601 21.197 1.00 90.62 354 GLY A CA 1
ATOM 2869 C C . GLY A 1 354 ? -17.404 2.716 22.234 1.00 90.62 354 GLY A C 1
ATOM 2870 O O . GLY A 1 354 ? -18.400 3.237 22.726 1.00 90.62 354 GLY A O 1
ATOM 2871 N N . HIS A 1 355 ? -16.168 3.104 22.542 1.00 91.75 355 HIS A N 1
ATOM 2872 C CA . HIS A 1 355 ? -15.849 4.234 23.420 1.00 91.75 355 HIS A CA 1
ATOM 2873 C C . HIS A 1 355 ? -14.762 5.102 22.790 1.00 91.75 355 HIS A C 1
ATOM 2875 O O . HIS A 1 355 ? -13.827 4.579 22.175 1.00 91.75 355 HIS A O 1
ATOM 2881 N N . TRP A 1 356 ? -14.870 6.418 22.957 1.00 92.94 356 TRP A N 1
ATOM 2882 C CA . TRP A 1 356 ? -13.852 7.363 22.503 1.00 92.94 356 TRP A CA 1
ATOM 2883 C C . TRP A 1 356 ? -12.598 7.303 23.376 1.00 92.94 356 TRP A C 1
ATOM 2885 O O . TRP A 1 356 ? -12.678 7.207 24.596 1.00 92.94 356 TRP A O 1
ATOM 2895 N N . LYS A 1 357 ? -11.434 7.421 22.735 1.00 89.81 357 LYS A N 1
ATOM 2896 C CA . LYS A 1 357 ? -10.149 7.643 23.403 1.00 89.81 357 LYS A CA 1
ATOM 2897 C C . LYS A 1 357 ? -9.906 9.128 23.673 1.00 89.81 357 LYS A C 1
ATOM 2899 O O . LYS A 1 357 ? -9.619 9.458 24.814 1.00 89.81 357 LYS A O 1
ATOM 2904 N N . ASP A 1 358 ? -10.004 9.990 22.645 1.00 73.50 358 ASP A N 1
ATOM 2905 C CA . ASP A 1 358 ? -9.970 11.469 22.735 1.00 73.50 358 ASP A CA 1
ATOM 2906 C C . ASP A 1 358 ? -10.110 12.171 21.342 1.00 73.50 358 ASP A C 1
ATOM 2908 O O . ASP A 1 358 ? -10.081 11.526 20.292 1.00 73.50 358 ASP A O 1
ATOM 2912 N N . LYS A 1 359 ? -10.209 13.514 21.350 1.00 74.81 359 LYS A N 1
ATOM 2913 C CA . LYS A 1 359 ? -9.746 14.538 20.370 1.00 74.81 359 LYS A CA 1
ATOM 2914 C C . LYS A 1 359 ? -10.206 14.575 18.909 1.00 74.81 359 LYS A C 1
ATOM 2916 O O . LYS A 1 359 ? -9.891 15.558 18.240 1.00 74.81 359 LYS A O 1
ATOM 2921 N N . VAL A 1 360 ? -10.987 13.622 18.404 1.00 94.69 360 VAL A N 1
ATOM 2922 C CA . VAL A 1 360 ? -11.399 13.642 16.974 1.00 94.69 360 VAL A CA 1
ATOM 2923 C C . VAL A 1 360 ? -12.905 13.622 16.733 1.00 94.69 360 VAL A C 1
ATOM 2925 O O . VAL A 1 360 ? -13.338 13.720 15.585 1.00 94.69 360 VAL A O 1
ATOM 2928 N N . LYS A 1 361 ? -13.703 13.546 17.806 1.00 94.69 361 LYS A N 1
ATOM 2929 C CA . LYS A 1 361 ? -15.165 13.415 17.745 1.00 94.69 361 LYS A CA 1
ATOM 2930 C C . LYS A 1 361 ? -15.804 14.455 16.827 1.00 94.69 361 LYS A C 1
ATOM 2932 O O . LYS A 1 361 ? -16.441 14.084 15.858 1.00 94.69 361 LYS A O 1
ATOM 2937 N N . THR A 1 362 ? -15.528 15.744 17.034 1.00 95.12 362 THR A N 1
ATOM 2938 C CA . THR A 1 362 ? -16.097 16.820 16.202 1.00 95.12 362 THR A CA 1
ATOM 2939 C C . THR A 1 362 ? -15.825 16.632 14.708 1.00 95.12 362 THR A C 1
ATOM 2941 O O . THR A 1 362 ? -16.699 16.892 13.885 1.00 95.12 362 THR A O 1
ATOM 2944 N N . THR A 1 363 ? -14.622 16.194 14.334 1.00 97.00 363 THR A N 1
ATOM 2945 C CA . THR A 1 363 ? -14.269 15.929 12.932 1.00 97.00 363 THR A CA 1
ATOM 2946 C C . THR A 1 363 ? -15.072 14.749 12.393 1.00 97.00 363 THR A C 1
ATOM 2948 O O . THR A 1 363 ? -15.658 14.852 11.316 1.00 97.00 363 THR A O 1
ATOM 2951 N N . VAL A 1 364 ? -15.162 13.658 13.161 1.00 97.56 364 VAL A N 1
ATOM 2952 C CA . VAL A 1 364 ? -15.941 12.471 12.787 1.00 97.56 364 VAL A CA 1
ATOM 2953 C C . VAL A 1 364 ? -17.434 12.789 12.686 1.00 97.56 364 VAL A C 1
ATOM 2955 O O . VAL A 1 364 ? -18.033 12.451 11.670 1.00 97.56 364 VAL A O 1
ATOM 2958 N N . ASP A 1 365 ? -18.018 13.503 13.651 1.00 97.06 365 ASP A N 1
ATOM 2959 C CA . ASP A 1 365 ? -19.424 13.928 13.644 1.00 97.06 365 ASP A CA 1
ATOM 2960 C C . ASP A 1 365 ? -19.757 14.681 12.347 1.00 97.06 365 ASP A C 1
ATOM 2962 O O . ASP A 1 365 ? -20.768 14.411 11.693 1.00 97.06 365 ASP A O 1
ATOM 2966 N N . LYS A 1 366 ? -18.882 15.608 11.934 1.00 98.44 366 LYS A N 1
ATOM 2967 C CA . LYS A 1 366 ? -19.056 16.383 10.699 1.00 98.44 366 LYS A CA 1
ATOM 2968 C C . LYS A 1 366 ? -18.952 15.516 9.442 1.00 98.44 366 LYS A C 1
ATOM 2970 O O . LYS A 1 366 ? -19.739 15.709 8.514 1.00 98.44 366 LYS A O 1
ATOM 2975 N N . CYS A 1 367 ? -18.026 14.554 9.411 1.00 98.50 367 CYS A N 1
ATOM 2976 C CA . CYS A 1 367 ? -17.920 13.590 8.309 1.00 98.50 367 CYS A CA 1
ATOM 2977 C C . CYS A 1 367 ? -19.169 12.707 8.224 1.00 98.50 367 CYS A C 1
ATOM 2979 O O . CYS A 1 367 ? -19.738 12.537 7.151 1.00 98.50 367 CYS A O 1
ATOM 2981 N N . VAL A 1 368 ? -19.631 12.174 9.359 1.00 98.31 368 VAL A N 1
ATOM 2982 C CA . VAL A 1 368 ? -20.814 11.307 9.452 1.00 98.31 368 VAL A CA 1
ATOM 2983 C C . VAL A 1 368 ? -22.071 12.041 9.004 1.00 98.31 368 VAL A C 1
ATOM 2985 O O . VAL A 1 368 ? -22.862 11.478 8.246 1.00 98.31 368 VAL A O 1
ATOM 2988 N N . ARG A 1 369 ? -22.248 13.308 9.401 1.00 98.31 369 ARG A N 1
ATOM 2989 C CA . ARG A 1 369 ? -23.361 14.146 8.925 1.00 98.31 369 ARG A CA 1
ATOM 2990 C C . ARG A 1 369 ? -23.318 14.335 7.413 1.00 98.31 369 ARG A C 1
ATOM 2992 O O . ARG A 1 369 ? -24.345 14.172 6.753 1.00 98.31 369 ARG A O 1
ATOM 2999 N N . TRP A 1 370 ? -22.140 14.638 6.866 1.00 98.50 370 TRP A N 1
ATOM 3000 C CA . TRP A 1 370 ? -21.962 14.807 5.426 1.00 98.50 370 TRP A CA 1
ATOM 3001 C C . TRP A 1 370 ? -22.263 13.501 4.669 1.00 98.50 370 TRP A C 1
ATOM 3003 O O . TRP A 1 370 ? -23.093 13.487 3.758 1.00 98.50 370 TRP A O 1
ATOM 3013 N N . LEU A 1 371 ? -21.684 12.378 5.105 1.00 98.38 371 LEU A N 1
ATOM 3014 C CA . LEU A 1 371 ? -21.908 11.055 4.513 1.00 98.38 371 LEU A CA 1
ATOM 3015 C C . LEU A 1 371 ? -23.382 10.644 4.585 1.00 98.38 371 LEU A C 1
ATOM 3017 O O . LEU A 1 371 ? -23.958 10.282 3.562 1.00 98.38 371 LEU A O 1
ATOM 3021 N N . SER A 1 372 ? -24.024 10.777 5.747 1.00 97.44 372 SER A N 1
ATOM 3022 C CA . SER A 1 372 ? -25.451 10.459 5.929 1.00 97.44 372 SER A CA 1
ATOM 3023 C C . SER A 1 372 ? -26.347 11.277 5.001 1.00 97.44 372 SER A C 1
ATOM 3025 O O . SER A 1 372 ? -27.361 10.784 4.507 1.00 97.44 372 SER A O 1
ATOM 3027 N N . ARG A 1 373 ? -25.969 12.532 4.725 1.00 96.94 373 ARG A N 1
ATOM 3028 C CA . ARG A 1 373 ? -26.708 13.397 3.807 1.00 96.94 373 ARG A CA 1
ATOM 3029 C C . ARG A 1 373 ? -26.552 12.958 2.356 1.00 96.94 373 ARG A C 1
ATOM 3031 O O . ARG A 1 373 ? -27.550 12.996 1.635 1.00 96.94 373 ARG A O 1
ATOM 3038 N N . TYR A 1 374 ? -25.344 12.602 1.920 1.00 97.31 374 TYR A N 1
ATOM 3039 C CA . TYR A 1 374 ? -25.017 12.503 0.495 1.00 97.31 374 TYR A CA 1
ATOM 3040 C C . TYR A 1 374 ? -24.821 11.092 -0.056 1.00 97.31 374 TYR A C 1
ATOM 3042 O O . TYR A 1 374 ? -25.005 10.928 -1.258 1.00 97.31 374 TYR A O 1
ATOM 3050 N N . ILE A 1 375 ? -24.517 10.078 0.761 1.00 97.00 375 ILE A N 1
ATOM 3051 C CA . ILE A 1 375 ? -24.125 8.746 0.261 1.00 97.00 375 ILE A CA 1
ATOM 3052 C C . ILE A 1 375 ? -25.172 8.099 -0.659 1.00 97.00 375 ILE A C 1
ATOM 3054 O O . ILE A 1 375 ? -24.815 7.459 -1.642 1.00 97.00 375 ILE A O 1
ATOM 3058 N N . LEU A 1 376 ? -26.466 8.310 -0.397 1.00 95.94 376 LEU A N 1
ATOM 3059 C CA . LEU A 1 376 ? -27.562 7.789 -1.228 1.00 95.94 376 LEU A CA 1
ATOM 3060 C C . LEU A 1 376 ? -28.118 8.810 -2.236 1.00 95.94 376 LEU A C 1
ATOM 3062 O O . LEU A 1 376 ? -29.081 8.513 -2.944 1.00 95.94 376 LEU A O 1
ATOM 3066 N N . ARG A 1 377 ? -27.566 10.028 -2.297 1.00 93.88 377 ARG A N 1
ATOM 3067 C CA . ARG A 1 377 ? -28.032 11.069 -3.223 1.00 93.88 377 ARG A CA 1
ATOM 3068 C C . ARG A 1 377 ? -27.315 10.962 -4.561 1.00 93.88 377 ARG A C 1
ATOM 3070 O O . ARG A 1 377 ? -26.161 10.575 -4.642 1.00 93.88 377 ARG A O 1
ATOM 3077 N N . VAL A 1 378 ? -27.983 11.431 -5.612 1.00 90.75 378 VAL A N 1
ATOM 3078 C CA . VAL A 1 378 ? -27.406 11.511 -6.966 1.00 90.75 378 VAL A CA 1
ATOM 3079 C C . VAL A 1 378 ? -26.380 12.636 -7.136 1.00 90.75 378 VAL A C 1
ATOM 3081 O O . VAL A 1 378 ? -25.761 12.721 -8.191 1.00 90.75 378 VAL A O 1
ATOM 3084 N N . THR A 1 379 ? -26.220 13.500 -6.125 1.00 91.19 379 THR A N 1
ATOM 3085 C CA . THR A 1 379 ? -25.316 14.662 -6.147 1.00 91.19 379 THR A CA 1
ATOM 3086 C C . THR A 1 379 ? -23.866 14.258 -6.389 1.00 91.19 379 THR A C 1
ATOM 3088 O O . THR A 1 379 ? -23.186 14.917 -7.164 1.00 91.19 379 THR A O 1
ATOM 3091 N N . TYR A 1 380 ? -23.418 13.174 -5.755 1.00 92.62 380 TYR A N 1
ATOM 3092 C CA . TYR A 1 380 ? -22.068 12.645 -5.906 1.00 92.62 380 TYR A CA 1
ATOM 3093 C C . TYR A 1 380 ? -22.149 11.189 -6.338 1.00 92.62 380 TYR A C 1
ATOM 3095 O O . TYR A 1 380 ? -23.019 10.440 -5.886 1.00 92.62 380 TYR A O 1
ATOM 3103 N N . LYS A 1 381 ? -21.251 10.778 -7.231 1.00 91.38 381 LYS A N 1
ATOM 3104 C CA . LYS A 1 381 ? -21.115 9.368 -7.584 1.00 91.38 381 LYS A CA 1
ATOM 3105 C C . LYS A 1 381 ? -20.261 8.678 -6.519 1.00 91.38 381 LYS A C 1
ATOM 3107 O O . LYS A 1 381 ? -19.304 9.275 -6.042 1.00 91.38 381 LYS A O 1
ATOM 3112 N N . PRO A 1 382 ? -20.569 7.430 -6.138 1.00 93.94 382 PRO A N 1
ATOM 3113 C CA . PRO A 1 382 ? -19.780 6.669 -5.169 1.00 93.94 382 PRO A CA 1
ATOM 3114 C C . PRO A 1 382 ? -18.504 6.097 -5.811 1.00 93.94 382 PRO A C 1
ATOM 3116 O O . PRO A 1 382 ? -18.110 4.973 -5.489 1.00 93.94 382 PRO A O 1
ATOM 3119 N N . TRP A 1 383 ? -17.912 6.805 -6.778 1.00 93.88 383 TRP A N 1
ATOM 3120 C CA . TRP A 1 383 ? -16.697 6.344 -7.432 1.00 93.88 383 TRP A CA 1
ATOM 3121 C C . TRP A 1 383 ? -15.531 6.383 -6.440 1.00 93.88 383 TRP A C 1
ATOM 3123 O O . TRP A 1 383 ? -15.569 7.033 -5.398 1.00 93.88 383 TRP A O 1
ATOM 3133 N N . ASN A 1 384 ? -14.536 5.570 -6.744 1.00 92.62 384 ASN A N 1
ATOM 3134 C CA . ASN A 1 384 ? -13.280 5.431 -6.023 1.00 92.62 384 ASN A CA 1
ATOM 3135 C C . ASN A 1 384 ? -12.218 4.881 -6.975 1.00 92.62 384 ASN A C 1
ATOM 3137 O O . ASN A 1 384 ? -12.551 4.398 -8.062 1.00 92.62 384 ASN A O 1
ATOM 3141 N N . ALA A 1 385 ? -10.966 4.905 -6.537 1.00 88.38 385 ALA A N 1
ATOM 3142 C CA . ALA A 1 385 ? -9.896 4.126 -7.136 1.00 88.38 385 ALA A CA 1
ATOM 3143 C C . ALA A 1 385 ? -9.338 3.165 -6.090 1.00 88.38 385 ALA A C 1
ATOM 3145 O O . ALA A 1 385 ? -8.285 3.410 -5.508 1.00 88.38 385 ALA A O 1
ATOM 3146 N N . PHE A 1 386 ? -10.065 2.072 -5.847 1.00 82.88 386 PHE A N 1
ATOM 3147 C CA . PHE A 1 386 ? -9.601 1.027 -4.932 1.00 82.88 386 PHE A CA 1
ATOM 3148 C C . PHE A 1 386 ? -8.408 0.244 -5.494 1.00 82.88 386 PHE A C 1
ATOM 3150 O O . PHE 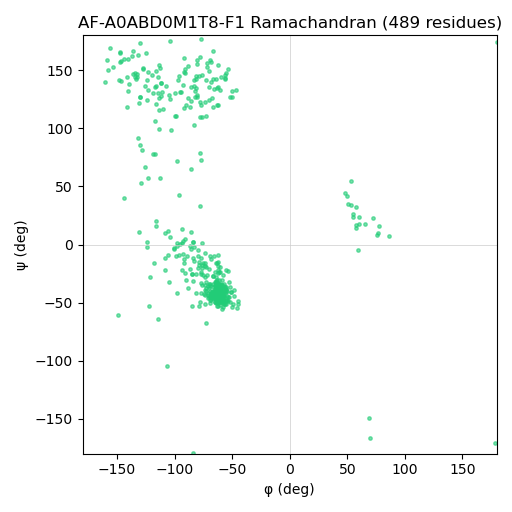A 1 386 ? -7.836 -0.564 -4.785 1.00 82.88 386 PHE A O 1
ATOM 3157 N N . PHE A 1 387 ? -8.058 0.433 -6.768 1.00 87.12 387 PHE A N 1
ATOM 3158 C CA . PHE A 1 387 ? -6.801 -0.015 -7.362 1.00 87.12 387 PHE A CA 1
ATOM 3159 C C . PHE A 1 387 ? -6.516 0.823 -8.618 1.00 87.12 387 PHE A C 1
ATOM 3161 O O . PHE A 1 387 ? -7.440 1.286 -9.295 1.00 87.12 387 PHE A O 1
ATOM 3168 N N . SER A 1 388 ? -5.248 1.027 -8.964 1.00 89.00 388 SER A N 1
ATOM 3169 C CA . SER A 1 388 ? -4.830 1.812 -10.129 1.00 89.00 388 SER A CA 1
ATOM 3170 C C . SER A 1 388 ? -3.556 1.270 -10.763 1.00 89.00 388 SER A C 1
ATOM 3172 O O . SER A 1 388 ? -2.763 0.584 -10.125 1.00 89.00 388 SER A O 1
ATOM 3174 N N . GLY A 1 389 ? -3.345 1.593 -12.039 1.00 86.31 389 GLY A N 1
ATOM 3175 C CA . GLY A 1 389 ? -2.085 1.324 -12.716 1.00 86.31 389 GLY A CA 1
ATOM 3176 C C . GLY A 1 389 ? -0.913 2.032 -12.030 1.00 86.31 389 GLY A C 1
ATOM 3177 O O . GLY A 1 389 ? -1.023 3.172 -11.565 1.00 86.31 389 GLY A O 1
ATOM 3178 N N . SER A 1 390 ? 0.240 1.360 -12.017 1.00 87.88 390 SER A N 1
ATOM 3179 C CA . SER A 1 390 ? 1.437 1.852 -11.333 1.00 87.88 390 SER A CA 1
ATOM 3180 C C . SER A 1 390 ? 2.082 3.071 -11.990 1.00 87.88 390 SER A C 1
ATOM 3182 O O . SER A 1 390 ? 2.837 3.783 -11.338 1.00 87.88 390 SER A O 1
ATOM 3184 N N . ALA A 1 391 ? 1.821 3.328 -13.271 1.00 87.81 391 ALA A N 1
ATOM 3185 C CA . ALA A 1 391 ? 2.279 4.524 -13.970 1.00 87.81 391 ALA A CA 1
ATOM 3186 C C . ALA A 1 391 ? 1.070 5.350 -14.408 1.00 87.81 391 ALA A C 1
ATOM 3188 O O . ALA A 1 391 ? 0.223 4.868 -15.157 1.00 87.81 391 ALA A O 1
ATOM 3189 N N . LYS A 1 392 ? 1.020 6.596 -13.935 1.00 86.19 392 LYS A N 1
ATOM 3190 C CA . LYS A 1 392 ? -0.084 7.547 -14.137 1.00 86.19 392 LYS A CA 1
ATOM 3191 C C . LYS A 1 392 ? 0.276 8.683 -15.098 1.00 86.19 392 LYS A C 1
ATOM 3193 O O . LYS A 1 392 ? -0.586 9.415 -15.551 1.00 86.19 392 LYS A O 1
ATOM 3198 N N . GLY A 1 393 ? 1.558 8.821 -15.431 1.00 85.50 393 GLY A N 1
ATOM 3199 C CA . GLY A 1 393 ? 2.054 9.905 -16.264 1.00 85.50 393 GLY A CA 1
ATOM 3200 C C . GLY A 1 393 ? 3.565 9.864 -16.457 1.00 85.50 393 GLY A C 1
ATOM 3201 O O . GLY A 1 393 ? 4.257 8.910 -16.090 1.00 85.50 393 GLY A O 1
ATOM 3202 N N . SER A 1 394 ? 4.094 10.923 -17.050 1.00 82.19 394 SER A N 1
ATOM 3203 C CA . SER A 1 394 ? 5.526 11.166 -17.235 1.00 82.19 394 SER A CA 1
ATOM 3204 C C . SER A 1 394 ? 6.283 11.293 -15.904 1.00 82.19 394 SER A C 1
ATOM 3206 O O . SER A 1 394 ? 7.419 10.814 -15.793 1.00 82.19 394 SER A O 1
ATOM 3208 N N . THR A 1 395 ? 5.631 11.863 -14.887 1.00 87.81 395 THR A N 1
ATOM 3209 C CA . THR A 1 395 ? 6.158 12.081 -13.529 1.00 87.81 395 THR A CA 1
ATOM 3210 C C . THR A 1 395 ? 6.225 10.813 -12.680 1.00 87.81 395 THR A C 1
ATOM 3212 O O . THR A 1 395 ? 6.941 10.781 -11.688 1.00 87.81 395 THR A O 1
ATOM 3215 N N . THR A 1 396 ? 5.530 9.751 -13.086 1.00 90.12 396 THR A N 1
ATOM 3216 C CA . THR A 1 396 ? 5.487 8.452 -12.392 1.00 90.12 396 THR A CA 1
ATOM 3217 C C . THR A 1 396 ? 6.088 7.329 -13.239 1.00 90.12 396 THR A C 1
ATOM 3219 O O . THR A 1 396 ? 5.894 6.152 -12.953 1.00 90.12 396 THR A O 1
ATOM 3222 N N . SER A 1 397 ? 6.844 7.667 -14.286 1.00 90.62 397 SER A N 1
ATOM 3223 C CA . SER A 1 397 ? 7.555 6.701 -15.129 1.00 90.62 397 SER A CA 1
ATOM 3224 C C . SER A 1 397 ? 8.870 6.260 -14.463 1.00 90.62 397 SER A C 1
ATOM 3226 O O . SER A 1 397 ? 9.688 7.134 -14.180 1.00 90.62 397 SER A O 1
ATOM 3228 N N . PRO A 1 398 ? 9.147 4.949 -14.281 1.00 92.38 398 PRO A N 1
ATOM 3229 C CA . PRO A 1 398 ? 10.392 4.478 -13.656 1.00 92.38 398 PRO A CA 1
ATOM 3230 C C . PRO A 1 398 ? 11.660 5.008 -14.324 1.00 92.38 398 PRO A C 1
ATOM 3232 O O . PRO A 1 398 ? 12.595 5.429 -13.656 1.00 92.38 398 PRO A O 1
ATOM 3235 N N . SER A 1 399 ? 11.662 5.077 -15.658 1.00 91.31 399 SER A N 1
ATOM 3236 C CA . SER A 1 399 ? 12.789 5.590 -16.448 1.00 91.31 399 SER A CA 1
ATOM 3237 C C . SER A 1 399 ? 13.072 7.084 -16.255 1.00 91.31 399 SER A C 1
ATOM 3239 O O . SER A 1 399 ? 14.077 7.567 -16.756 1.00 91.31 399 SER A O 1
ATOM 3241 N N . SER A 1 400 ? 12.194 7.826 -15.575 1.00 92.56 400 SER A N 1
ATOM 3242 C CA . SER A 1 400 ? 12.441 9.227 -15.219 1.00 92.56 400 SER A CA 1
ATOM 3243 C C . SER A 1 400 ? 13.217 9.362 -13.901 1.00 92.56 400 SER A C 1
ATOM 3245 O O . SER A 1 400 ? 13.516 10.482 -13.511 1.00 92.56 400 SER A O 1
ATOM 3247 N N . TYR A 1 401 ? 13.505 8.264 -13.195 1.00 96.00 401 TYR A N 1
ATOM 3248 C CA . TYR A 1 401 ? 14.185 8.267 -11.899 1.00 96.00 401 TYR A CA 1
ATOM 3249 C C . TYR A 1 401 ? 15.570 7.614 -11.982 1.00 96.00 401 TYR A C 1
ATOM 3251 O O . TYR A 1 401 ? 15.790 6.760 -12.851 1.00 96.00 401 TYR A O 1
ATOM 3259 N N . PRO A 1 402 ? 16.501 7.982 -11.084 1.00 96.44 402 PRO A N 1
ATOM 3260 C CA . PRO A 1 402 ? 17.836 7.414 -11.096 1.00 96.44 402 PRO A CA 1
ATOM 3261 C C . PRO A 1 402 ? 17.877 5.920 -10.774 1.00 96.44 402 PRO A C 1
ATOM 3263 O O . PRO A 1 402 ? 17.296 5.456 -9.797 1.00 96.44 402 PRO A O 1
ATOM 3266 N N . GLY A 1 403 ? 18.632 5.187 -11.578 1.00 96.44 403 GLY A N 1
ATOM 3267 C CA . GLY A 1 403 ? 18.939 3.775 -11.424 1.00 96.44 403 GLY A CA 1
ATOM 3268 C C . GLY A 1 403 ? 20.374 3.529 -11.875 1.00 96.44 403 GLY A C 1
ATOM 3269 O O . GLY A 1 403 ? 20.963 4.337 -12.592 1.00 96.44 403 GLY A O 1
ATOM 3270 N N . ASN A 1 404 ? 20.959 2.429 -11.424 1.00 96.88 404 ASN A N 1
ATOM 3271 C CA . ASN A 1 404 ? 22.358 2.075 -11.683 1.00 96.88 404 ASN A CA 1
ATOM 3272 C C . ASN A 1 404 ? 22.500 0.697 -12.348 1.00 96.88 404 ASN A C 1
ATOM 3274 O O . ASN A 1 404 ? 23.617 0.258 -12.617 1.00 96.88 404 ASN A O 1
ATOM 3278 N N . ARG A 1 405 ? 21.377 0.031 -12.643 1.00 96.31 405 ARG A N 1
ATOM 3279 C CA . ARG A 1 405 ? 21.343 -1.288 -13.263 1.00 96.31 405 ARG A CA 1
ATOM 3280 C C . ARG A 1 405 ? 20.399 -1.298 -14.454 1.00 96.31 405 ARG A C 1
ATOM 3282 O O . ARG A 1 405 ? 19.230 -0.930 -14.341 1.00 96.31 405 ARG A O 1
ATOM 3289 N N . LEU A 1 406 ? 20.916 -1.738 -15.596 1.00 96.44 406 LEU A N 1
ATOM 3290 C CA . LEU A 1 406 ? 20.173 -1.843 -16.843 1.00 96.44 406 LEU A CA 1
ATOM 3291 C C . LEU A 1 406 ? 20.593 -3.114 -17.580 1.00 96.44 406 LEU A C 1
ATOM 3293 O O . LEU A 1 406 ? 21.746 -3.262 -17.980 1.00 96.44 406 LEU A O 1
ATOM 3297 N N . GLU A 1 407 ? 19.643 -4.019 -17.782 1.00 95.44 407 GLU A N 1
ATOM 3298 C CA . GLU A 1 407 ? 19.880 -5.305 -18.440 1.00 95.44 407 GLU A CA 1
ATOM 3299 C C . GLU A 1 407 ? 18.789 -5.586 -19.470 1.00 95.44 407 GLU A C 1
ATOM 3301 O O . GLU A 1 407 ? 17.612 -5.300 -19.257 1.00 95.44 407 GLU A O 1
ATOM 3306 N N . LEU A 1 408 ? 19.162 -6.212 -20.582 1.00 93.75 408 LEU A N 1
ATOM 3307 C CA . LEU A 1 408 ? 18.201 -6.801 -21.512 1.00 93.75 408 LEU A CA 1
ATOM 3308 C C . LEU A 1 408 ? 17.516 -8.023 -20.884 1.00 93.75 408 LEU A C 1
ATOM 3310 O O . LEU A 1 408 ? 18.070 -8.680 -20.001 1.00 93.75 408 LEU A O 1
ATOM 3314 N N . MET A 1 409 ? 16.343 -8.407 -21.396 1.00 91.00 409 MET A N 1
ATOM 3315 C CA . MET A 1 409 ? 15.606 -9.574 -20.873 1.00 91.00 409 MET A CA 1
ATOM 3316 C C . MET A 1 409 ? 16.345 -10.915 -21.016 1.00 91.00 409 MET A C 1
ATOM 3318 O O . MET A 1 409 ? 15.990 -11.884 -20.354 1.00 91.00 409 MET A O 1
ATOM 3322 N N . ASN A 1 410 ? 17.398 -10.985 -21.835 1.00 90.00 410 ASN A N 1
ATOM 3323 C CA . ASN A 1 410 ? 18.295 -12.144 -21.915 1.00 90.00 410 ASN A CA 1
ATOM 3324 C C . ASN A 1 410 ? 19.418 -12.136 -20.850 1.00 90.00 410 ASN A C 1
ATOM 3326 O O . ASN A 1 410 ? 20.267 -13.022 -20.864 1.00 90.00 410 ASN A O 1
ATOM 3330 N N . GLY A 1 411 ? 19.449 -11.137 -19.960 1.00 90.50 411 GLY A N 1
ATOM 3331 C CA . GLY A 1 411 ? 20.450 -10.967 -18.906 1.00 90.50 411 GLY A CA 1
ATOM 3332 C C . GLY A 1 411 ? 21.726 -10.228 -19.315 1.00 90.50 411 GLY A C 1
ATOM 3333 O O . GLY A 1 411 ? 22.659 -10.184 -18.525 1.00 90.50 411 GLY A O 1
ATOM 3334 N N . THR A 1 412 ? 21.793 -9.662 -20.523 1.00 93.88 412 THR A N 1
ATOM 3335 C CA . THR A 1 412 ? 22.955 -8.866 -20.953 1.00 93.88 412 THR A CA 1
ATOM 3336 C C . THR A 1 412 ? 22.918 -7.479 -20.315 1.00 93.88 412 THR A C 1
ATOM 3338 O O . THR A 1 412 ? 21.982 -6.722 -20.583 1.00 93.88 412 THR A O 1
ATOM 3341 N N . ASP A 1 413 ? 23.942 -7.132 -19.534 1.00 94.38 413 ASP A N 1
ATOM 3342 C CA . ASP A 1 413 ? 24.161 -5.769 -19.036 1.00 94.38 413 ASP A CA 1
ATOM 3343 C C . ASP A 1 413 ? 24.385 -4.798 -20.202 1.00 94.38 413 ASP A C 1
ATOM 3345 O O . ASP A 1 413 ? 25.145 -5.079 -21.134 1.00 94.38 413 ASP A O 1
ATOM 3349 N N . ILE A 1 414 ? 23.745 -3.632 -20.145 1.00 94.12 414 ILE A N 1
ATOM 3350 C CA . ILE A 1 414 ? 23.928 -2.563 -21.131 1.00 94.12 414 ILE A CA 1
ATOM 3351 C C . ILE A 1 414 ? 24.142 -1.218 -20.421 1.00 94.12 414 ILE A C 1
ATOM 3353 O O . ILE A 1 414 ? 23.578 -0.987 -19.351 1.00 94.12 414 ILE A O 1
ATOM 3357 N N . PRO A 1 415 ? 24.949 -0.303 -20.987 1.00 91.62 415 PRO A N 1
ATOM 3358 C CA . PRO A 1 415 ? 25.190 0.992 -20.364 1.00 91.62 415 PRO A CA 1
ATOM 3359 C C . PRO A 1 415 ? 23.918 1.848 -20.354 1.00 91.62 415 PRO A C 1
ATOM 3361 O O . PRO A 1 415 ? 23.165 1.880 -21.331 1.00 91.62 415 PRO A O 1
ATOM 3364 N N . ILE A 1 416 ? 23.713 2.593 -19.267 1.00 90.62 416 ILE A N 1
ATOM 3365 C CA . ILE A 1 416 ? 22.673 3.622 -19.192 1.00 90.62 416 ILE A CA 1
ATOM 3366 C C . ILE A 1 416 ? 23.136 4.808 -20.041 1.00 90.62 416 ILE A C 1
ATOM 3368 O O . ILE A 1 416 ? 24.221 5.351 -19.837 1.00 90.62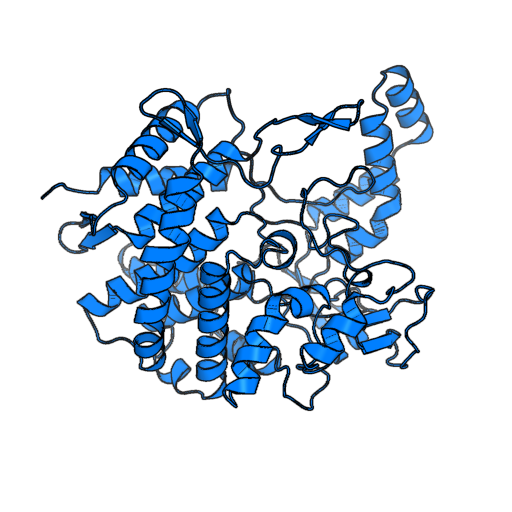 416 ILE A O 1
ATOM 3372 N N . THR A 1 417 ? 22.324 5.191 -21.023 1.00 88.19 417 THR A N 1
ATOM 3373 C CA . THR A 1 417 ? 22.608 6.312 -21.928 1.00 88.19 417 THR A CA 1
ATOM 3374 C C . THR A 1 417 ? 21.407 7.250 -21.997 1.00 88.19 417 THR A C 1
ATOM 3376 O O . THR A 1 417 ? 20.329 6.937 -21.490 1.00 88.19 417 THR A O 1
ATOM 3379 N N . GLU A 1 418 ? 21.557 8.386 -22.677 1.00 86.88 418 GLU A N 1
ATOM 3380 C CA . GLU A 1 418 ? 20.438 9.300 -22.941 1.00 86.88 418 GLU A CA 1
ATOM 3381 C C . GLU A 1 418 ? 19.323 8.665 -23.786 1.00 86.88 418 GLU A C 1
ATOM 3383 O O . GLU A 1 418 ? 18.195 9.148 -23.782 1.00 86.88 418 GLU A O 1
ATOM 3388 N N . HIS A 1 419 ? 19.601 7.568 -24.491 1.00 88.06 419 HIS A N 1
ATOM 3389 C CA . HIS A 1 419 ? 18.633 6.918 -25.361 1.00 88.06 419 HIS A CA 1
ATOM 3390 C C . HIS A 1 419 ? 18.097 5.646 -24.712 1.00 88.06 419 HIS A C 1
ATOM 3392 O O . HIS A 1 419 ? 18.849 4.763 -24.295 1.00 88.06 419 HIS A O 1
ATOM 3398 N N . ARG A 1 420 ? 16.767 5.531 -24.667 1.00 87.62 420 ARG A N 1
ATOM 3399 C CA . ARG A 1 420 ? 16.099 4.311 -24.212 1.00 87.62 420 ARG A CA 1
ATOM 3400 C C . ARG A 1 420 ? 16.443 3.137 -25.150 1.00 87.62 420 ARG A C 1
ATOM 3402 O O . ARG A 1 420 ? 16.359 3.311 -26.370 1.00 87.62 420 ARG A O 1
ATOM 3409 N N . PRO A 1 421 ? 16.790 1.947 -24.621 1.00 89.69 421 PRO A N 1
ATOM 3410 C CA . PRO A 1 421 ? 17.007 0.762 -25.444 1.00 89.69 421 PRO A CA 1
ATOM 3411 C C . PRO A 1 421 ? 15.782 0.433 -26.306 1.00 89.69 421 PRO A C 1
ATOM 3413 O O . PRO A 1 421 ? 14.644 0.586 -25.863 1.00 89.69 421 PRO A O 1
ATOM 3416 N N . LYS A 1 422 ? 16.021 -0.028 -27.542 1.00 87.25 422 LYS A N 1
ATOM 3417 C CA . LYS A 1 422 ? 14.953 -0.480 -28.456 1.00 87.25 422 LYS A CA 1
ATOM 3418 C C . LYS A 1 422 ? 14.374 -1.837 -28.057 1.00 87.25 422 LYS A C 1
ATOM 3420 O O . LYS A 1 422 ? 13.194 -2.084 -28.273 1.00 87.25 422 LYS A O 1
ATOM 3425 N N . ASN A 1 423 ? 15.228 -2.711 -27.530 1.00 88.12 423 ASN A N 1
ATOM 3426 C CA . ASN A 1 423 ? 14.832 -4.013 -27.012 1.00 88.12 423 ASN A CA 1
ATOM 3427 C C . ASN A 1 423 ? 14.273 -3.858 -25.603 1.00 88.12 423 ASN A C 1
ATOM 3429 O O . ASN A 1 423 ? 14.601 -2.902 -24.911 1.00 88.12 423 ASN A O 1
ATOM 3433 N N . GLU A 1 424 ? 13.483 -4.832 -25.178 1.00 89.12 424 GLU A N 1
ATOM 3434 C CA . GLU A 1 424 ? 12.895 -4.874 -23.841 1.00 89.12 424 GLU A CA 1
ATOM 3435 C C . GLU A 1 424 ? 13.977 -5.104 -22.780 1.00 89.12 424 GLU A C 1
ATOM 3437 O O . GLU A 1 424 ? 14.931 -5.867 -22.988 1.00 89.12 424 GLU A O 1
ATOM 3442 N N . PHE A 1 425 ? 13.845 -4.405 -21.655 1.00 92.62 425 PHE A N 1
ATOM 3443 C CA . PHE A 1 425 ? 14.884 -4.299 -20.638 1.00 92.62 425 PHE A CA 1
ATOM 3444 C C . PHE A 1 425 ? 14.294 -4.176 -19.235 1.00 92.62 425 PHE A C 1
ATOM 3446 O O . PHE A 1 425 ? 13.182 -3.685 -19.059 1.00 92.62 425 PHE A O 1
ATOM 3453 N N . MET A 1 426 ? 15.094 -4.551 -18.243 1.00 94.88 426 MET A N 1
ATOM 3454 C CA . MET A 1 426 ? 14.886 -4.232 -16.837 1.00 94.88 426 MET A CA 1
ATOM 3455 C C . MET A 1 426 ? 15.782 -3.049 -16.471 1.00 94.88 426 MET A C 1
ATOM 3457 O O . MET A 1 426 ? 16.977 -3.059 -16.773 1.00 94.88 426 MET A O 1
ATOM 3461 N N . TYR A 1 427 ? 15.202 -2.032 -15.837 1.00 96.44 427 TYR A N 1
ATOM 3462 C CA . TYR A 1 427 ? 15.921 -0.883 -15.290 1.00 96.44 427 TYR A CA 1
ATOM 3463 C C . TYR A 1 427 ? 15.593 -0.745 -13.809 1.00 96.44 427 TYR A C 1
ATOM 3465 O O . TYR A 1 427 ? 14.422 -0.650 -13.440 1.00 96.44 427 TYR A O 1
ATOM 3473 N N . GLY A 1 428 ? 16.626 -0.737 -12.975 1.00 97.50 428 GLY A N 1
ATOM 3474 C CA . GLY A 1 428 ? 16.484 -0.803 -11.530 1.00 97.50 428 GLY A CA 1
ATOM 3475 C C . GLY A 1 428 ? 17.572 -0.042 -10.793 1.00 97.50 428 GLY A C 1
ATOM 3476 O O . GLY A 1 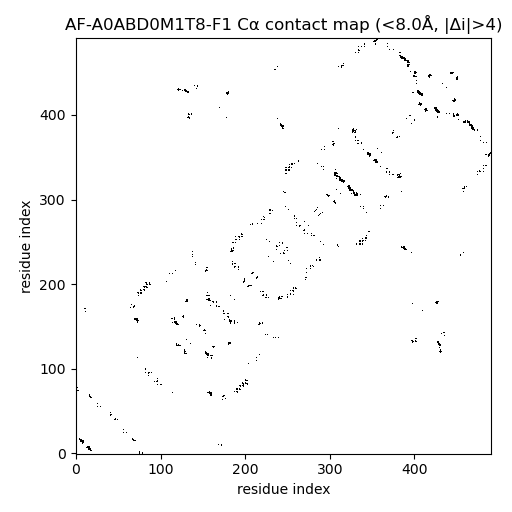428 ? 18.617 0.317 -11.345 1.00 97.50 428 GLY A O 1
ATOM 3477 N N . MET A 1 429 ? 17.310 0.181 -9.514 1.00 98.25 429 MET A N 1
ATOM 3478 C CA . MET A 1 429 ? 18.301 0.628 -8.554 1.00 98.25 429 MET A CA 1
ATOM 3479 C C . MET A 1 429 ? 18.785 -0.575 -7.748 1.00 98.25 429 MET A C 1
ATOM 3481 O O . MET A 1 429 ? 18.018 -1.159 -6.987 1.00 98.25 429 MET A O 1
ATOM 3485 N N . GLU A 1 430 ? 20.035 -0.966 -7.969 1.00 98.12 430 GLU A N 1
ATOM 3486 C CA . GLU A 1 430 ? 20.753 -2.030 -7.276 1.00 98.12 430 GLU A CA 1
ATOM 3487 C C . GLU A 1 430 ? 21.443 -1.480 -6.025 1.00 98.12 430 GLU A C 1
ATOM 3489 O O . GLU A 1 430 ? 22.252 -0.550 -6.092 1.00 98.12 430 GLU A O 1
ATOM 3494 N N . GLY A 1 431 ? 21.166 -2.118 -4.893 1.00 98.06 431 GLY A N 1
ATOM 3495 C CA . GLY A 1 431 ? 21.831 -1.868 -3.628 1.00 98.06 431 GLY A CA 1
ATOM 3496 C C . GLY A 1 431 ? 21.490 -0.518 -2.997 1.00 98.06 431 GLY A C 1
ATOM 3497 O O . GLY A 1 431 ? 20.544 0.173 -3.372 1.00 98.06 431 GLY A O 1
ATOM 3498 N N . TYR A 1 432 ? 22.288 -0.148 -1.999 1.00 98.25 432 TYR A N 1
ATOM 3499 C CA . TYR A 1 432 ? 22.252 1.168 -1.373 1.00 98.25 432 TYR A CA 1
ATOM 3500 C C . TYR A 1 432 ? 23.295 2.099 -1.997 1.00 98.25 432 TYR A C 1
ATOM 3502 O O . TYR A 1 432 ? 24.475 1.757 -2.070 1.00 98.25 432 TYR A O 1
ATOM 3510 N N . VAL A 1 433 ? 22.855 3.301 -2.357 1.00 98.19 433 VAL A N 1
ATOM 3511 C CA . VAL A 1 433 ? 23.680 4.425 -2.807 1.00 98.19 433 VAL A CA 1
ATOM 3512 C C . VAL A 1 433 ? 23.595 5.554 -1.774 1.00 98.19 433 VAL A C 1
ATOM 3514 O O . VAL A 1 433 ? 22.478 5.969 -1.451 1.00 98.19 433 VAL A O 1
ATOM 3517 N N . PRO A 1 434 ? 24.738 6.061 -1.267 1.00 97.31 434 PRO A N 1
ATOM 3518 C CA . PRO A 1 434 ? 24.772 7.166 -0.312 1.00 97.31 434 PRO A CA 1
ATOM 3519 C C . PRO A 1 434 ? 24.053 8.423 -0.809 1.00 97.31 434 PRO A C 1
ATOM 3521 O O . PRO A 1 434 ? 24.144 8.765 -1.987 1.00 97.31 434 PRO A O 1
ATOM 3524 N N . GLU A 1 435 ? 23.431 9.164 0.111 1.00 96.06 435 GLU A N 1
ATOM 3525 C CA . GLU A 1 435 ? 22.698 10.408 -0.174 1.00 96.06 435 GLU A CA 1
ATOM 3526 C C . GLU A 1 435 ? 23.456 11.360 -1.116 1.00 96.06 435 GLU A C 1
ATOM 3528 O O . GLU A 1 435 ? 22.923 11.760 -2.148 1.00 96.06 435 GLU A O 1
ATOM 3533 N N . ALA A 1 436 ? 24.725 11.665 -0.822 1.00 97.06 436 ALA A N 1
ATOM 3534 C CA . ALA A 1 436 ? 25.525 12.585 -1.634 1.00 97.06 436 ALA A CA 1
ATOM 3535 C C . ALA A 1 436 ? 25.705 12.112 -3.089 1.00 97.06 436 ALA A C 1
ATOM 3537 O O . ALA A 1 436 ? 25.709 12.929 -4.007 1.00 97.06 436 ALA A O 1
ATOM 3538 N N . GLU A 1 437 ? 25.837 10.803 -3.308 1.00 97.81 437 GLU A N 1
ATOM 3539 C CA . GLU A 1 437 ? 25.946 10.222 -4.647 1.00 97.81 437 GLU A CA 1
ATOM 3540 C C . GLU A 1 437 ? 24.587 10.229 -5.353 1.00 97.81 437 GLU A C 1
ATOM 3542 O O . GLU A 1 437 ? 24.492 10.608 -6.521 1.00 97.81 437 GLU A O 1
ATOM 3547 N N . TYR A 1 438 ? 23.513 9.887 -4.638 1.00 97.56 438 TYR A N 1
ATOM 3548 C CA . TYR A 1 438 ? 22.173 9.856 -5.215 1.00 97.56 438 TYR A CA 1
ATOM 3549 C C . TYR A 1 438 ? 21.665 11.252 -5.599 1.00 97.56 438 TYR A C 1
ATOM 3551 O O . TYR A 1 438 ? 21.037 11.409 -6.644 1.00 97.56 438 TYR A O 1
ATOM 3559 N N . GLU A 1 439 ? 21.986 12.289 -4.821 1.00 96.69 439 GLU A N 1
ATOM 3560 C CA . GLU A 1 439 ? 21.660 13.678 -5.170 1.00 96.69 439 GLU A CA 1
ATOM 3561 C C . GLU A 1 439 ? 22.393 14.139 -6.443 1.00 96.69 439 GLU A C 1
ATOM 3563 O O . GLU A 1 439 ? 21.834 14.887 -7.249 1.00 96.69 439 GLU A O 1
ATOM 3568 N N . VAL A 1 440 ? 23.604 13.637 -6.714 1.00 97.19 440 VAL A N 1
ATOM 3569 C CA . VAL A 1 440 ? 24.254 13.845 -8.021 1.00 97.19 440 VAL A CA 1
ATOM 3570 C C . VAL A 1 440 ? 23.459 13.152 -9.129 1.00 97.19 440 VAL A C 1
ATOM 3572 O O . VAL A 1 440 ? 23.210 13.765 -10.166 1.00 97.19 440 VAL A O 1
ATOM 3575 N N . MET A 1 441 ? 23.006 11.914 -8.908 1.00 96.62 441 MET A N 1
ATOM 3576 C CA . MET A 1 441 ? 22.215 11.175 -9.898 1.00 96.62 441 MET A CA 1
ATOM 3577 C C . MET A 1 441 ? 20.851 11.829 -10.176 1.00 96.62 441 MET A C 1
ATOM 3579 O O . MET A 1 441 ? 20.408 11.833 -11.322 1.00 96.62 441 MET A O 1
ATOM 3583 N N . ILE A 1 442 ? 20.183 12.415 -9.174 1.00 96.31 442 ILE A N 1
ATOM 3584 C CA . ILE A 1 442 ? 18.909 13.144 -9.348 1.00 96.31 442 ILE A CA 1
ATOM 3585 C C . ILE A 1 442 ? 19.070 14.321 -10.318 1.00 96.31 442 ILE A C 1
ATOM 3587 O O . ILE A 1 442 ? 18.169 14.578 -11.122 1.00 96.31 442 ILE A O 1
ATOM 3591 N N . ASN A 1 443 ? 20.212 15.010 -10.251 1.00 95.38 443 ASN A N 1
ATOM 3592 C CA . ASN A 1 443 ? 20.532 16.172 -11.083 1.00 95.38 443 ASN A CA 1
ATOM 3593 C C . ASN A 1 443 ? 21.001 15.803 -12.503 1.00 95.38 443 ASN A C 1
ATOM 3595 O O . ASN A 1 443 ? 21.211 16.692 -13.330 1.00 95.38 443 ASN A O 1
ATOM 3599 N N . GLN A 1 444 ? 21.158 14.512 -12.799 1.00 93.56 444 GLN A N 1
ATOM 3600 C CA . GLN A 1 444 ? 21.458 14.003 -14.135 1.00 93.56 444 GLN A CA 1
ATOM 3601 C C . GLN A 1 444 ? 20.178 13.657 -14.902 1.00 93.56 444 GLN A C 1
ATOM 3603 O O . GLN A 1 444 ? 19.102 13.468 -14.331 1.00 93.56 444 GLN A O 1
ATOM 3608 N N . THR A 1 445 ? 20.301 13.569 -16.225 1.00 92.06 445 THR A N 1
ATOM 3609 C CA . THR A 1 445 ? 19.228 13.076 -17.084 1.00 92.06 445 THR A CA 1
ATOM 3610 C C . THR A 1 445 ? 19.283 11.551 -17.184 1.00 92.06 445 THR A C 1
ATOM 3612 O O . THR A 1 445 ? 20.339 10.962 -17.399 1.00 92.06 445 THR A O 1
ATOM 3615 N N . HIS A 1 446 ? 18.122 10.907 -17.080 1.00 90.94 446 HIS A N 1
ATOM 3616 C CA . HIS A 1 446 ? 17.949 9.459 -17.228 1.00 90.94 446 HIS A CA 1
ATOM 3617 C C . HIS A 1 446 ? 17.116 9.199 -18.475 1.00 90.94 446 HIS A C 1
ATOM 3619 O O . HIS A 1 446 ? 15.982 9.667 -18.578 1.00 90.94 446 HIS A O 1
ATOM 3625 N N . PHE A 1 447 ? 17.706 8.539 -19.476 1.00 92.31 447 PHE A N 1
ATOM 3626 C CA . PHE A 1 447 ? 17.109 8.395 -20.812 1.00 92.31 447 PHE A CA 1
ATOM 3627 C C . PHE A 1 447 ? 16.619 9.736 -21.401 1.00 92.31 447 PHE A C 1
ATOM 3629 O O . PHE A 1 447 ? 15.516 9.833 -21.948 1.00 92.31 447 PHE A O 1
ATOM 3636 N N . GLY A 1 448 ? 17.421 10.792 -21.214 1.00 90.38 448 GLY A N 1
ATOM 3637 C CA . GLY A 1 448 ? 17.130 12.143 -21.701 1.00 90.38 448 GLY A CA 1
ATOM 3638 C C . GLY A 1 448 ? 16.067 12.898 -20.895 1.00 90.38 448 GLY A C 1
ATOM 3639 O O . GLY A 1 448 ? 15.647 13.975 -21.309 1.00 90.38 448 GLY A O 1
ATOM 3640 N N . ARG A 1 449 ? 15.616 12.362 -19.752 1.00 90.31 449 ARG A N 1
ATOM 3641 C CA . ARG A 1 449 ? 14.588 12.972 -18.894 1.00 90.31 449 ARG A CA 1
ATOM 3642 C C . ARG A 1 449 ? 15.176 13.438 -17.572 1.00 90.31 449 ARG A C 1
ATOM 3644 O O . ARG A 1 449 ? 15.970 12.733 -16.961 1.00 90.31 449 ARG A O 1
ATOM 3651 N N . THR A 1 450 ? 14.762 14.610 -17.108 1.00 94.06 450 THR A N 1
ATOM 3652 C CA . THR A 1 450 ? 15.086 15.096 -15.760 1.00 94.06 450 THR A CA 1
ATOM 3653 C C . THR A 1 450 ? 14.240 14.385 -14.710 1.00 94.06 450 THR A C 1
ATOM 3655 O O . THR A 1 450 ? 13.055 14.142 -14.950 1.00 94.06 450 THR A O 1
ATOM 3658 N N . THR A 1 451 ? 14.807 14.148 -13.526 1.00 95.44 451 THR A N 1
ATOM 3659 C CA . THR A 1 451 ? 14.073 13.554 -12.402 1.00 95.44 451 THR A CA 1
ATOM 3660 C C . THR A 1 451 ? 12.928 14.463 -11.933 1.00 95.44 451 THR A C 1
ATOM 3662 O O . THR A 1 451 ? 13.188 15.585 -11.493 1.00 95.44 451 THR A O 1
ATOM 3665 N N . PRO A 1 452 ? 11.657 14.017 -11.965 1.00 94.12 452 PRO A N 1
ATOM 3666 C CA . PRO A 1 452 ? 10.543 14.782 -11.417 1.00 94.12 452 PRO A CA 1
ATOM 3667 C C . PRO A 1 452 ? 10.612 14.761 -9.886 1.00 94.12 452 PRO A C 1
ATOM 3669 O O . PRO A 1 452 ? 10.391 13.717 -9.264 1.00 94.12 452 PRO A O 1
ATOM 3672 N N . THR A 1 453 ? 10.919 15.910 -9.281 1.00 92.62 453 THR A N 1
ATOM 3673 C CA . THR A 1 453 ? 11.101 16.064 -7.824 1.00 92.62 453 THR A CA 1
ATOM 3674 C C . THR A 1 453 ? 9.876 16.617 -7.099 1.00 92.62 453 THR A C 1
ATOM 3676 O O . THR A 1 453 ? 9.830 16.596 -5.872 1.00 92.62 453 THR A O 1
ATOM 3679 N N . LYS A 1 454 ? 8.866 17.093 -7.833 1.00 89.75 454 LYS A N 1
ATOM 3680 C CA . LYS A 1 454 ? 7.625 17.641 -7.276 1.00 89.75 454 LYS A CA 1
ATOM 3681 C C . LYS A 1 454 ? 6.425 16.886 -7.824 1.00 89.75 454 LYS A C 1
ATOM 3683 O O . LYS A 1 454 ? 6.322 16.699 -9.034 1.00 89.75 454 LYS A O 1
ATOM 3688 N N . PHE A 1 455 ? 5.521 16.498 -6.932 1.00 89.56 455 PHE A N 1
ATOM 3689 C CA . PHE A 1 455 ? 4.185 16.063 -7.310 1.00 89.56 455 PHE A CA 1
ATOM 3690 C C . PHE A 1 455 ? 3.288 17.290 -7.491 1.00 89.56 455 PHE A C 1
ATOM 3692 O O . PHE A 1 455 ? 3.359 18.231 -6.700 1.00 89.56 455 PHE A O 1
ATOM 3699 N N . VAL A 1 456 ? 2.483 17.292 -8.552 1.00 83.12 456 VAL A N 1
ATOM 3700 C CA . VAL A 1 456 ? 1.556 18.391 -8.869 1.00 83.12 456 VAL A CA 1
ATOM 3701 C C . VAL A 1 456 ? 0.133 17.861 -8.944 1.00 83.12 456 VAL A C 1
ATOM 3703 O O . VAL A 1 456 ? -0.753 18.383 -8.281 1.00 83.12 456 VAL A O 1
ATOM 3706 N N . THR A 1 457 ? -0.078 16.825 -9.752 1.00 84.50 457 THR A N 1
ATOM 3707 C CA . THR A 1 457 ? -1.381 16.202 -9.973 1.00 84.50 457 THR A CA 1
ATOM 3708 C C . THR A 1 457 ? -1.189 14.783 -10.498 1.00 84.50 457 THR A C 1
ATOM 3710 O O . THR A 1 457 ? -0.132 14.447 -11.042 1.00 84.50 457 THR A O 1
ATOM 3713 N N . TYR A 1 458 ? -2.219 13.959 -10.335 1.00 84.81 458 TYR A N 1
ATOM 3714 C CA . TYR A 1 458 ? -2.324 12.650 -10.970 1.00 84.81 458 TYR A CA 1
ATOM 3715 C C . TYR A 1 458 ? -2.688 12.731 -12.457 1.00 84.81 458 TYR A C 1
ATOM 3717 O O . TYR A 1 458 ? -2.469 11.763 -13.180 1.00 84.81 458 TYR A O 1
ATOM 3725 N N . ASN A 1 459 ? -3.201 13.876 -12.914 1.00 81.44 459 ASN A N 1
ATOM 3726 C CA . ASN A 1 459 ? -3.623 14.080 -14.294 1.00 81.44 459 ASN A CA 1
ATOM 3727 C C . ASN A 1 459 ? -2.453 14.526 -15.178 1.00 81.44 459 ASN A C 1
ATOM 3729 O O . ASN A 1 459 ? -1.878 15.596 -14.982 1.00 81.44 459 ASN A O 1
ATOM 3733 N N . ASP A 1 460 ? -2.129 13.713 -16.181 1.00 79.00 460 ASP A N 1
ATOM 3734 C CA . ASP A 1 460 ? -1.158 14.033 -17.226 1.00 79.00 460 ASP A CA 1
ATOM 3735 C C . ASP A 1 460 ? -1.920 14.232 -18.551 1.00 79.00 460 ASP A C 1
ATOM 3737 O O . ASP A 1 460 ? -2.546 13.283 -19.027 1.00 79.00 460 ASP A O 1
ATOM 3741 N N . PRO A 1 461 ? -1.904 15.436 -19.161 1.00 73.00 461 PRO A N 1
ATOM 3742 C CA . PRO A 1 461 ? -2.687 15.718 -20.367 1.00 73.00 461 PRO A CA 1
ATOM 3743 C C . PRO A 1 461 ? -2.265 14.869 -21.575 1.00 73.00 461 PRO A C 1
ATOM 3745 O O . PRO A 1 461 ? -3.009 14.775 -22.546 1.00 73.00 461 PRO A O 1
ATOM 3748 N N . GLU A 1 462 ? -1.086 14.247 -21.533 1.00 74.62 462 GLU A N 1
ATOM 3749 C CA . GLU A 1 462 ? -0.567 13.427 -22.627 1.00 74.62 462 GLU A CA 1
ATOM 3750 C C . GLU A 1 462 ? -0.744 11.921 -22.387 1.00 74.62 462 GLU A C 1
ATOM 3752 O O . GLU A 1 462 ? -0.363 11.113 -23.243 1.00 74.62 462 GLU A O 1
ATOM 3757 N N . ARG A 1 463 ? -1.253 11.500 -21.218 1.00 76.12 463 ARG A N 1
ATOM 3758 C CA . ARG A 1 463 ? -1.287 10.081 -20.839 1.00 76.12 463 ARG A CA 1
ATOM 3759 C C . ARG A 1 463 ? -2.564 9.677 -20.118 1.00 76.12 463 ARG A C 1
ATOM 3761 O O . ARG A 1 463 ? -2.947 10.252 -19.111 1.00 76.12 463 ARG A O 1
ATOM 3768 N N . PHE A 1 464 ? -3.133 8.567 -20.577 1.00 78.06 464 PHE A N 1
ATOM 3769 C CA . PHE A 1 464 ? -4.182 7.848 -19.867 1.00 78.06 464 PHE A CA 1
ATOM 3770 C C . PHE A 1 464 ? -3.573 6.763 -18.976 1.00 78.06 464 PHE A C 1
ATOM 3772 O O . PHE A 1 464 ? -2.559 6.149 -19.322 1.00 78.06 464 PHE A O 1
ATOM 3779 N N . PHE A 1 465 ? -4.222 6.475 -17.851 1.00 82.00 465 PHE A N 1
ATOM 3780 C CA . PHE A 1 465 ? -3.886 5.336 -17.003 1.00 82.00 465 PHE A CA 1
ATOM 3781 C C . PHE A 1 465 ? -5.157 4.610 -16.539 1.00 82.00 465 PHE A C 1
ATOM 3783 O O . PHE A 1 465 ? -6.197 5.243 -16.354 1.00 82.00 465 PHE A O 1
ATOM 3790 N N . PRO A 1 466 ? -5.107 3.278 -16.361 1.00 82.12 466 PRO A N 1
ATOM 3791 C CA . PRO A 1 466 ? -6.256 2.522 -15.887 1.00 82.12 466 PRO A CA 1
ATOM 3792 C C . PRO A 1 466 ? -6.414 2.655 -14.369 1.00 82.12 466 PRO A C 1
ATOM 3794 O O . PRO A 1 466 ? -5.432 2.654 -13.621 1.00 82.12 466 PRO A O 1
ATOM 3797 N N . PHE A 1 467 ? -7.658 2.686 -13.906 1.00 87.38 467 PHE A N 1
ATOM 3798 C CA . PHE A 1 467 ? -8.011 2.488 -12.505 1.00 87.38 467 PHE A CA 1
ATOM 3799 C C . PHE A 1 467 ? -9.286 1.655 -12.394 1.00 87.38 467 PHE A C 1
ATOM 3801 O O . PHE A 1 467 ? -10.059 1.539 -13.347 1.00 87.38 467 PHE A O 1
ATOM 3808 N N . TRP A 1 468 ? -9.493 1.061 -11.226 1.00 86.81 468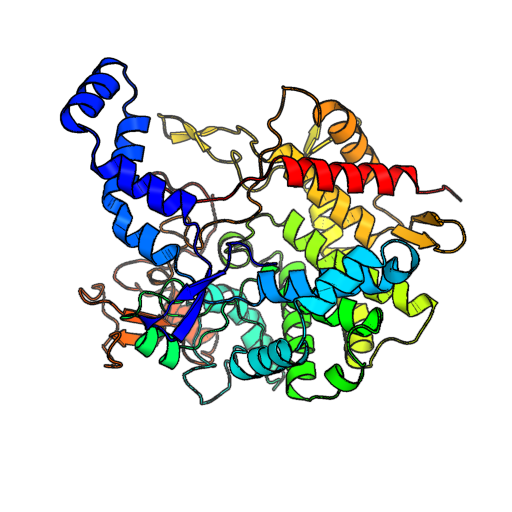 TRP A N 1
ATOM 3809 C CA . TRP A 1 468 ? -10.646 0.232 -10.927 1.00 86.81 468 TRP A CA 1
ATOM 3810 C C . TRP A 1 468 ? -11.485 0.904 -9.858 1.00 86.81 468 TRP A C 1
ATOM 3812 O O . TRP A 1 468 ? -10.987 1.312 -8.810 1.00 86.81 468 TRP A O 1
ATOM 3822 N N . SER A 1 469 ? -12.779 0.993 -10.149 1.00 90.44 469 SER A N 1
ATOM 3823 C CA . SER A 1 469 ? -13.761 1.597 -9.266 1.00 90.44 469 SER A CA 1
ATOM 3824 C C . SER A 1 469 ? -14.782 0.572 -8.806 1.00 90.44 469 SER A C 1
ATOM 3826 O O . SER A 1 469 ? -15.271 -0.228 -9.603 1.00 90.44 469 SER A O 1
ATOM 3828 N N . SER A 1 470 ? -15.122 0.597 -7.519 1.00 92.56 470 SER A N 1
ATOM 3829 C CA . SER A 1 470 ? -16.141 -0.276 -6.935 1.00 92.56 470 SER A CA 1
ATOM 3830 C C . SER A 1 470 ? -17.110 0.540 -6.085 1.00 92.56 470 SER A C 1
ATOM 3832 O O . SER A 1 470 ? -16.889 0.700 -4.884 1.00 92.56 470 SER A O 1
ATOM 3834 N N . PRO A 1 471 ? -18.224 1.025 -6.663 1.00 93.69 471 PRO A N 1
ATOM 3835 C CA . PRO A 1 471 ? -19.298 1.666 -5.904 1.00 93.69 471 PRO A CA 1
ATOM 3836 C C . PRO A 1 471 ? -19.742 0.872 -4.671 1.00 93.69 471 PRO A C 1
ATOM 3838 O O . PRO A 1 471 ? -19.985 1.443 -3.611 1.00 93.69 471 PRO A O 1
ATOM 3841 N N . ALA A 1 472 ? -19.800 -0.459 -4.790 1.00 95.56 472 ALA A N 1
ATOM 3842 C CA . ALA A 1 472 ? -20.150 -1.349 -3.687 1.00 95.56 472 ALA A CA 1
ATOM 3843 C C . ALA A 1 472 ? -19.163 -1.241 -2.515 1.00 95.56 472 ALA A C 1
ATOM 3845 O O . ALA A 1 472 ? -19.586 -1.263 -1.361 1.00 95.56 472 ALA A O 1
ATOM 3846 N N . TYR A 1 473 ? -17.867 -1.079 -2.796 1.00 94.69 473 TYR A N 1
ATOM 3847 C CA . TYR A 1 473 ? -16.852 -0.878 -1.766 1.00 94.69 473 TYR A CA 1
ATOM 3848 C C . TYR A 1 473 ? -17.012 0.471 -1.054 1.00 94.69 473 TYR A C 1
ATOM 3850 O O . TYR A 1 473 ? -16.953 0.510 0.177 1.00 94.69 473 TYR A O 1
ATOM 3858 N N . THR A 1 474 ? -17.323 1.549 -1.786 1.00 96.81 474 THR A N 1
ATOM 3859 C CA . THR A 1 474 ? -17.675 2.846 -1.177 1.00 96.81 474 THR A CA 1
ATOM 3860 C C . THR A 1 474 ? -18.855 2.683 -0.221 1.00 96.81 474 THR A C 1
ATOM 3862 O O . THR A 1 474 ? -18.752 3.031 0.950 1.00 96.81 474 THR A O 1
ATOM 3865 N N . TYR A 1 475 ? -19.951 2.057 -0.662 1.00 97.81 475 TYR A N 1
ATOM 3866 C CA . TYR A 1 475 ? -21.110 1.828 0.205 1.00 97.81 475 TYR A CA 1
ATOM 3867 C C . TYR A 1 475 ? -20.791 0.965 1.431 1.00 97.81 475 TYR A C 1
ATOM 3869 O O . TYR A 1 475 ? -21.210 1.300 2.540 1.00 97.81 475 TYR A O 1
ATOM 3877 N N . ALA A 1 476 ? -20.045 -0.128 1.257 1.00 97.31 476 ALA A N 1
ATOM 3878 C CA . ALA A 1 476 ? -19.693 -1.031 2.349 1.00 97.31 476 ALA A CA 1
ATOM 3879 C C . ALA A 1 476 ? -18.838 -0.333 3.415 1.00 97.31 476 ALA A C 1
ATOM 3881 O O . ALA A 1 476 ? -19.081 -0.479 4.614 1.00 97.31 476 ALA A O 1
ATOM 3882 N N . THR A 1 477 ? -17.862 0.464 2.987 1.00 97.44 477 THR A N 1
ATOM 3883 C CA . THR A 1 477 ? -16.991 1.208 3.900 1.00 97.44 477 THR A CA 1
ATOM 3884 C C . THR A 1 477 ? -17.710 2.383 4.558 1.00 97.44 477 THR A C 1
ATOM 3886 O O . THR A 1 477 ? -17.441 2.659 5.727 1.00 97.44 477 THR A O 1
ATOM 3889 N N . THR A 1 478 ? -18.672 3.028 3.885 1.00 98.38 478 THR A N 1
ATOM 3890 C CA . THR A 1 478 ? -19.514 4.059 4.512 1.00 98.38 478 THR A CA 1
ATOM 3891 C C . THR A 1 478 ? -20.442 3.440 5.550 1.00 98.38 478 THR A C 1
ATOM 3893 O O . THR A 1 478 ? -20.565 3.962 6.654 1.00 98.38 478 THR A O 1
ATOM 3896 N N . MET A 1 479 ? -21.046 2.290 5.246 1.00 98.12 479 MET A N 1
ATOM 3897 C CA . MET A 1 479 ? -21.852 1.542 6.210 1.00 98.12 479 MET A CA 1
ATOM 3898 C C . MET A 1 479 ? -21.030 1.143 7.443 1.00 98.12 479 MET A C 1
ATOM 3900 O O . MET A 1 479 ? -21.541 1.210 8.557 1.00 98.12 479 MET A O 1
ATOM 3904 N N . LEU A 1 480 ? -19.750 0.793 7.269 1.00 97.06 480 LEU A N 1
ATOM 3905 C CA . LEU A 1 480 ? -18.839 0.547 8.387 1.00 97.06 480 LEU A CA 1
ATOM 3906 C C . LEU A 1 480 ? -18.627 1.799 9.254 1.00 97.06 480 LEU A C 1
ATOM 3908 O O . LEU A 1 480 ? -18.660 1.678 10.476 1.00 97.06 480 LEU A O 1
ATOM 3912 N N . VAL A 1 481 ? -18.442 2.982 8.651 1.00 98.06 481 VAL A N 1
ATOM 3913 C CA . VAL A 1 481 ? -18.328 4.258 9.388 1.00 98.06 481 VAL A CA 1
ATOM 3914 C C . VAL A 1 481 ? -19.582 4.509 10.214 1.00 98.06 481 VAL A C 1
ATOM 3916 O O . VAL A 1 481 ? -19.481 4.689 11.425 1.00 98.06 481 VAL A O 1
ATOM 3919 N N . LEU A 1 482 ? -20.752 4.496 9.567 1.00 97.44 482 LEU A N 1
ATOM 3920 C CA . LEU A 1 482 ? -22.029 4.799 10.215 1.00 97.44 482 LEU A CA 1
ATOM 3921 C C . LEU A 1 482 ? -22.339 3.781 11.316 1.00 97.44 482 LEU A C 1
ATOM 3923 O O . LEU A 1 482 ? -22.599 4.159 12.451 1.00 97.44 482 LEU A O 1
ATOM 3927 N N . GLY A 1 483 ? -22.196 2.487 11.018 1.00 95.81 483 GLY A N 1
ATOM 3928 C CA . GLY A 1 483 ? -22.439 1.423 11.987 1.00 95.81 483 GLY A CA 1
ATOM 3929 C C . GLY A 1 483 ? -21.474 1.456 13.172 1.00 95.81 483 GLY A C 1
ATOM 3930 O O . GLY A 1 483 ? -21.878 1.171 14.294 1.00 95.81 483 GLY A O 1
ATOM 3931 N N . ARG A 1 484 ? -20.200 1.815 12.972 1.00 94.38 484 ARG A N 1
ATOM 3932 C CA . ARG A 1 484 ? -19.269 2.004 14.096 1.00 94.38 484 ARG A CA 1
ATOM 3933 C C . ARG A 1 484 ?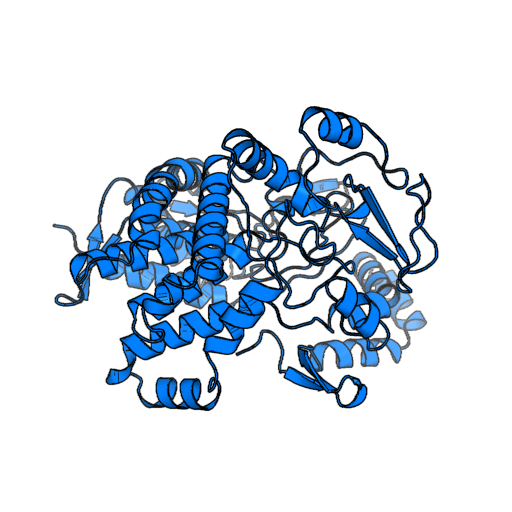 -19.634 3.222 14.922 1.00 94.38 484 ARG A C 1
ATOM 3935 O O . ARG A 1 484 ? -19.643 3.112 16.139 1.00 94.38 484 ARG A O 1
ATOM 3942 N N . TYR A 1 485 ? -19.927 4.341 14.267 1.00 95.81 485 TYR A N 1
ATOM 3943 C CA . TYR A 1 485 ? -20.279 5.593 14.923 1.00 95.81 485 TYR A CA 1
ATOM 3944 C C . TYR A 1 485 ? -21.533 5.450 15.796 1.00 95.81 485 TYR A C 1
ATOM 3946 O O . TYR A 1 485 ? -21.495 5.815 16.967 1.00 95.81 485 TYR A O 1
ATOM 3954 N N . ASP A 1 486 ? -22.591 4.827 15.271 1.00 94.25 486 ASP A N 1
ATOM 3955 C CA . ASP A 1 486 ? -23.853 4.605 15.991 1.00 94.25 486 ASP A CA 1
ATOM 3956 C C . ASP A 1 486 ? -23.701 3.675 17.208 1.00 94.25 486 ASP A C 1
ATOM 3958 O O . ASP A 1 486 ? -24.495 3.736 18.144 1.00 94.25 486 ASP A O 1
ATOM 3962 N N . ASN A 1 487 ? -22.675 2.816 17.218 1.00 93.00 487 ASN A N 1
ATOM 3963 C CA . ASN A 1 487 ? -22.385 1.910 18.333 1.00 93.00 487 ASN A CA 1
ATOM 3964 C C . ASN A 1 487 ? -21.517 2.546 19.434 1.00 93.00 487 ASN A C 1
ATOM 3966 O O . ASN A 1 487 ? -21.198 1.866 20.415 1.00 93.00 487 ASN A O 1
ATOM 3970 N N . ILE A 1 488 ? -21.093 3.808 19.292 1.00 93.31 488 ILE A N 1
ATOM 3971 C CA . ILE A 1 488 ? -20.303 4.494 20.319 1.00 93.31 488 ILE A CA 1
ATOM 3972 C C . ILE A 1 488 ? -21.230 5.048 21.397 1.00 93.31 488 ILE A C 1
ATOM 3974 O O . ILE A 1 488 ? -22.152 5.806 21.107 1.00 93.31 488 ILE A O 1
ATOM 3978 N N . VAL A 1 489 ? -20.951 4.705 22.653 1.00 87.44 489 VAL A N 1
ATOM 3979 C CA . VAL A 1 489 ? -21.653 5.263 23.812 1.00 87.44 489 VAL A CA 1
ATOM 3980 C C . VAL A 1 489 ? -20.847 6.411 24.416 1.00 87.44 489 VAL A C 1
ATOM 3982 O O . VAL A 1 489 ? -19.616 6.369 24.457 1.00 87.44 489 VAL A O 1
ATOM 3985 N N . GLU A 1 490 ? -21.546 7.454 24.861 1.00 75.94 490 GLU A N 1
ATOM 3986 C CA . GLU A 1 490 ? -20.954 8.515 25.679 1.00 75.94 490 GLU A CA 1
ATOM 3987 C C . GLU A 1 490 ? -20.911 8.040 27.136 1.00 75.94 490 GLU A C 1
ATOM 3989 O O . GLU A 1 490 ? -21.900 7.489 27.626 1.00 75.94 490 GLU A O 1
ATOM 3994 N N . GLU A 1 491 ? -19.759 8.199 27.793 1.00 58.72 491 GLU A N 1
ATOM 3995 C CA . GLU A 1 491 ? -19.628 7.994 29.244 1.00 58.72 491 GLU A CA 1
ATOM 3996 C C . GLU A 1 491 ? -20.151 9.192 30.038 1.00 58.72 491 GLU A C 1
ATOM 3998 O O . GLU A 1 491 ? -19.899 10.344 29.606 1.00 58.72 491 GLU A O 1
#

Mean predicted aligned error: 5.91 Å